Protein AF-A0A3S0QIT0-F1 (afdb_monomer)

Structure (mmCIF, N/CA/C/O backbone):
data_AF-A0A3S0QIT0-F1
#
_entry.id   AF-A0A3S0QIT0-F1
#
loop_
_atom_site.group_PDB
_atom_site.id
_atom_site.type_symbol
_atom_site.label_atom_id
_atom_site.label_alt_id
_atom_site.label_comp_id
_atom_site.label_asym_id
_atom_site.label_entity_id
_atom_site.label_seq_id
_atom_site.pdbx_PDB_ins_code
_atom_site.Cartn_x
_atom_site.Cartn_y
_atom_site.Cartn_z
_atom_site.occupancy
_atom_site.B_iso_or_equiv
_atom_site.auth_seq_id
_atom_site.auth_comp_id
_atom_site.auth_asym_id
_atom_site.auth_atom_id
_atom_site.pdbx_PDB_model_num
ATOM 1 N N . MET A 1 1 ? -44.678 -31.022 -37.766 1.00 36.25 1 MET A N 1
ATOM 2 C CA . MET A 1 1 ? -44.163 -32.068 -38.681 1.00 36.25 1 MET A CA 1
ATOM 3 C C . MET A 1 1 ? -42.957 -32.727 -38.009 1.00 36.25 1 MET A C 1
ATOM 5 O O . MET A 1 1 ? -41.980 -32.038 -37.787 1.00 36.25 1 MET A O 1
ATOM 9 N N . LYS A 1 2 ? -43.190 -33.846 -37.299 1.00 32.06 2 LYS A N 1
ATOM 10 C CA . LYS A 1 2 ? -42.615 -35.202 -37.526 1.00 32.06 2 LYS A CA 1
ATOM 11 C C . LYS A 1 2 ? -41.070 -35.246 -37.465 1.00 32.06 2 LYS A C 1
ATOM 13 O O . LYS A 1 2 ? -40.446 -34.756 -38.388 1.00 32.06 2 LYS A O 1
ATOM 18 N N . ARG A 1 3 ? -40.480 -35.690 -36.332 1.00 33.56 3 ARG A N 1
ATOM 19 C CA . ARG A 1 3 ? -40.052 -37.086 -35.950 1.00 33.56 3 ARG A CA 1
ATOM 20 C C . ARG A 1 3 ? -38.559 -37.294 -36.320 1.00 33.56 3 ARG A C 1
ATOM 22 O O . ARG A 1 3 ? -38.171 -36.765 -37.344 1.00 33.56 3 ARG A O 1
ATOM 29 N N . LEU A 1 4 ? -37.662 -38.004 -35.618 1.00 32.25 4 LEU A N 1
ATOM 30 C CA . LEU A 1 4 ? -37.659 -39.042 -34.559 1.00 32.25 4 LEU A CA 1
ATOM 31 C C . LEU A 1 4 ? -36.179 -39.130 -34.040 1.00 32.25 4 LEU A C 1
ATOM 33 O O . LEU A 1 4 ? -35.294 -38.904 -34.856 1.00 32.25 4 LEU A O 1
ATOM 37 N N . ALA A 1 5 ? -35.875 -39.181 -32.729 1.00 33.66 5 ALA A N 1
ATOM 38 C CA . ALA A 1 5 ? -35.448 -40.345 -31.896 1.00 33.66 5 ALA A CA 1
ATOM 39 C C . ALA A 1 5 ? -34.054 -40.958 -32.245 1.00 33.66 5 ALA A C 1
ATOM 41 O O . ALA A 1 5 ? -33.655 -40.920 -33.395 1.00 33.66 5 ALA A O 1
ATOM 42 N N . GLU A 1 6 ? -33.217 -41.479 -31.333 1.00 28.16 6 GLU A N 1
ATOM 43 C CA . GLU A 1 6 ? -33.479 -42.362 -30.182 1.00 28.16 6 GLU A CA 1
ATOM 44 C C . GLU A 1 6 ? -32.405 -42.275 -29.069 1.00 28.16 6 GLU A C 1
ATOM 46 O O . GLU A 1 6 ? -31.248 -41.927 -29.295 1.00 28.16 6 GLU A O 1
ATOM 51 N N . LYS A 1 7 ? -32.831 -42.635 -27.849 1.00 29.31 7 LYS A N 1
ATOM 52 C CA . LYS A 1 7 ? -32.024 -42.974 -26.665 1.00 29.31 7 LYS A CA 1
ATOM 53 C C . LYS A 1 7 ? -31.750 -44.485 -26.651 1.00 29.31 7 LYS A C 1
ATOM 55 O O . LYS A 1 7 ? -32.633 -45.239 -27.045 1.00 29.31 7 LYS A O 1
ATOM 60 N N . LEU A 1 8 ? -30.662 -44.927 -26.012 1.00 25.48 8 LEU A N 1
ATOM 61 C CA . LEU A 1 8 ? -30.622 -46.236 -25.341 1.00 25.48 8 LEU A CA 1
ATOM 62 C C . LEU A 1 8 ? -29.794 -46.178 -24.043 1.00 25.48 8 LEU A C 1
ATOM 64 O O . LEU A 1 8 ? -28.911 -45.339 -23.891 1.00 25.48 8 LEU A O 1
ATOM 68 N N . ALA A 1 9 ? -30.163 -47.037 -23.096 1.00 24.69 9 ALA A N 1
ATOM 69 C CA . ALA A 1 9 ? -29.873 -47.002 -21.666 1.00 24.69 9 ALA A CA 1
ATOM 70 C C . ALA A 1 9 ? -29.180 -48.300 -21.180 1.00 24.69 9 ALA A C 1
ATOM 72 O O . ALA A 1 9 ? -28.961 -49.203 -21.981 1.00 24.69 9 ALA A O 1
ATOM 73 N N . ALA A 1 10 ? -28.988 -48.383 -19.849 1.00 24.47 10 ALA A N 1
ATOM 74 C CA . ALA A 1 10 ? -28.598 -49.518 -18.974 1.00 24.47 10 ALA A CA 1
ATOM 75 C C . ALA A 1 10 ? -27.102 -49.542 -18.568 1.00 24.47 10 ALA A C 1
ATOM 77 O O . ALA A 1 10 ? -26.241 -49.537 -19.435 1.00 24.47 10 ALA A O 1
ATOM 78 N N . VAL A 1 11 ? -26.683 -49.383 -17.296 1.00 23.77 11 VAL A N 1
ATOM 79 C CA . VAL A 1 11 ? -27.005 -50.033 -15.988 1.00 23.77 11 VAL A CA 1
ATOM 80 C C . VAL A 1 11 ? -26.362 -51.420 -15.828 1.00 23.77 11 VAL A C 1
ATOM 82 O O . VAL A 1 11 ? -26.662 -52.295 -16.626 1.00 23.77 11 VAL A O 1
ATOM 85 N N . ILE A 1 12 ? -25.532 -51.578 -14.773 1.00 24.56 12 ILE A N 1
ATOM 86 C CA . ILE A 1 12 ? -25.248 -52.735 -13.861 1.00 24.56 12 ILE A CA 1
ATOM 87 C C . ILE A 1 12 ? -23.893 -52.413 -13.163 1.00 24.56 12 ILE A C 1
ATOM 89 O O . ILE A 1 12 ? -22.919 -52.150 -13.855 1.00 24.56 12 ILE A O 1
ATOM 93 N N . CYS A 1 13 ? -23.752 -52.118 -11.859 1.00 20.55 13 CYS A N 1
ATOM 94 C CA . CYS A 1 13 ? -23.941 -52.848 -10.584 1.00 20.55 13 CYS A CA 1
ATOM 95 C C . CYS A 1 13 ? -22.908 -53.949 -10.209 1.00 20.55 13 CYS A C 1
ATOM 97 O O . CYS A 1 13 ? -22.886 -55.014 -10.806 1.00 20.55 13 CYS A O 1
ATOM 99 N N . LEU A 1 14 ? -22.208 -53.668 -9.090 1.00 22.12 14 LEU A N 1
ATOM 100 C CA . LEU A 1 14 ? -21.826 -54.516 -7.934 1.00 22.12 14 LEU A CA 1
ATOM 101 C C . LEU A 1 14 ? -20.633 -55.522 -7.940 1.00 22.12 14 LEU A C 1
ATOM 103 O O . LEU A 1 14 ? -20.672 -56.568 -8.566 1.00 22.12 14 LEU A O 1
ATOM 107 N N . VAL A 1 15 ? -19.682 -55.224 -7.027 1.00 23.56 15 VAL A N 1
ATOM 108 C CA . VAL A 1 15 ? -19.220 -56.015 -5.844 1.00 23.56 15 VAL A CA 1
ATOM 109 C C . VAL A 1 15 ? -18.405 -57.317 -6.021 1.00 23.56 15 VAL A C 1
ATOM 111 O O . VAL A 1 15 ? -18.938 -58.351 -6.386 1.00 23.56 15 VAL A O 1
ATOM 114 N N . GLY A 1 16 ? -17.162 -57.289 -5.501 1.00 22.84 16 GLY A N 1
ATOM 115 C CA . GLY A 1 16 ? -16.799 -57.997 -4.253 1.00 22.84 16 GLY A CA 1
ATOM 116 C C . GLY A 1 16 ? -15.968 -59.295 -4.289 1.00 22.84 16 GLY A C 1
ATOM 117 O O . GLY A 1 16 ? -16.275 -60.219 -5.023 1.00 22.84 16 GLY A O 1
ATOM 118 N N . MET A 1 17 ? -15.043 -59.370 -3.310 1.00 23.73 17 MET A N 1
ATOM 119 C CA . MET A 1 17 ? -14.371 -60.551 -2.706 1.00 23.73 17 MET A CA 1
ATOM 120 C C . MET A 1 17 ? -13.210 -61.169 -3.518 1.00 23.73 17 MET A C 1
ATOM 122 O O . MET A 1 17 ? -13.367 -61.506 -4.678 1.00 23.73 17 MET A O 1
ATOM 126 N N . ALA A 1 18 ? -11.949 -61.171 -3.058 1.00 23.73 18 ALA A N 1
ATOM 127 C CA . ALA A 1 18 ? -11.322 -61.782 -1.868 1.00 23.73 18 ALA A CA 1
ATOM 128 C C . ALA A 1 18 ? -11.135 -63.313 -1.972 1.00 23.73 18 ALA A C 1
ATOM 130 O O . ALA A 1 18 ? -11.984 -64.005 -2.515 1.00 23.73 18 ALA A O 1
ATOM 131 N N . VAL A 1 19 ? -10.039 -63.794 -1.355 1.00 25.09 19 VAL A N 1
ATOM 132 C CA . VAL A 1 19 ? -9.513 -65.182 -1.244 1.00 25.09 19 VAL A CA 1
ATOM 133 C C . VAL A 1 19 ? -8.634 -65.594 -2.448 1.00 25.09 19 VAL A C 1
ATOM 135 O O . VAL A 1 19 ? -9.078 -65.551 -3.580 1.00 25.09 19 VAL A O 1
ATOM 138 N N . GLY A 1 20 ? -7.347 -65.953 -2.360 1.00 23.03 20 GLY A N 1
ATOM 139 C CA . GLY A 1 20 ? -6.504 -66.429 -1.264 1.00 23.03 20 GLY A CA 1
ATOM 140 C C . GLY A 1 20 ? -6.140 -67.901 -1.490 1.00 23.03 20 GLY A C 1
ATOM 141 O O . GLY A 1 20 ? -6.923 -68.760 -1.119 1.00 23.03 20 GLY A O 1
ATOM 142 N N . PHE A 1 21 ? -4.955 -68.212 -2.034 1.00 25.09 21 PHE A N 1
ATOM 143 C CA . PHE A 1 21 ? -4.371 -69.558 -1.930 1.00 25.09 21 PHE A CA 1
ATOM 144 C C . PHE A 1 21 ? -2.854 -69.519 -1.704 1.00 25.09 21 PHE A C 1
ATOM 146 O O . PHE A 1 21 ? -2.103 -68.824 -2.384 1.00 25.09 21 PHE A O 1
ATOM 153 N N . LYS A 1 22 ? -2.459 -70.283 -0.680 1.00 24.59 22 LYS A N 1
ATOM 154 C CA . LYS A 1 22 ? -1.106 -70.653 -0.252 1.00 24.59 22 LYS A CA 1
ATOM 155 C C . LYS A 1 22 ? -0.466 -71.637 -1.241 1.00 24.59 22 LYS A C 1
ATOM 157 O O . LYS A 1 22 ? -1.166 -72.486 -1.781 1.00 24.59 22 LYS A O 1
ATOM 162 N N . GLY A 1 23 ? 0.867 -71.636 -1.317 1.00 26.02 23 GLY A N 1
ATOM 163 C CA . GLY A 1 23 ? 1.651 -72.759 -1.849 1.00 26.02 23 GLY A CA 1
ATOM 164 C C . GLY A 1 23 ? 3.134 -72.432 -2.033 1.00 26.02 23 GLY A C 1
ATOM 165 O O . GLY A 1 23 ? 3.503 -71.788 -3.002 1.00 26.02 23 GLY A O 1
ATOM 166 N N . ASN A 1 24 ? 3.966 -72.861 -1.082 1.00 25.88 24 ASN A N 1
ATOM 167 C CA . ASN A 1 24 ? 5.411 -72.620 -0.977 1.00 25.88 24 ASN A CA 1
ATOM 168 C C . ASN A 1 24 ? 6.252 -73.292 -2.078 1.00 25.88 24 ASN A C 1
ATOM 170 O O . ASN A 1 24 ? 6.085 -74.486 -2.300 1.00 25.88 24 ASN A O 1
ATOM 174 N N . ILE A 1 25 ? 7.289 -72.597 -2.572 1.00 26.97 25 ILE A N 1
ATOM 175 C CA . ILE A 1 25 ? 8.606 -73.185 -2.894 1.00 26.97 25 ILE A CA 1
ATOM 176 C C . ILE A 1 25 ? 9.704 -72.235 -2.379 1.00 26.97 25 ILE A C 1
ATOM 178 O O . ILE A 1 25 ? 9.654 -71.024 -2.575 1.00 26.97 25 ILE A O 1
ATOM 182 N N . ILE A 1 26 ? 10.670 -72.810 -1.664 1.00 27.38 26 ILE A N 1
ATOM 183 C CA . ILE A 1 26 ? 11.799 -72.171 -0.977 1.00 27.38 26 ILE A CA 1
ATOM 184 C C . ILE A 1 26 ? 12.974 -71.979 -1.951 1.00 27.38 26 ILE A C 1
ATOM 186 O O . ILE A 1 26 ? 13.402 -72.948 -2.565 1.00 27.38 26 ILE A O 1
ATOM 190 N N . SER A 1 27 ? 13.590 -70.790 -1.986 1.00 25.50 27 SER A N 1
ATOM 191 C CA . SER A 1 27 ? 15.058 -70.655 -2.035 1.00 25.50 27 SER A CA 1
ATOM 192 C C . SER A 1 27 ? 15.509 -69.254 -1.596 1.00 25.50 27 SER A C 1
ATOM 194 O O . SER A 1 27 ? 14.874 -68.246 -1.884 1.00 25.50 27 SER A O 1
ATOM 196 N N . LYS A 1 28 ? 16.594 -69.235 -0.822 1.00 27.25 28 LYS A N 1
ATOM 197 C CA . LYS A 1 28 ? 17.152 -68.148 -0.001 1.00 27.25 28 LYS A CA 1
ATOM 198 C C . LYS A 1 28 ? 17.703 -66.968 -0.827 1.00 27.25 28 LYS A C 1
ATOM 200 O O . LYS A 1 28 ? 18.497 -67.210 -1.727 1.00 27.25 28 LYS A O 1
ATOM 205 N N . ARG A 1 29 ? 17.518 -65.721 -0.358 1.00 25.28 29 ARG A N 1
ATOM 206 C CA . ARG A 1 29 ? 18.566 -64.892 0.305 1.00 25.28 29 ARG A CA 1
ATOM 207 C C . ARG A 1 29 ? 18.130 -63.431 0.559 1.00 25.28 29 ARG A C 1
ATOM 209 O O . ARG A 1 29 ? 17.477 -62.811 -0.265 1.00 25.28 29 ARG A O 1
ATOM 216 N N . SER A 1 30 ? 18.597 -62.947 1.718 1.00 27.38 30 SER A N 1
ATOM 217 C CA . SER A 1 30 ? 18.769 -61.571 2.234 1.00 27.38 30 SER A CA 1
ATOM 218 C C . SER A 1 30 ? 17.552 -60.661 2.486 1.00 27.38 30 SER A C 1
ATOM 220 O O . SER A 1 30 ? 17.071 -59.953 1.609 1.00 27.38 30 SER A O 1
ATOM 222 N N . PHE A 1 31 ? 17.183 -60.647 3.774 1.00 23.20 31 PHE A N 1
ATOM 223 C CA . PHE A 1 31 ? 16.480 -59.633 4.577 1.00 23.20 31 PHE A CA 1
ATOM 224 C C . PHE A 1 31 ? 17.144 -58.233 4.467 1.00 23.20 31 PHE A C 1
ATOM 226 O O . PHE A 1 31 ? 18.340 -58.157 4.208 1.00 23.20 31 PHE A O 1
ATOM 233 N N . LEU A 1 32 ? 16.462 -57.095 4.656 1.00 27.30 32 LEU A N 1
ATOM 234 C CA . LEU A 1 32 ? 15.787 -56.670 5.892 1.00 27.30 32 LEU A CA 1
ATOM 235 C C . LEU A 1 32 ? 14.642 -55.672 5.636 1.00 27.30 32 LEU A C 1
ATOM 237 O O . LEU A 1 32 ? 14.764 -54.707 4.887 1.00 27.30 32 LEU A O 1
ATOM 241 N N . SER A 1 33 ? 13.538 -55.942 6.329 1.00 25.16 33 SER A N 1
ATOM 242 C CA . SER A 1 33 ? 12.252 -55.252 6.347 1.00 25.16 33 SER A CA 1
ATOM 243 C C . SER A 1 33 ? 12.186 -54.139 7.396 1.00 25.16 33 SER A C 1
ATOM 245 O O . SER A 1 33 ? 12.617 -54.345 8.529 1.00 25.16 33 SER A O 1
ATOM 247 N N . GLY A 1 34 ? 11.503 -53.037 7.081 1.00 23.48 34 GLY A N 1
ATOM 248 C CA . GLY A 1 34 ? 10.887 -52.172 8.087 1.00 23.48 34 GLY A CA 1
ATOM 249 C C . GLY A 1 34 ? 9.490 -52.681 8.457 1.00 23.48 34 GLY A C 1
ATOM 250 O O . GLY A 1 34 ? 8.672 -52.919 7.569 1.00 23.48 34 GLY A O 1
ATOM 251 N N . ARG A 1 35 ? 9.202 -52.827 9.756 1.00 24.91 35 ARG A N 1
ATOM 252 C CA . ARG A 1 35 ? 7.835 -52.836 10.299 1.00 24.91 35 ARG A CA 1
ATOM 253 C C . ARG A 1 35 ? 7.777 -52.152 11.669 1.00 24.91 35 ARG A C 1
ATOM 255 O O . ARG A 1 35 ? 8.593 -52.401 12.547 1.00 24.91 35 ARG A O 1
ATOM 262 N N . THR A 1 36 ? 6.763 -51.300 11.757 1.00 27.25 36 THR A N 1
ATOM 263 C CA . THR A 1 36 ? 6.023 -50.735 12.897 1.00 27.25 36 THR A CA 1
ATOM 264 C C . THR A 1 36 ? 5.835 -51.660 14.100 1.00 27.25 36 THR A C 1
ATOM 266 O O . THR A 1 36 ? 5.623 -52.839 13.856 1.00 27.25 36 THR A O 1
ATOM 269 N N . PHE A 1 37 ? 5.728 -51.113 15.325 1.00 24.39 37 PHE A N 1
ATOM 270 C CA . PHE A 1 37 ? 4.700 -51.477 16.329 1.00 24.39 37 PHE A CA 1
ATOM 271 C C . PHE A 1 37 ? 4.587 -50.447 17.481 1.00 24.39 37 PHE A C 1
ATOM 273 O O . PHE A 1 37 ? 5.546 -49.745 17.796 1.00 24.39 37 PHE A O 1
ATOM 280 N N . ASN A 1 38 ? 3.371 -50.373 18.041 1.00 26.33 38 ASN A N 1
ATOM 281 C CA . ASN A 1 38 ? 2.883 -49.557 19.164 1.00 26.33 38 ASN A CA 1
ATOM 282 C C . ASN A 1 38 ? 3.205 -50.166 20.555 1.00 26.33 38 ASN A C 1
ATOM 284 O O . ASN A 1 38 ? 3.541 -51.341 20.648 1.00 26.33 38 ASN A O 1
ATOM 288 N N . ASP A 1 39 ? 2.934 -49.351 21.588 1.00 26.94 39 ASP A N 1
ATOM 289 C CA . ASP A 1 39 ? 2.535 -49.653 22.986 1.00 26.94 39 ASP A CA 1
ATOM 290 C C . ASP A 1 39 ? 3.530 -49.593 24.179 1.00 26.94 39 ASP A C 1
ATOM 292 O O . ASP A 1 39 ? 4.331 -50.483 24.430 1.00 26.94 39 ASP A O 1
ATOM 296 N N . VAL A 1 40 ? 3.402 -48.478 24.928 1.00 24.19 40 VAL A N 1
ATOM 297 C CA . VAL A 1 40 ? 2.988 -48.287 26.349 1.00 24.19 40 VAL A CA 1
ATOM 298 C C . VAL A 1 40 ? 3.648 -49.051 27.533 1.00 24.19 40 VAL A C 1
ATOM 300 O O . VAL A 1 40 ? 3.393 -50.224 27.770 1.00 24.19 40 VAL A O 1
ATOM 303 N N . SER A 1 41 ? 4.237 -48.231 28.436 1.00 26.77 41 SER A N 1
ATOM 304 C CA . SER A 1 41 ? 4.468 -48.369 29.909 1.00 26.77 41 SER A CA 1
ATOM 305 C C . SER A 1 41 ? 5.478 -49.438 30.389 1.00 26.77 41 SER A C 1
ATOM 307 O O . SER A 1 41 ? 5.640 -50.451 29.739 1.00 26.77 41 SER A O 1
ATOM 309 N N . THR A 1 42 ? 6.226 -49.350 31.500 1.00 25.08 42 THR A N 1
ATOM 310 C CA . THR A 1 42 ? 6.132 -48.633 32.790 1.00 25.08 42 THR A CA 1
ATOM 311 C C . THR A 1 42 ? 7.543 -48.510 33.435 1.00 25.08 42 THR A C 1
ATOM 313 O O . THR A 1 42 ? 8.515 -49.106 32.986 1.00 25.08 42 THR A O 1
ATOM 316 N N . ILE A 1 43 ? 7.638 -47.706 34.496 1.00 33.31 43 ILE A N 1
ATOM 317 C CA . ILE A 1 43 ? 8.813 -47.100 35.163 1.00 33.31 43 ILE A CA 1
ATOM 318 C C . ILE A 1 43 ? 9.673 -48.062 36.022 1.00 33.31 43 ILE A C 1
ATOM 320 O O . ILE A 1 43 ? 9.108 -48.864 36.759 1.00 33.31 43 ILE A O 1
ATOM 324 N N . LYS A 1 44 ? 11.007 -47.844 36.083 1.00 28.42 44 LYS A N 1
ATOM 325 C CA . LYS A 1 44 ? 11.838 -47.880 37.324 1.00 28.42 44 LYS A CA 1
ATOM 326 C C . LYS A 1 44 ? 13.204 -47.165 37.142 1.00 28.42 44 LYS A C 1
ATOM 328 O O . LYS A 1 44 ? 13.982 -47.529 36.270 1.00 28.42 44 LYS A O 1
ATOM 333 N N . LYS A 1 45 ? 13.469 -46.138 37.974 1.00 29.78 45 LYS A N 1
ATOM 334 C CA . LYS A 1 45 ? 14.793 -45.508 38.259 1.00 29.78 45 LYS A CA 1
ATOM 335 C C . LYS A 1 45 ? 15.721 -46.548 38.934 1.00 29.78 45 LYS A C 1
ATOM 337 O O . LYS A 1 45 ? 15.190 -47.469 39.542 1.00 29.78 45 LYS A O 1
ATOM 342 N N . ALA A 1 46 ? 17.056 -46.501 38.903 1.00 27.83 46 ALA A N 1
ATOM 343 C CA . ALA A 1 46 ? 18.003 -45.407 39.164 1.00 27.83 46 ALA A CA 1
ATOM 344 C C . ALA A 1 46 ? 19.367 -45.762 38.507 1.00 27.83 46 ALA A C 1
ATOM 346 O O . ALA A 1 46 ? 19.734 -46.929 38.469 1.00 27.83 46 ALA A O 1
ATOM 347 N N . ASP A 1 47 ? 19.992 -44.858 37.754 1.00 28.36 47 ASP A N 1
ATOM 348 C CA . ASP A 1 47 ? 21.039 -43.908 38.181 1.00 28.36 47 ASP A CA 1
ATOM 349 C C . ASP A 1 47 ? 22.459 -44.420 37.869 1.00 28.36 47 ASP A C 1
ATOM 351 O O . ASP A 1 47 ? 23.058 -45.201 38.602 1.00 28.36 47 ASP A O 1
ATOM 355 N N . SER A 1 48 ? 22.978 -43.974 36.724 1.00 32.75 48 SER A N 1
ATOM 356 C CA . SER A 1 48 ? 24.408 -43.916 36.427 1.00 32.75 48 SER A CA 1
ATOM 357 C C . SER A 1 48 ? 24.618 -42.832 35.369 1.00 32.75 48 SER A C 1
ATOM 359 O O . SER A 1 48 ? 24.206 -42.970 34.215 1.00 32.75 48 SER A O 1
ATOM 361 N N . LEU A 1 49 ? 25.206 -41.722 35.803 1.00 36.88 49 LEU A N 1
ATOM 362 C CA . LEU A 1 49 ? 25.562 -40.541 35.023 1.00 36.88 49 LEU A CA 1
ATOM 363 C C . LEU A 1 49 ? 26.461 -40.881 33.823 1.00 36.88 49 LEU A C 1
ATOM 365 O O . LEU A 1 49 ? 27.680 -40.868 33.946 1.00 36.88 49 LEU A O 1
ATOM 369 N N . VAL A 1 50 ? 25.872 -41.099 32.645 1.00 30.62 50 VAL A N 1
ATOM 370 C CA . VAL A 1 50 ? 26.529 -40.889 31.344 1.00 30.62 50 VAL A CA 1
ATOM 371 C C . VAL A 1 50 ? 25.468 -40.393 30.365 1.00 30.62 50 VAL A C 1
ATOM 373 O O . VAL A 1 50 ? 24.480 -41.076 30.122 1.00 30.62 50 VAL A O 1
ATOM 376 N N . VAL A 1 51 ? 25.654 -39.191 29.817 1.00 30.77 51 VAL A N 1
ATOM 377 C CA . VAL A 1 51 ? 24.806 -38.613 28.764 1.00 30.77 51 VAL A CA 1
ATOM 378 C C . VAL A 1 51 ? 25.347 -39.069 27.405 1.00 30.77 51 VAL A C 1
ATOM 380 O O . VAL A 1 51 ? 26.421 -38.603 27.021 1.00 30.77 51 VAL A O 1
ATOM 383 N N . PRO A 1 52 ? 24.642 -39.906 26.619 1.00 32.03 52 PRO A N 1
ATOM 384 C CA . PRO A 1 52 ? 24.993 -40.109 25.224 1.00 32.03 52 PRO A CA 1
ATOM 385 C C . PRO A 1 52 ? 24.434 -38.932 24.426 1.00 32.03 52 PRO A C 1
ATOM 387 O O . PRO A 1 52 ? 23.223 -38.766 24.254 1.00 32.03 52 PRO A O 1
ATOM 390 N N . GLY A 1 53 ? 25.340 -38.069 23.976 1.00 34.66 53 GLY A N 1
ATOM 391 C CA . GLY A 1 53 ? 25.037 -36.958 23.094 1.00 34.66 53 GLY A CA 1
ATOM 392 C C . GLY A 1 53 ? 24.509 -37.457 21.757 1.00 34.66 53 GLY A C 1
ATOM 393 O O . GLY A 1 53 ? 25.270 -37.923 20.926 1.00 34.66 53 GLY A O 1
ATOM 394 N N . ASN A 1 54 ? 23.209 -37.298 21.536 1.00 31.92 54 ASN A N 1
ATOM 395 C CA . ASN A 1 54 ? 22.647 -37.117 20.205 1.00 31.92 54 ASN A CA 1
ATOM 396 C C . ASN A 1 54 ? 21.429 -36.206 20.324 1.00 31.92 54 ASN A C 1
ATOM 398 O O . ASN A 1 54 ? 20.284 -36.633 20.460 1.00 31.92 54 ASN A O 1
ATOM 402 N N . LYS A 1 55 ? 21.703 -34.897 20.299 1.00 31.52 55 LYS A N 1
ATOM 403 C CA . LYS A 1 55 ? 20.685 -33.870 20.087 1.00 31.52 55 LYS A CA 1
ATOM 404 C C . LYS A 1 55 ? 20.155 -34.025 18.662 1.00 31.52 55 LYS A C 1
ATOM 406 O O . LYS A 1 55 ? 20.576 -33.297 17.767 1.00 31.52 55 LYS A O 1
ATOM 411 N N . TYR A 1 56 ? 19.168 -34.891 18.463 1.00 34.03 56 TYR A N 1
ATOM 412 C CA . TYR A 1 56 ? 18.174 -34.650 17.424 1.00 34.03 56 TYR A CA 1
ATOM 413 C C . TYR A 1 56 ? 17.401 -33.396 17.843 1.00 34.03 56 TYR A C 1
ATOM 415 O O . TYR A 1 56 ? 16.340 -33.452 18.455 1.00 34.03 56 TYR A O 1
ATOM 423 N N . ARG A 1 57 ? 17.985 -32.222 17.575 1.00 35.44 57 ARG A N 1
ATOM 424 C CA . ARG A 1 57 ? 17.239 -30.968 17.549 1.00 35.44 57 ARG A CA 1
ATOM 425 C C . ARG A 1 57 ? 16.318 -31.069 16.340 1.00 35.44 57 ARG A C 1
ATOM 427 O O . ARG A 1 57 ? 16.652 -30.583 15.264 1.00 35.44 57 ARG A O 1
ATOM 434 N N . THR A 1 58 ? 15.139 -31.656 16.515 1.00 36.22 58 THR A N 1
ATOM 435 C CA . THR A 1 58 ? 13.974 -31.179 15.774 1.00 36.22 58 THR A CA 1
ATOM 436 C C . THR A 1 58 ? 13.916 -29.684 16.051 1.00 36.22 58 THR A C 1
ATOM 438 O O . THR A 1 58 ? 13.585 -29.265 17.162 1.00 36.22 58 THR A O 1
ATOM 441 N N . LYS A 1 59 ? 14.361 -28.868 15.088 1.00 40.47 59 LYS A N 1
ATOM 442 C CA . LYS A 1 59 ? 14.121 -27.427 15.097 1.00 40.47 59 LYS A CA 1
ATOM 443 C C . LYS A 1 59 ? 12.603 -27.293 15.134 1.00 40.47 59 LYS A C 1
ATOM 445 O O . LYS A 1 59 ? 11.947 -27.400 14.105 1.00 40.47 59 LYS A O 1
ATOM 450 N N . VAL A 1 60 ? 12.042 -27.128 16.328 1.00 39.00 60 VAL A N 1
ATOM 451 C CA . VAL A 1 60 ? 10.677 -26.643 16.480 1.00 39.00 60 VAL A CA 1
ATOM 452 C C . VAL A 1 60 ? 10.713 -25.264 15.844 1.00 39.00 60 VAL A C 1
ATOM 454 O O . VAL A 1 60 ? 11.304 -24.333 16.393 1.00 39.00 60 VAL A O 1
ATOM 457 N N . LEU A 1 61 ? 10.207 -25.168 14.617 1.00 51.25 61 LEU A N 1
ATOM 458 C CA . LEU A 1 61 ? 10.122 -23.911 13.900 1.00 51.25 61 LEU A CA 1
ATOM 459 C C . LEU A 1 61 ? 9.014 -23.114 14.587 1.00 51.25 61 LEU A C 1
ATOM 461 O O . LEU A 1 61 ? 7.841 -23.259 14.260 1.00 51.25 61 LEU A O 1
ATOM 465 N N . ILE A 1 62 ? 9.373 -22.343 15.613 1.00 63.66 62 ILE A N 1
ATOM 466 C CA . ILE A 1 62 ? 8.439 -21.425 16.258 1.00 63.66 62 ILE A CA 1
ATOM 467 C C . ILE A 1 62 ? 8.112 -20.354 15.212 1.00 63.66 62 ILE A C 1
ATOM 469 O O . ILE A 1 62 ? 9.032 -19.650 14.783 1.00 63.66 62 ILE A O 1
ATOM 473 N N . PRO A 1 63 ? 6.849 -20.229 14.762 1.00 80.88 63 PRO A N 1
ATOM 474 C CA . PRO A 1 63 ? 6.502 -19.245 13.749 1.00 80.88 63 PRO A CA 1
ATOM 475 C C . PRO A 1 63 ? 6.809 -17.837 14.257 1.00 80.88 63 PRO A C 1
ATOM 477 O O . PRO A 1 63 ? 6.384 -17.463 15.354 1.00 80.88 63 PRO A O 1
ATOM 480 N N . ASP A 1 64 ? 7.528 -17.048 13.458 1.00 88.06 64 ASP A N 1
ATOM 481 C CA . ASP A 1 64 ? 7.734 -15.633 13.754 1.00 88.06 64 ASP A CA 1
ATOM 482 C C . ASP A 1 64 ? 6.438 -14.861 13.474 1.00 88.06 64 ASP A C 1
ATOM 484 O O . ASP A 1 64 ? 6.137 -14.488 12.338 1.00 88.06 64 ASP A O 1
ATOM 488 N N . TRP A 1 65 ? 5.661 -14.609 14.527 1.00 92.00 65 TRP A N 1
ATOM 489 C CA . TRP A 1 65 ? 4.378 -13.909 14.441 1.00 92.00 65 TRP A CA 1
ATOM 490 C C . TRP A 1 65 ? 4.495 -12.461 13.954 1.00 92.00 65 TRP A C 1
ATOM 492 O O . TRP A 1 65 ? 3.498 -11.906 13.494 1.00 92.00 65 TRP A O 1
ATOM 502 N N . LYS A 1 66 ? 5.695 -11.865 13.951 1.00 91.56 66 LYS A N 1
ATOM 503 C CA . LYS A 1 66 ? 5.930 -10.549 13.335 1.00 91.56 66 LYS A CA 1
ATOM 504 C C . LYS A 1 66 ? 5.742 -10.600 11.815 1.00 91.56 66 LYS A C 1
ATOM 506 O O . LYS A 1 66 ? 5.328 -9.608 11.219 1.00 91.56 66 LYS A O 1
ATOM 511 N N . LYS A 1 67 ? 5.982 -11.762 11.194 1.00 90.38 67 LYS A N 1
ATOM 512 C CA . LYS A 1 67 ? 5.810 -12.008 9.752 1.00 90.38 67 LYS A CA 1
ATOM 513 C C . LYS A 1 67 ? 4.399 -12.459 9.354 1.00 90.38 67 LYS A C 1
ATOM 515 O O . LYS A 1 67 ? 4.150 -12.673 8.171 1.00 90.38 67 LYS A O 1
ATOM 520 N N . ALA A 1 68 ? 3.468 -12.595 10.302 1.00 93.31 68 ALA A N 1
ATOM 521 C CA . ALA A 1 68 ? 2.065 -12.867 9.978 1.00 93.31 68 ALA A CA 1
ATOM 522 C C . ALA A 1 68 ? 1.497 -11.766 9.047 1.00 93.31 68 ALA A C 1
ATOM 524 O O . ALA A 1 68 ? 2.020 -10.651 9.038 1.00 93.31 68 ALA A O 1
ATOM 525 N N . PRO A 1 69 ? 0.457 -12.026 8.240 1.00 94.75 69 PRO A N 1
ATOM 526 C CA . PRO A 1 69 ? 0.004 -11.071 7.229 1.00 94.75 69 PRO A CA 1
ATOM 527 C C . PRO A 1 69 ? -0.613 -9.798 7.834 1.00 94.75 69 PRO A C 1
ATOM 529 O O . PRO A 1 69 ? -1.163 -9.808 8.937 1.00 94.75 69 PRO A O 1
ATOM 532 N N . ASN A 1 70 ? -0.518 -8.688 7.096 1.00 97.31 70 ASN A N 1
ATOM 533 C CA . ASN A 1 70 ? -1.237 -7.439 7.393 1.00 97.31 70 ASN A CA 1
ATOM 534 C C . ASN A 1 70 ? -2.581 -7.342 6.671 1.00 97.31 70 ASN A C 1
ATOM 536 O O . ASN A 1 70 ? -3.415 -6.526 7.059 1.00 97.31 70 ASN A O 1
ATOM 540 N N . SER A 1 71 ? -2.785 -8.199 5.672 1.00 98.12 71 SER A N 1
ATOM 541 C CA . SER A 1 71 ? -3.992 -8.219 4.860 1.00 98.12 71 SER A CA 1
ATOM 542 C C . SER A 1 71 ? -4.482 -9.642 4.637 1.00 98.12 71 SER A C 1
ATOM 544 O O . SER A 1 71 ? -3.685 -10.580 4.578 1.00 98.12 71 SER A O 1
ATOM 546 N N . TYR A 1 72 ? -5.789 -9.805 4.493 1.00 98.38 72 TYR A N 1
ATOM 547 C CA . TYR A 1 72 ? -6.430 -11.086 4.227 1.00 98.38 72 TYR A CA 1
ATOM 548 C C . TYR A 1 72 ? -7.295 -10.969 2.979 1.00 98.38 72 TYR A C 1
ATOM 550 O O . TYR A 1 72 ? -8.146 -10.086 2.900 1.00 98.38 72 TYR A O 1
ATOM 558 N N . ILE A 1 73 ? -7.078 -11.874 2.027 1.00 97.94 73 ILE A N 1
ATOM 559 C CA . ILE A 1 73 ? -7.986 -12.066 0.896 1.00 97.94 73 ILE A CA 1
ATOM 560 C C . ILE A 1 73 ? -9.106 -12.983 1.373 1.00 97.94 73 ILE A C 1
ATOM 562 O O . ILE A 1 73 ? -8.848 -14.024 1.981 1.00 97.94 73 ILE A O 1
ATOM 566 N N . PHE A 1 74 ? -10.340 -12.603 1.083 1.00 98.00 74 PHE A N 1
ATOM 567 C CA . PHE A 1 74 ? -11.488 -13.478 1.197 1.00 98.00 74 PHE A CA 1
ATOM 568 C C . PHE A 1 74 ? -12.108 -13.637 -0.188 1.00 98.00 74 PHE A C 1
ATOM 570 O O . PHE A 1 74 ? -12.750 -12.711 -0.687 1.00 98.00 74 PHE A O 1
ATOM 577 N N . ASP A 1 75 ? -11.913 -14.812 -0.787 1.00 96.25 75 ASP A N 1
ATOM 578 C CA . ASP A 1 75 ? -12.602 -15.181 -2.019 1.00 96.25 75 ASP A CA 1
ATOM 579 C C . ASP A 1 75 ? -14.081 -15.447 -1.717 1.00 96.25 75 ASP A C 1
ATOM 581 O O . ASP A 1 75 ? -14.413 -16.288 -0.878 1.00 96.25 75 ASP A O 1
ATOM 585 N N . ILE A 1 76 ? -14.984 -14.735 -2.387 1.00 94.19 76 ILE A N 1
ATOM 586 C CA . ILE A 1 76 ? -16.430 -14.931 -2.238 1.00 94.19 76 ILE A CA 1
ATOM 587 C C . ILE A 1 76 ? -16.902 -16.317 -2.706 1.00 94.19 76 ILE A C 1
ATOM 589 O O . ILE A 1 76 ? -17.979 -16.754 -2.299 1.00 94.19 76 ILE A O 1
ATOM 593 N N . ALA A 1 77 ? -16.119 -17.035 -3.514 1.00 94.06 77 ALA A N 1
ATOM 594 C CA . ALA A 1 77 ? -16.448 -18.388 -3.954 1.00 94.06 77 ALA A CA 1
ATOM 595 C C . ALA A 1 77 ? -16.201 -19.458 -2.872 1.00 94.06 77 ALA A C 1
ATOM 597 O O . ALA A 1 77 ? -16.755 -20.552 -2.957 1.00 94.06 77 ALA A O 1
ATOM 598 N N . GLN A 1 78 ? -15.417 -19.164 -1.828 1.00 93.12 78 GLN A N 1
ATOM 599 C CA . GLN A 1 78 ? -15.065 -20.162 -0.814 1.00 93.12 78 GLN A CA 1
ATOM 600 C C . GLN A 1 78 ? -16.238 -20.514 0.119 1.00 93.12 78 GLN A C 1
ATOM 602 O O . GLN A 1 78 ? -17.101 -19.684 0.393 1.00 93.12 78 GLN A O 1
ATOM 607 N N . ASN A 1 79 ? -16.235 -21.713 0.706 1.00 92.25 79 ASN A N 1
ATOM 608 C CA . ASN A 1 79 ? -17.330 -22.196 1.570 1.00 92.25 79 ASN A CA 1
ATOM 609 C C . ASN A 1 79 ? -17.355 -21.604 2.998 1.00 92.25 79 ASN A C 1
ATOM 611 O O . ASN A 1 79 ? -18.255 -21.920 3.769 1.00 92.25 79 ASN A O 1
ATOM 615 N N . SER A 1 80 ? -16.381 -20.771 3.376 1.00 94.12 80 SER A N 1
ATOM 616 C CA . SER A 1 80 ? -16.364 -20.091 4.681 1.00 94.12 80 SER A CA 1
ATOM 617 C C . SER A 1 80 ? -17.361 -18.926 4.730 1.00 94.12 80 SER A C 1
ATOM 619 O O . SER A 1 80 ? -17.630 -18.292 3.713 1.00 94.12 80 SER A O 1
ATOM 621 N N . GLU A 1 81 ? -17.834 -18.586 5.930 1.00 95.31 81 GLU A N 1
ATOM 622 C CA . GLU A 1 81 ? -18.684 -17.413 6.206 1.00 95.31 81 GLU A CA 1
ATOM 623 C C . GLU A 1 81 ? -17.891 -16.191 6.709 1.00 95.31 81 GLU A C 1
ATOM 625 O O . GLU A 1 81 ? -18.459 -15.137 7.004 1.00 95.31 81 GLU A O 1
ATOM 630 N N . GLY A 1 82 ? -16.570 -16.315 6.845 1.00 97.31 82 GLY A N 1
ATOM 631 C CA . GLY A 1 82 ? -15.719 -15.235 7.337 1.00 97.31 82 GLY A CA 1
ATOM 632 C C . GLY A 1 82 ? -14.276 -15.647 7.605 1.00 97.31 82 GLY A C 1
ATOM 633 O O . GLY A 1 82 ? -13.812 -16.704 7.171 1.00 97.31 82 GLY A O 1
ATOM 634 N N . LEU A 1 83 ? -13.566 -14.798 8.344 1.00 98.12 83 LEU A N 1
ATOM 635 C CA . LEU A 1 83 ? -12.169 -14.985 8.735 1.00 98.12 83 LEU A CA 1
ATOM 636 C C . LEU A 1 83 ? -12.020 -15.058 10.260 1.00 98.12 83 LEU A C 1
ATOM 638 O O . LEU A 1 83 ? -12.798 -14.469 11.012 1.00 98.12 83 LEU A O 1
ATOM 642 N N . LEU A 1 84 ? -10.962 -15.736 10.709 1.00 98.06 84 LEU A N 1
ATOM 643 C CA . LEU A 1 84 ? -10.462 -15.674 12.082 1.00 98.06 84 LEU A CA 1
ATOM 644 C C . LEU A 1 84 ? -9.051 -15.092 12.063 1.00 98.06 84 LEU A C 1
ATOM 646 O O . LEU A 1 84 ? -8.116 -15.751 11.610 1.00 98.06 84 LEU A O 1
ATOM 650 N N . ILE A 1 85 ? -8.896 -13.871 12.567 1.00 98.38 85 ILE A N 1
ATOM 651 C CA . ILE A 1 85 ? -7.630 -13.134 12.519 1.00 98.38 85 ILE A CA 1
ATOM 652 C C . ILE A 1 85 ? -6.928 -13.240 13.872 1.00 98.38 85 ILE A C 1
ATOM 654 O O . ILE A 1 85 ? -7.446 -12.713 14.858 1.00 98.38 85 ILE A O 1
ATOM 658 N N . PRO A 1 86 ? -5.756 -13.893 13.963 1.00 97.81 86 PRO A N 1
ATOM 659 C CA . PRO A 1 86 ? -5.020 -13.986 15.217 1.00 97.81 86 PRO A CA 1
ATOM 660 C C . PRO A 1 86 ? -4.506 -12.621 15.676 1.00 97.81 86 PRO A C 1
ATOM 662 O O . PRO A 1 86 ? -3.763 -11.953 14.953 1.00 97.81 86 PRO A O 1
ATOM 665 N N . VAL A 1 87 ? -4.808 -12.246 16.923 1.00 97.94 87 VAL A N 1
ATOM 666 C CA . VAL A 1 87 ? -4.303 -10.988 17.505 1.00 97.94 87 VAL A CA 1
ATOM 667 C C . VAL A 1 87 ? -2.822 -11.068 17.867 1.00 97.94 87 VAL A C 1
ATOM 669 O O . VAL A 1 87 ? -2.181 -10.044 18.085 1.00 97.94 87 VAL A O 1
ATOM 672 N N . LYS A 1 88 ? -2.248 -12.279 17.886 1.00 96.38 88 LYS A N 1
ATOM 673 C CA . LYS A 1 88 ? -0.858 -12.549 18.278 1.00 96.38 88 LYS A CA 1
ATOM 674 C C . LYS A 1 88 ? 0.173 -11.689 17.547 1.00 96.38 88 LYS A C 1
ATOM 676 O O . LYS A 1 88 ? 1.184 -11.328 18.142 1.00 96.38 88 LYS A O 1
ATOM 681 N N . LYS A 1 89 ? -0.090 -11.318 16.286 1.00 95.44 89 LYS A N 1
ATOM 682 C CA . LYS A 1 89 ? 0.775 -10.389 15.545 1.00 95.44 89 LYS A CA 1
ATOM 683 C C . LYS A 1 89 ? 0.903 -9.041 16.260 1.00 95.44 89 LYS A C 1
ATOM 685 O O . LYS A 1 89 ? 2.013 -8.538 16.384 1.00 95.44 89 LYS A O 1
ATOM 690 N N . ALA A 1 90 ? -0.208 -8.470 16.727 1.00 96.62 90 ALA A N 1
ATOM 691 C CA . ALA A 1 90 ? -0.213 -7.181 17.413 1.00 96.62 90 ALA A CA 1
ATOM 692 C C . ALA A 1 90 ? 0.691 -7.225 18.652 1.00 96.62 90 ALA A C 1
ATOM 694 O O . ALA A 1 90 ? 1.596 -6.405 18.782 1.00 96.62 90 ALA A O 1
ATOM 695 N N . TYR A 1 91 ? 0.511 -8.239 19.502 1.00 95.50 91 TYR A N 1
ATOM 696 C CA . TYR A 1 91 ? 1.342 -8.441 20.690 1.00 95.50 91 TYR A CA 1
ATOM 697 C C . TYR A 1 91 ? 2.824 -8.602 20.332 1.00 95.50 91 TYR A C 1
ATOM 699 O O . TYR A 1 91 ? 3.650 -7.848 20.837 1.00 95.50 91 TYR A O 1
ATOM 707 N N . ALA A 1 92 ? 3.152 -9.477 19.375 1.00 94.69 92 ALA A N 1
ATOM 708 C CA . ALA A 1 92 ? 4.535 -9.701 18.944 1.00 94.69 92 ALA A CA 1
ATOM 709 C C . ALA A 1 92 ? 5.217 -8.437 18.382 1.00 94.69 92 ALA A C 1
ATOM 711 O O . ALA A 1 92 ? 6.429 -8.271 18.511 1.00 94.69 92 ALA A O 1
ATOM 712 N N . MET A 1 93 ? 4.458 -7.542 17.742 1.00 95.50 93 MET A N 1
ATOM 713 C CA . MET A 1 93 ? 4.979 -6.263 17.257 1.00 95.50 93 MET A CA 1
ATOM 714 C C . MET A 1 93 ? 5.224 -5.272 18.399 1.00 95.50 93 MET A C 1
ATOM 716 O O . MET A 1 93 ? 6.234 -4.571 18.393 1.00 95.50 93 MET A O 1
ATOM 720 N N . TRP A 1 94 ? 4.336 -5.221 19.391 1.00 95.25 94 TRP A N 1
ATOM 721 C CA . TRP A 1 94 ? 4.465 -4.295 20.517 1.00 95.25 94 TRP A CA 1
ATOM 722 C C . TRP A 1 94 ? 5.469 -4.744 21.584 1.00 95.25 94 TRP A C 1
ATOM 724 O O . TRP A 1 94 ? 6.024 -3.880 22.253 1.00 95.25 94 TRP A O 1
ATOM 734 N N . GLU A 1 95 ? 5.780 -6.037 21.701 1.00 91.12 95 GLU A N 1
ATOM 735 C CA . GLU A 1 95 ? 6.812 -6.608 22.597 1.00 91.12 95 GLU A CA 1
ATOM 736 C C . GLU A 1 95 ? 8.265 -6.386 22.108 1.00 91.12 95 GLU A C 1
ATOM 738 O O . GLU A 1 95 ? 9.169 -7.156 22.423 1.00 91.12 95 GLU A O 1
ATOM 743 N N . GLY A 1 96 ? 8.513 -5.342 21.310 1.00 76.94 96 GLY A N 1
ATOM 744 C CA . GLY A 1 96 ? 9.837 -5.044 20.742 1.00 76.94 96 GLY A CA 1
ATOM 745 C C . GLY A 1 96 ? 10.046 -5.544 19.306 1.00 76.94 96 GLY A C 1
ATOM 746 O O . GLY A 1 96 ? 11.178 -5.664 18.841 1.00 76.94 96 GLY A O 1
ATOM 747 N N . GLY A 1 97 ? 8.968 -5.837 18.573 1.00 77.44 97 GLY A N 1
ATOM 748 C CA . GLY A 1 97 ? 9.028 -6.210 17.162 1.00 77.44 97 GLY A CA 1
ATOM 749 C C . GLY A 1 97 ? 9.226 -5.017 16.215 1.00 77.44 97 GLY A C 1
ATOM 750 O O . GLY A 1 97 ? 8.536 -3.998 16.291 1.00 77.44 97 GLY A O 1
ATOM 751 N N . GLY A 1 98 ? 10.140 -5.173 15.252 1.00 83.12 98 GLY A N 1
ATOM 752 C CA . GLY A 1 98 ? 10.378 -4.186 14.196 1.00 83.12 98 GLY A CA 1
ATOM 753 C C . GLY A 1 98 ? 10.881 -2.849 14.743 1.00 83.12 98 GLY A C 1
ATOM 754 O O . GLY A 1 98 ? 11.790 -2.808 15.563 1.00 83.12 98 GLY A O 1
ATOM 755 N N . TYR A 1 99 ? 10.275 -1.757 14.286 1.00 90.81 99 TYR A N 1
ATOM 756 C CA . TYR A 1 99 ? 10.641 -0.387 14.644 1.00 90.81 99 TYR A CA 1
ATOM 757 C C . TYR A 1 99 ? 9.717 0.250 15.686 1.00 90.81 99 TYR A C 1
ATOM 759 O O . TYR A 1 99 ? 9.897 1.418 16.001 1.00 90.81 99 TYR A O 1
ATOM 767 N N . LEU A 1 100 ? 8.739 -0.474 16.249 1.00 91.00 100 LEU A N 1
ATOM 768 C CA . LEU A 1 100 ? 7.870 0.101 17.287 1.00 91.00 100 LEU A CA 1
ATOM 769 C C . LEU A 1 100 ? 8.622 0.363 18.597 1.00 91.00 100 LEU A C 1
ATOM 771 O O . LEU A 1 100 ? 8.290 1.316 19.302 1.00 91.00 100 LEU A O 1
ATOM 775 N N . ASN A 1 101 ? 9.613 -0.473 18.929 1.00 82.50 101 ASN A N 1
ATOM 776 C CA . ASN A 1 101 ? 10.368 -0.419 20.187 1.00 82.50 101 ASN A CA 1
ATOM 777 C C . ASN A 1 101 ? 9.457 -0.268 21.429 1.00 82.50 101 ASN A C 1
ATOM 779 O O . ASN A 1 101 ? 9.714 0.566 22.291 1.00 82.50 101 ASN A O 1
ATOM 783 N N . GLY A 1 102 ? 8.298 -0.934 21.429 1.00 80.56 102 GLY A N 1
ATOM 784 C CA . GLY A 1 102 ? 7.291 -0.818 22.487 1.00 80.56 102 GLY A CA 1
ATOM 785 C C . GLY A 1 102 ? 7.613 -1.679 23.710 1.00 80.56 102 GLY A C 1
ATOM 786 O O . GLY A 1 102 ? 8.465 -2.559 23.650 1.00 80.56 102 GLY A O 1
ATOM 787 N N . ASN A 1 103 ? 6.875 -1.449 24.799 1.00 87.19 103 ASN A N 1
ATOM 788 C CA . ASN A 1 103 ? 6.973 -2.217 26.048 1.00 87.19 103 ASN A CA 1
ATOM 789 C C . ASN A 1 103 ? 5.869 -3.291 26.156 1.00 87.19 103 ASN A C 1
ATOM 791 O O . ASN A 1 103 ? 5.433 -3.630 27.252 1.00 87.19 103 ASN A O 1
ATOM 795 N N . GLY A 1 104 ? 5.371 -3.785 25.019 1.00 92.19 104 GLY A N 1
ATOM 796 C CA . GLY A 1 104 ? 4.180 -4.632 24.947 1.00 92.19 104 GLY A CA 1
ATOM 797 C C . GLY A 1 104 ? 2.868 -3.844 24.874 1.00 92.19 104 GLY A C 1
ATOM 798 O O . GLY A 1 104 ? 2.845 -2.611 24.867 1.00 92.19 104 GLY A O 1
ATOM 799 N N . ILE A 1 105 ? 1.764 -4.586 24.773 1.00 94.31 105 ILE A N 1
ATOM 800 C CA . ILE A 1 105 ? 0.402 -4.044 24.859 1.00 94.31 105 ILE A CA 1
ATOM 801 C C . ILE A 1 105 ? 0.007 -4.008 26.346 1.00 94.31 105 ILE A C 1
ATOM 803 O O . ILE A 1 105 ? 0.149 -5.037 27.013 1.00 94.31 105 ILE A O 1
ATOM 807 N N . PRO A 1 106 ? -0.477 -2.873 26.884 1.00 93.81 106 PRO A N 1
ATOM 808 C CA . PRO A 1 106 ? -0.854 -2.772 28.290 1.00 93.81 106 PRO A CA 1
ATOM 809 C C . PRO A 1 106 ? -2.081 -3.633 28.617 1.00 93.81 106 PRO A C 1
ATOM 811 O O . PRO A 1 106 ? -2.856 -4.014 27.739 1.00 93.81 106 PRO A O 1
ATOM 814 N N . ALA A 1 107 ? -2.285 -3.904 29.906 1.00 92.81 107 ALA A N 1
ATOM 815 C CA . ALA A 1 107 ? -3.537 -4.480 30.379 1.00 92.81 107 ALA A CA 1
ATOM 816 C C . ALA A 1 107 ? -4.699 -3.480 30.213 1.00 92.81 107 ALA A C 1
ATOM 818 O O . ALA A 1 107 ? -4.523 -2.265 30.333 1.00 92.81 107 ALA A O 1
ATOM 819 N N . GLY A 1 108 ? -5.897 -4.000 29.957 1.00 94.44 108 GLY A N 1
ATOM 820 C CA . GLY A 1 108 ? -7.117 -3.208 29.820 1.00 94.44 108 GLY A CA 1
ATOM 821 C C . GLY A 1 108 ? -8.175 -3.924 28.979 1.00 94.44 108 GLY A C 1
ATOM 822 O O . GLY A 1 108 ? -7.873 -4.971 28.395 1.00 94.44 108 GLY A O 1
ATOM 823 N N . PRO A 1 109 ? -9.409 -3.393 28.903 1.00 95.81 109 PRO A N 1
ATOM 824 C CA . PRO A 1 109 ? -10.429 -3.896 27.995 1.00 95.81 109 PRO A CA 1
ATOM 825 C C . PRO A 1 109 ? -9.924 -3.962 26.554 1.00 95.81 109 PRO A C 1
ATOM 827 O O . PRO A 1 109 ? -9.547 -2.944 25.967 1.00 95.81 109 PRO A O 1
ATOM 830 N N . VAL A 1 110 ? -9.931 -5.176 26.003 1.00 97.94 110 VAL A N 1
ATOM 831 C CA . VAL A 1 110 ? -9.565 -5.462 24.616 1.00 97.94 110 VAL A CA 1
ATOM 832 C C . VAL A 1 110 ? -10.838 -5.548 23.789 1.00 97.94 110 VAL A C 1
ATOM 834 O O . VAL A 1 110 ? -11.739 -6.321 24.115 1.00 97.94 110 VAL A O 1
ATOM 837 N N . THR A 1 111 ? -10.909 -4.778 22.710 1.00 98.31 111 THR A N 1
ATOM 838 C CA . THR A 1 111 ? -12.043 -4.784 21.781 1.00 98.31 111 THR A CA 1
ATOM 839 C C . THR A 1 111 ? -11.563 -4.862 20.339 1.00 98.31 111 THR A C 1
ATOM 841 O O . THR A 1 111 ? -10.391 -4.620 20.035 1.00 98.31 111 THR A O 1
ATOM 844 N N . ALA A 1 112 ? -12.469 -5.232 19.439 1.00 98.75 112 ALA A N 1
ATOM 845 C CA . ALA A 1 112 ? -12.232 -5.190 18.008 1.00 98.75 112 ALA A CA 1
ATOM 846 C C . ALA A 1 112 ? -13.429 -4.571 17.293 1.00 98.75 112 ALA A C 1
ATOM 848 O O . ALA A 1 112 ? -14.576 -4.780 17.693 1.00 98.75 112 ALA A O 1
ATOM 849 N N . ASP A 1 113 ? -13.158 -3.822 16.229 1.00 98.75 113 ASP A N 1
ATOM 850 C CA . ASP A 1 113 ? -14.192 -3.228 15.390 1.00 98.75 113 ASP A CA 1
ATOM 851 C C . ASP A 1 113 ? -13.760 -3.101 13.928 1.00 98.75 113 ASP A C 1
ATOM 853 O O . ASP A 1 113 ? -12.581 -3.228 13.582 1.00 98.75 113 ASP A O 1
ATOM 857 N N . VAL A 1 114 ? -14.746 -2.872 13.062 1.00 98.88 114 VAL A N 1
ATOM 858 C CA . VAL A 1 114 ? -14.521 -2.416 11.691 1.00 98.88 114 VAL A CA 1
ATOM 859 C C . VAL A 1 114 ? -14.221 -0.922 11.759 1.00 98.88 114 VAL A C 1
ATOM 861 O O . VAL A 1 114 ? -15.115 -0.107 11.988 1.00 98.88 114 VAL A O 1
ATOM 864 N N . LEU A 1 115 ? -12.952 -0.556 11.577 1.00 98.75 115 LEU A N 1
ATOM 865 C CA . LEU A 1 115 ? -12.516 0.838 11.574 1.00 98.75 115 LEU A CA 1
ATOM 866 C C . LEU A 1 115 ? -13.159 1.594 10.414 1.00 98.75 115 LEU A C 1
ATOM 868 O O . LEU A 1 115 ? -13.677 2.695 10.599 1.00 98.75 115 LEU A O 1
ATOM 872 N N . TRP A 1 116 ? -13.126 0.979 9.233 1.00 98.75 116 TRP A N 1
ATOM 873 C CA . TRP A 1 116 ? -13.804 1.454 8.037 1.00 98.75 116 TRP A CA 1
ATOM 874 C C . TRP A 1 116 ? -14.041 0.308 7.050 1.00 98.75 116 TRP A C 1
ATOM 876 O O . TRP A 1 116 ? -13.278 -0.656 7.017 1.00 98.75 116 TRP A O 1
ATOM 886 N N . GLU A 1 117 ? -15.070 0.439 6.221 1.00 98.62 117 GLU A N 1
ATOM 887 C CA . GLU A 1 117 ? -15.363 -0.393 5.051 1.00 98.62 117 GLU A CA 1
ATOM 888 C C . GLU A 1 117 ? -15.878 0.486 3.900 1.00 98.62 117 GLU A C 1
ATOM 890 O O . GLU A 1 117 ? -16.538 1.497 4.142 1.00 98.62 117 GLU A O 1
ATOM 895 N N . ASP A 1 118 ? -15.550 0.137 2.652 1.00 97.31 118 ASP A N 1
ATOM 896 C CA . ASP A 1 118 ? -15.959 0.885 1.444 1.00 97.31 118 ASP A CA 1
ATOM 897 C C . ASP A 1 118 ? -17.299 0.427 0.847 1.00 97.31 118 ASP A C 1
ATOM 899 O O . ASP A 1 118 ? -17.885 1.099 -0.004 1.00 97.31 118 ASP A O 1
ATOM 903 N N . ALA A 1 119 ? -17.813 -0.701 1.329 1.00 96.94 119 ALA A N 1
ATOM 904 C CA . ALA A 1 119 ? -19.142 -1.198 1.045 1.00 96.94 119 ALA A CA 1
ATOM 905 C C . ALA A 1 119 ? -19.866 -1.405 2.378 1.00 96.94 119 ALA A C 1
ATOM 907 O O . ALA A 1 119 ? -19.553 -2.322 3.125 1.00 96.94 119 ALA A O 1
ATOM 908 N N . HIS A 1 120 ? -20.850 -0.559 2.677 1.00 95.75 120 HIS A N 1
ATOM 909 C CA . HIS A 1 120 ? -21.584 -0.620 3.943 1.00 95.75 120 HIS A CA 1
ATOM 910 C C . HIS A 1 120 ? -22.191 -2.013 4.191 1.00 95.75 120 HIS A C 1
ATOM 912 O O . HIS A 1 120 ? -22.936 -2.529 3.351 1.00 95.75 120 HIS A O 1
ATOM 918 N N . GLY A 1 121 ? -21.916 -2.623 5.340 1.00 97.31 121 GLY A N 1
ATOM 919 C CA . GLY A 1 121 ? -22.302 -3.990 5.682 1.00 97.31 121 GLY A CA 1
ATOM 920 C C . GLY A 1 121 ? -21.534 -5.063 4.904 1.00 97.31 121 GLY A C 1
ATOM 921 O O . GLY A 1 121 ? -22.106 -6.123 4.623 1.00 97.31 121 GLY A O 1
ATOM 922 N N . LEU A 1 122 ? -20.290 -4.782 4.495 1.00 98.56 122 LEU A N 1
ATOM 923 C CA . LEU A 1 122 ? -19.370 -5.775 3.930 1.00 98.56 122 LEU A CA 1
ATOM 924 C C . LEU A 1 122 ? -18.971 -6.776 5.012 1.00 98.56 122 LEU A C 1
ATOM 926 O O . LEU A 1 122 ? -19.032 -7.987 4.793 1.00 98.56 122 LEU A O 1
ATOM 930 N N . ILE A 1 123 ? -18.618 -6.269 6.192 1.00 98.75 123 ILE A N 1
ATOM 931 C CA . ILE A 1 123 ? -18.409 -7.075 7.389 1.00 98.75 123 ILE A CA 1
ATOM 932 C C . ILE A 1 123 ? -19.701 -7.0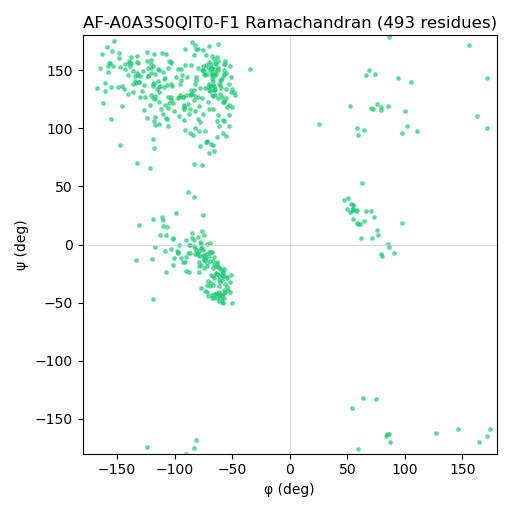64 8.211 1.00 98.75 123 ILE A C 1
ATOM 934 O O . ILE A 1 123 ? -20.238 -6.006 8.544 1.00 98.75 123 ILE A O 1
ATOM 938 N N . LYS A 1 124 ? -20.212 -8.248 8.566 1.00 98.31 124 LYS A N 1
ATOM 939 C CA . LYS A 1 124 ? -21.441 -8.418 9.366 1.00 98.31 124 LYS A CA 1
ATOM 940 C C . LYS A 1 124 ? -21.159 -8.115 10.849 1.00 98.31 124 LYS A C 1
ATOM 942 O O . LYS A 1 124 ? -21.105 -9.020 11.677 1.00 98.31 124 LYS A O 1
ATOM 947 N N . SER A 1 125 ? -20.896 -6.850 11.157 1.00 98.06 125 SER A N 1
ATOM 948 C CA . SER A 1 125 ? -20.547 -6.368 12.499 1.00 98.06 125 SER A CA 1
ATOM 949 C C . SER A 1 125 ? -21.777 -6.119 13.385 1.00 98.06 125 SER A C 1
ATOM 951 O O . SER A 1 125 ? -22.908 -6.053 12.902 1.00 98.06 125 SER A O 1
ATOM 953 N N . GLY A 1 126 ? -21.554 -6.024 14.699 1.00 97.81 126 GLY A N 1
ATOM 954 C CA . GLY A 1 126 ? -22.580 -5.660 15.676 1.00 97.81 126 GLY A CA 1
ATOM 955 C C . GLY A 1 126 ? -22.806 -4.149 15.770 1.00 97.81 126 GLY A C 1
ATOM 956 O O . GLY A 1 126 ? -22.298 -3.358 14.972 1.00 97.81 126 GLY A O 1
ATOM 957 N N . THR A 1 127 ? -23.547 -3.721 16.795 1.00 96.25 127 THR A N 1
ATOM 958 C CA . THR A 1 127 ? -23.757 -2.297 17.100 1.00 96.25 127 THR A CA 1
ATOM 959 C C . THR A 1 127 ? -22.418 -1.565 17.210 1.00 96.25 127 THR A C 1
ATOM 961 O O . THR A 1 127 ? -21.464 -2.093 17.785 1.00 96.25 127 THR A O 1
ATOM 964 N N . ASN A 1 128 ? -22.343 -0.351 16.655 1.00 95.56 128 ASN A N 1
ATOM 965 C CA . ASN A 1 128 ? -21.122 0.462 16.594 1.00 95.56 128 ASN A CA 1
ATOM 966 C C . ASN A 1 128 ? -19.927 -0.255 15.938 1.00 95.56 128 ASN A C 1
ATOM 968 O O . ASN A 1 128 ? -18.784 -0.032 16.329 1.00 95.56 128 ASN A O 1
ATOM 972 N N . TYR A 1 129 ? -20.188 -1.112 14.945 1.00 98.38 129 TYR A N 1
ATOM 973 C CA . TYR A 1 129 ? -19.174 -1.839 14.174 1.00 98.38 129 TYR A CA 1
ATOM 974 C C . TYR A 1 129 ? -18.336 -2.841 14.983 1.00 98.38 129 TYR A C 1
ATOM 976 O O . TYR A 1 129 ? -17.252 -3.240 14.554 1.00 98.38 129 TYR A O 1
ATOM 984 N N . THR A 1 130 ? -18.829 -3.266 16.146 1.00 98.56 130 THR A N 1
ATOM 985 C CA . THR A 1 130 ? -18.124 -4.190 17.044 1.00 98.56 130 THR A CA 1
ATOM 986 C C . THR A 1 130 ? -17.975 -5.592 16.448 1.00 98.56 130 THR A C 1
ATOM 988 O O . THR A 1 130 ? -18.843 -6.081 15.719 1.00 98.56 130 THR A O 1
ATOM 991 N N . LEU A 1 131 ? -16.857 -6.250 16.766 1.00 98.81 131 LEU A N 1
ATOM 992 C CA . LEU A 1 131 ? -16.532 -7.612 16.345 1.00 98.81 131 LEU A CA 1
ATOM 993 C C . LEU A 1 131 ? -16.261 -8.509 17.557 1.00 98.81 131 LEU A C 1
ATOM 995 O O . LEU A 1 131 ? -15.675 -8.086 18.553 1.00 98.81 131 LEU A O 1
ATOM 999 N N . GLU A 1 132 ? -16.663 -9.773 17.443 1.00 98.50 132 GLU A N 1
ATOM 1000 C CA . GLU A 1 132 ? -16.434 -10.793 18.467 1.00 98.50 132 GLU A CA 1
ATOM 1001 C C . GLU A 1 132 ? -14.942 -11.168 18.531 1.00 98.50 132 GLU A C 1
ATOM 1003 O O . GLU A 1 132 ? -14.310 -11.452 17.507 1.00 98.50 132 GLU A O 1
ATOM 1008 N N . ILE A 1 133 ? -14.385 -11.214 19.744 1.00 98.44 133 ILE A N 1
ATOM 1009 C CA . ILE A 1 133 ? -13.061 -11.779 20.014 1.00 98.44 133 ILE A CA 1
ATOM 1010 C C . ILE A 1 133 ? -13.258 -13.133 20.691 1.00 98.44 133 ILE A C 1
ATOM 1012 O O . ILE A 1 133 ? -13.856 -13.217 21.760 1.00 98.44 133 ILE A O 1
ATOM 1016 N N . VAL A 1 134 ? -12.726 -14.188 20.076 1.00 98.00 134 VAL A N 1
ATOM 1017 C CA . VAL A 1 134 ? -12.768 -15.552 20.613 1.00 98.00 134 VAL A CA 1
ATOM 1018 C C . VAL A 1 134 ? -11.424 -15.925 21.236 1.00 98.00 134 VAL A C 1
ATOM 1020 O O . VAL A 1 134 ? -10.366 -15.680 20.652 1.00 98.00 134 VAL A O 1
ATOM 1023 N N . GLY A 1 135 ? -11.456 -16.554 22.411 1.00 96.12 135 GLY A N 1
ATOM 1024 C CA . GLY A 1 135 ? -10.259 -16.856 23.203 1.00 96.12 135 GLY A CA 1
ATOM 1025 C C . GLY A 1 135 ? -9.808 -15.680 24.075 1.00 96.12 135 GLY A C 1
ATOM 1026 O O . GLY A 1 135 ? -10.565 -14.742 24.309 1.00 96.12 135 GLY A O 1
ATOM 1027 N N . SER A 1 136 ? -8.577 -15.736 24.586 1.00 92.31 136 SER A N 1
ATOM 1028 C CA . SER A 1 136 ? -8.049 -14.738 25.523 1.00 92.31 136 SER A CA 1
ATOM 1029 C C . SER A 1 136 ? -6.564 -14.444 25.298 1.00 92.31 136 SER A C 1
ATOM 1031 O O . SER A 1 136 ? -5.816 -15.254 24.747 1.00 92.31 136 SER A O 1
ATOM 1033 N N . GLY A 1 137 ? -6.132 -13.250 25.711 1.00 92.00 137 GLY A N 1
ATOM 1034 C CA . GLY A 1 137 ? -4.741 -12.812 25.603 1.00 92.00 137 GLY A CA 1
ATOM 1035 C C . GLY A 1 137 ? -4.184 -12.917 24.179 1.00 92.00 137 GLY A C 1
ATOM 1036 O O . GLY A 1 137 ? -4.869 -12.649 23.194 1.00 92.00 137 GLY A O 1
ATOM 1037 N N . GLN A 1 138 ? -2.926 -13.340 24.061 1.00 94.38 138 GLN A N 1
ATOM 1038 C CA . GLN A 1 138 ? -2.235 -13.402 22.769 1.00 94.38 138 GLN A CA 1
ATOM 1039 C C . GLN A 1 138 ? -2.726 -14.525 21.845 1.00 94.38 138 GLN A C 1
ATOM 1041 O O . GLN A 1 138 ? -2.397 -14.519 20.661 1.00 94.38 138 GLN A O 1
ATOM 1046 N N . SER A 1 139 ? -3.465 -15.516 22.356 1.00 95.25 139 SER A N 1
ATOM 1047 C CA . SER A 1 139 ? -4.007 -16.614 21.542 1.00 95.25 139 SER A CA 1
ATOM 1048 C C . SER A 1 139 ? -5.378 -16.291 20.944 1.00 95.25 139 SER A C 1
ATOM 1050 O O . SER A 1 139 ? -5.870 -17.061 20.113 1.00 95.25 139 SER A O 1
ATOM 1052 N N . ALA A 1 140 ? -5.973 -15.159 21.334 1.00 97.75 140 ALA A N 1
ATOM 1053 C CA . ALA A 1 140 ? -7.277 -14.735 20.862 1.00 97.75 140 ALA A CA 1
ATOM 1054 C C . ALA A 1 140 ? -7.306 -14.486 19.344 1.00 97.75 140 ALA A C 1
ATOM 1056 O O . ALA A 1 140 ? -6.289 -14.241 18.679 1.00 97.75 140 ALA A O 1
ATOM 1057 N N . LYS A 1 141 ? -8.509 -14.549 18.776 1.00 98.56 141 LYS A N 1
ATOM 1058 C CA . LYS A 1 141 ? -8.760 -14.284 17.359 1.00 98.56 141 LYS A CA 1
ATOM 1059 C C . LYS A 1 141 ? -9.963 -13.364 17.220 1.00 98.56 141 LYS A C 1
ATOM 1061 O O . LYS A 1 141 ? -10.958 -13.545 17.913 1.00 98.56 141 LYS A O 1
ATOM 1066 N N . ILE A 1 142 ? -9.882 -12.409 16.304 1.00 98.81 142 ILE A N 1
ATOM 1067 C CA . ILE A 1 142 ? -11.024 -11.584 15.910 1.00 98.81 142 ILE A CA 1
ATOM 1068 C C . ILE A 1 142 ? -11.828 -12.382 14.888 1.00 98.81 142 ILE A C 1
ATOM 1070 O O . ILE A 1 142 ? -11.269 -12.856 13.894 1.00 98.81 142 ILE A O 1
ATOM 1074 N N . LYS A 1 143 ? -13.128 -12.533 15.123 1.00 98.75 143 LYS A N 1
ATOM 1075 C CA . LYS A 1 143 ? -14.055 -13.141 14.172 1.00 98.75 143 LYS A CA 1
ATOM 1076 C C . LYS A 1 143 ? -14.594 -12.065 13.240 1.00 98.75 143 LYS A C 1
ATOM 1078 O O . LYS A 1 143 ? -15.213 -11.101 13.680 1.00 98.75 143 LYS A O 1
ATOM 1083 N N . VAL A 1 144 ? -14.355 -12.245 11.946 1.00 98.75 144 VAL A N 1
ATOM 1084 C CA . VAL A 1 144 ? -14.718 -11.294 10.891 1.00 98.75 144 VAL A CA 1
ATOM 1085 C C . VAL A 1 144 ? -15.707 -11.979 9.941 1.00 98.75 144 VAL A C 1
ATOM 1087 O O . VAL A 1 144 ? -15.285 -12.566 8.943 1.00 98.75 144 VAL A O 1
ATOM 1090 N N . PRO A 1 145 ? -17.011 -11.998 10.266 1.00 98.56 145 PRO A N 1
ATOM 1091 C CA . PRO A 1 145 ? -18.040 -12.555 9.391 1.00 98.56 145 PRO A CA 1
ATOM 1092 C C . PRO A 1 145 ? -18.260 -11.654 8.169 1.00 98.56 145 PRO A C 1
ATOM 1094 O O . PRO A 1 145 ? -18.352 -10.433 8.296 1.00 98.56 145 PRO A O 1
ATOM 1097 N N . ILE A 1 146 ? -18.363 -12.246 6.981 1.00 98.62 146 ILE A N 1
ATOM 1098 C CA . ILE A 1 146 ? -18.368 -11.516 5.706 1.00 98.62 146 ILE A CA 1
ATOM 1099 C C . ILE A 1 146 ? -19.718 -11.656 5.000 1.00 98.62 146 ILE A C 1
ATOM 1101 O O . ILE A 1 146 ? -20.358 -12.710 4.997 1.00 98.62 146 ILE A O 1
ATOM 1105 N N . ASN A 1 147 ? -20.177 -10.562 4.396 1.00 97.88 147 ASN A N 1
ATOM 1106 C CA . ASN A 1 147 ? -21.315 -10.551 3.493 1.00 97.88 147 ASN A CA 1
ATOM 1107 C C . ASN A 1 147 ? -20.872 -10.878 2.065 1.00 97.88 147 ASN A C 1
ATOM 1109 O O . ASN A 1 147 ? -20.467 -10.002 1.307 1.00 97.88 147 ASN A O 1
ATOM 1113 N N . LYS A 1 148 ? -21.006 -12.150 1.688 1.00 96.31 148 LYS A N 1
ATOM 1114 C CA . LYS A 1 148 ? -20.588 -12.674 0.380 1.00 96.31 148 LYS A CA 1
ATOM 1115 C C . LYS A 1 148 ? -21.372 -12.119 -0.815 1.00 96.31 148 LYS A C 1
ATOM 1117 O O . LYS A 1 148 ? -20.953 -12.316 -1.949 1.00 96.31 148 LYS A O 1
ATOM 1122 N N . ALA A 1 149 ? -22.481 -11.412 -0.582 1.00 95.69 149 ALA A N 1
ATOM 1123 C CA . ALA A 1 149 ? -23.200 -10.691 -1.634 1.00 95.69 149 ALA A CA 1
ATOM 1124 C C . ALA A 1 149 ? -22.488 -9.392 -2.062 1.00 95.69 149 ALA A C 1
ATOM 1126 O O . ALA A 1 149 ? -22.955 -8.706 -2.969 1.00 95.69 149 ALA A O 1
ATOM 1127 N N . LYS A 1 150 ? -21.390 -9.019 -1.392 1.00 95.56 150 LYS A N 1
ATOM 1128 C CA . LYS A 1 150 ? -20.635 -7.792 -1.644 1.00 95.56 150 LYS A CA 1
ATOM 1129 C C . LYS A 1 150 ? -19.156 -8.104 -1.848 1.00 95.56 150 LYS A C 1
ATOM 1131 O O . LYS A 1 150 ? -18.610 -9.024 -1.247 1.00 95.56 150 LYS A O 1
ATOM 1136 N N . LYS A 1 151 ? -18.514 -7.280 -2.671 1.00 96.56 151 LYS A N 1
ATOM 1137 C CA . LYS A 1 151 ? -17.058 -7.167 -2.785 1.00 96.56 151 LYS A CA 1
ATOM 1138 C C . LYS A 1 151 ? -16.643 -5.785 -2.299 1.00 96.56 151 LYS A C 1
ATOM 1140 O O . LYS A 1 151 ? -17.417 -4.834 -2.429 1.00 96.56 151 LYS A O 1
ATOM 1145 N N . GLY A 1 152 ? -15.442 -5.674 -1.755 1.00 97.38 152 GLY A N 1
ATOM 1146 C CA . GLY A 1 152 ? -14.962 -4.425 -1.184 1.00 97.38 152 GLY A CA 1
ATOM 1147 C C . GLY A 1 152 ? -13.750 -4.608 -0.288 1.00 97.38 152 GLY A C 1
ATOM 1148 O O . GLY A 1 152 ? -13.151 -5.683 -0.197 1.00 97.38 152 GLY A O 1
ATOM 1149 N N . ASN A 1 153 ? -13.419 -3.531 0.401 1.00 98.62 153 ASN A N 1
ATOM 1150 C CA . ASN A 1 153 ? -12.324 -3.439 1.340 1.00 98.62 153 ASN A CA 1
ATOM 1151 C C . ASN A 1 153 ? -12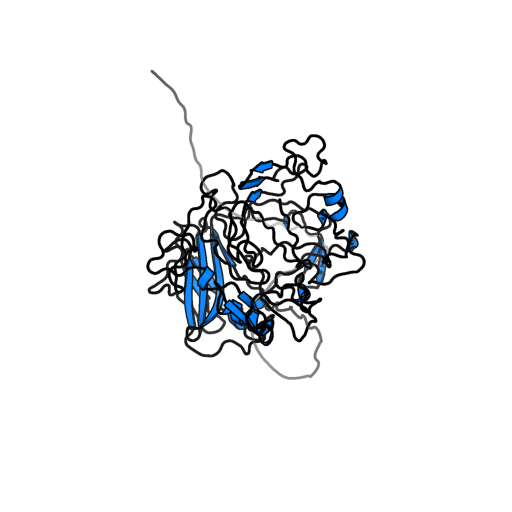.833 -3.003 2.707 1.00 98.62 153 ASN A C 1
ATOM 1153 O O . ASN A 1 153 ? -13.718 -2.155 2.822 1.00 98.62 153 ASN A O 1
ATOM 1157 N N . ALA A 1 154 ? -12.208 -3.537 3.747 1.00 98.81 154 ALA A N 1
ATOM 1158 C CA . ALA A 1 154 ? -12.389 -3.073 5.110 1.00 98.81 154 ALA A CA 1
ATOM 1159 C C . ALA A 1 154 ? -11.058 -3.054 5.858 1.00 98.81 154 ALA A C 1
ATOM 1161 O O . ALA A 1 154 ? -10.126 -3.778 5.515 1.00 98.81 154 ALA A O 1
ATOM 1162 N N . VAL A 1 155 ? -10.977 -2.264 6.919 1.00 98.88 155 VAL A N 1
ATOM 1163 C CA . VAL A 1 155 ? -9.913 -2.362 7.915 1.00 98.88 155 VAL A CA 1
ATOM 1164 C C . VAL A 1 155 ? -10.538 -2.687 9.255 1.00 98.88 155 VAL A C 1
ATOM 1166 O O . VAL A 1 155 ? -11.416 -1.973 9.730 1.00 98.88 155 VAL A O 1
ATOM 1169 N N . VAL A 1 156 ? -10.058 -3.759 9.879 1.00 98.88 156 VAL A N 1
ATOM 1170 C CA . VAL A 1 156 ? -10.448 -4.156 11.235 1.00 98.88 156 VAL A CA 1
ATOM 1171 C C . VAL A 1 156 ? -9.342 -3.780 12.210 1.00 98.88 156 VAL A C 1
ATOM 1173 O O . VAL A 1 156 ? -8.162 -3.959 11.899 1.00 98.88 156 VAL A O 1
ATOM 1176 N N . ALA A 1 157 ? -9.701 -3.250 13.375 1.00 98.81 157 ALA A N 1
ATOM 1177 C CA . ALA A 1 157 ? -8.755 -2.763 14.373 1.00 98.81 157 ALA A CA 1
ATOM 1178 C C . ALA A 1 157 ? -8.870 -3.549 15.682 1.00 98.81 157 ALA A C 1
ATOM 1180 O O . ALA A 1 157 ? -9.968 -3.840 16.143 1.00 98.81 157 ALA A O 1
ATOM 1181 N N . LEU A 1 158 ? -7.722 -3.853 16.292 1.00 98.75 158 LEU A N 1
ATOM 1182 C CA . LEU A 1 158 ? -7.614 -4.289 17.682 1.00 98.75 158 LEU A CA 1
ATOM 1183 C C . LEU A 1 158 ? -7.361 -3.062 18.554 1.00 98.75 158 LEU A C 1
ATOM 1185 O O . LEU A 1 158 ? -6.399 -2.321 18.311 1.00 98.75 158 LEU A O 1
ATOM 1189 N N . LYS A 1 159 ? -8.184 -2.885 19.584 1.00 98.50 159 LYS A N 1
ATOM 1190 C CA . LYS A 1 159 ? -8.089 -1.770 20.520 1.00 98.50 159 LYS A CA 1
ATOM 1191 C C . LYS A 1 159 ? -7.872 -2.249 21.948 1.00 98.50 159 LYS A C 1
ATOM 1193 O O . LYS A 1 159 ? -8.388 -3.291 22.344 1.00 98.50 159 LYS A O 1
ATOM 1198 N N . VAL A 1 160 ? -7.134 -1.457 22.721 1.00 97.81 160 VAL A N 1
ATOM 1199 C CA . VAL A 1 160 ? -7.006 -1.606 24.175 1.00 97.81 160 VAL A CA 1
ATOM 1200 C C . VAL A 1 160 ? -7.259 -0.252 24.810 1.00 97.81 160 VAL A C 1
ATOM 1202 O O . VAL A 1 160 ? -6.652 0.737 24.402 1.00 97.81 160 VAL A O 1
ATOM 1205 N N . ASN A 1 161 ? -8.183 -0.191 25.772 1.00 96.94 161 ASN A N 1
ATOM 1206 C CA . ASN A 1 161 ? -8.632 1.073 26.376 1.00 96.94 161 ASN A CA 1
ATOM 1207 C C . ASN A 1 161 ? -9.101 2.104 25.323 1.00 96.94 161 ASN A C 1
ATOM 1209 O O . ASN A 1 161 ? -8.864 3.299 25.459 1.00 96.94 161 ASN A O 1
ATOM 1213 N N . GLY A 1 162 ? -9.723 1.633 24.235 1.00 96.69 162 GLY A N 1
ATOM 1214 C CA . GLY A 1 162 ? -10.202 2.477 23.132 1.00 96.69 162 GLY A CA 1
ATOM 1215 C C . GLY A 1 162 ? -9.132 2.931 22.128 1.00 96.69 162 GLY A C 1
ATOM 1216 O O . GLY A 1 162 ? -9.486 3.460 21.077 1.00 96.69 162 GLY A O 1
ATOM 1217 N N . GLU A 1 163 ? -7.846 2.684 22.384 1.00 97.81 163 GLU A N 1
ATOM 1218 C CA . GLU A 1 163 ? -6.747 3.045 21.483 1.00 97.81 163 GLU A CA 1
ATOM 1219 C C . GLU A 1 163 ? -6.367 1.884 20.555 1.00 97.81 163 GLU A C 1
ATOM 1221 O O . GLU A 1 163 ? -6.337 0.734 20.983 1.00 97.81 163 GLU A O 1
ATOM 1226 N N . ILE A 1 164 ? -6.049 2.170 19.287 1.00 98.56 164 ILE A N 1
ATOM 1227 C CA . ILE A 1 164 ? -5.672 1.156 18.290 1.00 98.56 164 ILE A CA 1
ATOM 1228 C C . ILE A 1 164 ? -4.233 0.680 18.518 1.00 98.56 164 ILE A C 1
ATOM 1230 O O . ILE A 1 164 ? -3.293 1.473 18.495 1.00 98.56 164 ILE A O 1
ATOM 1234 N N . TYR A 1 165 ? -4.058 -0.637 18.644 1.00 97.75 165 TYR A N 1
ATOM 1235 C CA . TYR A 1 165 ? -2.744 -1.282 18.749 1.00 97.75 165 TYR A CA 1
ATOM 1236 C C . TYR A 1 165 ? -2.348 -2.033 17.483 1.00 97.75 165 TYR A C 1
ATOM 1238 O O . TYR A 1 165 ? -1.164 -2.232 17.230 1.00 97.75 165 TYR A O 1
ATOM 1246 N N . TRP A 1 166 ? -3.299 -2.456 16.660 1.00 98.19 166 TRP A N 1
ATOM 1247 C CA . TRP A 1 166 ? -3.000 -2.977 15.332 1.00 98.19 166 TRP A CA 1
ATOM 1248 C C . TRP A 1 166 ? -4.257 -2.986 14.478 1.00 98.19 166 TRP A C 1
ATOM 1250 O O . TRP A 1 166 ? -5.374 -2.911 14.985 1.00 98.19 166 TRP A O 1
ATOM 1260 N N . SER A 1 167 ? -4.062 -3.117 13.177 1.00 98.69 167 SER A N 1
ATOM 1261 C CA . SER A 1 167 ? -5.142 -3.175 12.201 1.00 98.69 167 SER A CA 1
ATOM 1262 C C . SER A 1 167 ? -4.758 -4.067 11.032 1.00 98.69 167 SER A C 1
ATOM 1264 O O . SER A 1 167 ? -3.569 -4.214 10.724 1.00 98.69 167 SER A O 1
ATOM 1266 N N . TRP A 1 168 ? -5.766 -4.654 10.396 1.00 98.81 168 TRP A N 1
ATOM 1267 C CA . TRP A 1 168 ? -5.612 -5.536 9.246 1.00 98.81 168 TRP A CA 1
ATOM 1268 C C . TRP A 1 168 ? -6.561 -5.120 8.133 1.00 98.81 168 TRP A C 1
ATOM 1270 O O . TRP A 1 168 ? -7.718 -4.795 8.399 1.00 98.81 168 TRP A O 1
ATOM 1280 N N . HIS A 1 169 ? -6.080 -5.166 6.894 1.00 98.81 169 HIS A N 1
ATOM 1281 C CA . HIS A 1 169 ? -6.901 -4.953 5.706 1.00 98.81 169 HIS A CA 1
ATOM 1282 C C . HIS A 1 169 ? -7.582 -6.260 5.293 1.00 98.81 169 HIS A C 1
ATOM 1284 O O . HIS A 1 169 ? -6.957 -7.312 5.189 1.00 98.81 169 HIS A O 1
ATOM 1290 N N . ILE A 1 170 ? -8.887 -6.199 5.082 1.00 98.81 170 ILE A N 1
ATOM 1291 C CA . ILE A 1 170 ? -9.717 -7.293 4.596 1.00 98.81 170 ILE A CA 1
ATOM 1292 C C . ILE A 1 170 ? -10.115 -6.950 3.171 1.00 98.81 170 ILE A C 1
ATOM 1294 O O . ILE A 1 170 ? -10.748 -5.922 2.937 1.00 98.81 170 ILE A O 1
ATOM 1298 N N . TRP A 1 171 ? -9.739 -7.806 2.230 1.00 98.62 171 TRP A N 1
ATOM 1299 C CA . TRP A 1 171 ? -10.038 -7.642 0.817 1.00 98.62 171 TRP A CA 1
ATOM 1300 C C . TRP A 1 171 ? -10.983 -8.754 0.376 1.00 98.62 171 TRP A C 1
ATOM 1302 O O . TRP A 1 171 ? -10.583 -9.910 0.237 1.00 98.62 171 TRP A O 1
ATOM 1312 N N . VAL A 1 172 ? -12.256 -8.403 0.214 1.00 98.38 172 VAL A N 1
ATOM 1313 C CA . VAL A 1 172 ? -13.319 -9.325 -0.192 1.00 98.38 172 VAL A CA 1
ATOM 1314 C C . VAL A 1 172 ? -13.501 -9.201 -1.699 1.00 98.38 172 VAL A C 1
ATOM 1316 O O . VAL A 1 172 ? -13.962 -8.170 -2.193 1.00 98.38 172 VAL A O 1
ATOM 1319 N N . THR A 1 173 ? -13.114 -10.234 -2.438 1.00 96.50 173 THR A N 1
ATOM 1320 C CA . THR A 1 173 ? -13.015 -10.201 -3.905 1.00 96.50 173 THR A CA 1
ATOM 1321 C C . THR A 1 173 ? -13.208 -11.604 -4.494 1.00 96.50 173 THR A C 1
ATOM 1323 O O . THR A 1 173 ? -13.391 -12.563 -3.758 1.00 96.50 173 THR A O 1
ATOM 1326 N N . ASP A 1 174 ? -13.243 -11.726 -5.818 1.00 94.56 174 ASP A N 1
ATOM 1327 C CA . ASP A 1 174 ? -12.891 -12.964 -6.533 1.00 94.56 174 ASP A CA 1
ATOM 1328 C C . ASP A 1 174 ? -11.373 -13.204 -6.501 1.00 94.56 174 ASP A C 1
ATOM 1330 O O . ASP A 1 174 ? -10.617 -12.272 -6.216 1.00 94.56 174 ASP A O 1
ATOM 1334 N N . ASP A 1 175 ? -10.947 -14.436 -6.798 1.00 94.56 175 ASP A N 1
ATOM 1335 C CA . ASP A 1 175 ? -9.546 -14.867 -6.774 1.00 94.56 175 ASP A CA 1
ATOM 1336 C C . ASP A 1 175 ? -8.614 -13.959 -7.615 1.00 94.56 175 ASP A C 1
ATOM 1338 O O . ASP A 1 175 ? -8.680 -13.983 -8.846 1.00 94.56 175 ASP A O 1
ATOM 1342 N N . PRO A 1 176 ? -7.701 -13.191 -6.980 1.00 95.50 176 PRO A N 1
ATOM 1343 C CA . PRO A 1 176 ? -6.771 -12.316 -7.685 1.00 95.50 176 PRO A CA 1
ATOM 1344 C C . PRO A 1 176 ? -5.503 -13.048 -8.155 1.00 95.50 176 PRO A C 1
ATOM 1346 O O . PRO A 1 176 ? -4.555 -12.409 -8.614 1.00 95.50 176 PRO A O 1
ATOM 1349 N N . THR A 1 177 ? -5.407 -14.374 -7.992 1.00 94.38 177 THR A N 1
ATOM 1350 C CA . THR A 1 177 ? -4.170 -15.113 -8.274 1.00 94.38 177 THR A CA 1
ATOM 1351 C C . THR 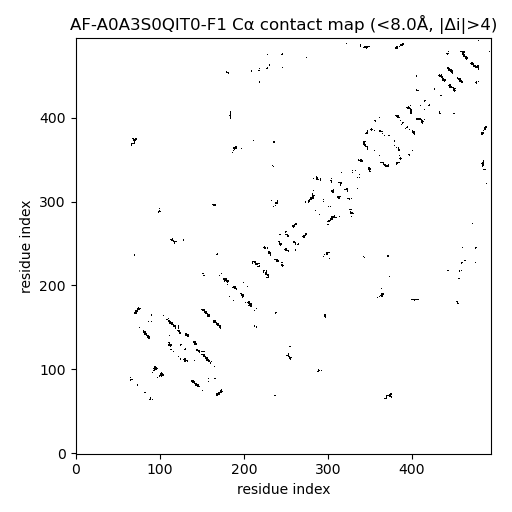A 1 177 ? -3.900 -15.295 -9.763 1.00 94.38 177 THR A C 1
ATOM 1353 O O . THR A 1 177 ? -2.808 -15.738 -10.104 1.00 94.38 177 THR A O 1
ATOM 1356 N N . ASN A 1 178 ? -4.831 -14.984 -10.669 1.00 93.12 178 ASN A N 1
ATOM 1357 C CA . ASN A 1 178 ? -4.698 -15.252 -12.106 1.00 93.12 178 ASN A CA 1
ATOM 1358 C C . ASN A 1 178 ? -3.899 -14.187 -12.887 1.00 93.12 178 ASN A C 1
ATOM 1360 O O . ASN A 1 178 ? -4.291 -13.788 -13.981 1.00 93.12 178 ASN A O 1
ATOM 1364 N N . GLY A 1 179 ? -2.805 -13.687 -12.312 1.00 94.81 179 GLY A N 1
ATOM 1365 C CA . GLY A 1 179 ? -1.956 -12.694 -12.966 1.00 94.81 179 GLY A CA 1
ATOM 1366 C C . GLY A 1 179 ? -0.831 -13.295 -13.806 1.00 94.81 179 GLY A C 1
ATOM 1367 O O . GLY A 1 179 ? -0.647 -14.514 -13.886 1.00 94.81 179 GLY A O 1
ATOM 1368 N N . SER A 1 180 ? -0.058 -12.386 -14.397 1.00 95.44 180 SER A N 1
ATOM 1369 C CA . SER A 1 180 ? 1.115 -12.664 -15.225 1.00 95.44 180 SER A CA 1
ATOM 1370 C C . SER A 1 180 ? 2.184 -13.508 -14.503 1.00 95.44 180 SER A C 1
ATOM 1372 O O . SER A 1 180 ? 2.319 -13.483 -13.277 1.00 95.44 180 SER A O 1
ATOM 1374 N N . THR A 1 181 ? 3.001 -14.228 -15.277 1.00 95.94 181 THR A N 1
ATOM 1375 C CA . THR A 1 181 ? 4.217 -14.931 -14.822 1.00 95.94 181 THR A CA 1
ATOM 1376 C C . THR A 1 181 ? 5.508 -14.237 -15.276 1.00 95.94 181 THR A C 1
ATOM 1378 O O . THR A 1 181 ? 6.594 -14.818 -15.233 1.00 95.94 181 THR A O 1
ATOM 1381 N N . TYR A 1 182 ? 5.420 -12.985 -15.724 1.00 95.88 182 TYR A N 1
ATOM 1382 C CA . TYR A 1 182 ? 6.539 -12.262 -16.311 1.00 95.88 182 TYR A CA 1
ATOM 1383 C C . TYR A 1 182 ? 7.666 -11.982 -15.323 1.00 95.88 182 TYR A C 1
ATOM 1385 O O . TYR A 1 182 ? 7.451 -11.537 -14.190 1.00 95.88 182 TYR A O 1
ATOM 1393 N N . LYS A 1 183 ? 8.887 -12.202 -15.812 1.00 95.06 183 LYS A N 1
ATOM 1394 C CA . LYS A 1 183 ? 10.155 -11.863 -15.172 1.00 95.06 183 LYS A CA 1
ATOM 1395 C C . LYS A 1 183 ? 10.915 -10.931 -16.114 1.00 95.06 183 LYS A C 1
ATOM 1397 O O . LYS A 1 183 ? 11.222 -11.318 -17.242 1.00 95.06 183 LYS A O 1
ATOM 1402 N N . SER A 1 184 ? 11.222 -9.724 -15.652 1.00 93.50 184 SER A N 1
ATOM 1403 C CA . SER A 1 184 ? 12.045 -8.755 -16.387 1.00 93.50 184 SER A CA 1
ATOM 1404 C C . SER A 1 184 ? 13.492 -9.236 -16.545 1.00 93.50 184 SER A C 1
ATOM 1406 O O . SER A 1 184 ? 14.108 -9.035 -17.587 1.00 93.50 184 SER A O 1
ATOM 1408 N N . PHE A 1 185 ? 14.000 -9.943 -15.534 1.00 95.50 185 PHE A N 1
ATOM 1409 C CA . PHE A 1 185 ? 15.323 -10.553 -15.482 1.00 95.50 185 PHE A CA 1
ATOM 1410 C C . PHE A 1 185 ? 15.189 -12.072 -15.327 1.00 95.50 185 PHE A C 1
ATOM 1412 O O . PHE A 1 185 ? 14.381 -12.538 -14.532 1.00 95.50 185 PHE A O 1
ATOM 1419 N N . ASN A 1 186 ? 15.969 -12.865 -16.066 1.00 91.69 186 ASN A N 1
ATOM 1420 C CA . ASN A 1 186 ? 15.787 -14.325 -16.089 1.00 91.69 186 ASN A CA 1
ATOM 1421 C C . ASN A 1 186 ? 16.338 -15.023 -14.832 1.00 91.69 186 ASN A C 1
ATOM 1423 O O . ASN A 1 186 ? 15.725 -15.955 -14.316 1.00 91.69 186 ASN A O 1
ATOM 1427 N N . ASN A 1 187 ? 17.470 -14.559 -14.296 1.00 92.81 187 ASN A N 1
ATOM 1428 C CA . ASN A 1 187 ? 18.200 -15.246 -13.222 1.00 92.81 187 ASN A CA 1
ATOM 1429 C C . ASN A 1 187 ? 17.721 -14.840 -11.814 1.00 92.81 187 ASN A C 1
ATOM 1431 O O . ASN A 1 187 ? 18.527 -14.570 -10.920 1.00 92.81 187 ASN A O 1
ATOM 1435 N N . ILE A 1 188 ? 16.402 -14.786 -11.607 1.00 95.25 188 ILE A N 1
ATOM 1436 C CA . ILE A 1 188 ? 15.803 -14.436 -10.312 1.00 95.25 188 ILE A CA 1
ATOM 1437 C C . ILE A 1 188 ? 16.054 -15.554 -9.297 1.00 95.25 188 ILE A C 1
ATOM 1439 O O . ILE A 1 188 ? 15.801 -16.732 -9.554 1.00 95.25 188 ILE A O 1
ATOM 1443 N N . LYS A 1 189 ? 16.508 -15.166 -8.103 1.00 97.00 189 LYS A N 1
ATOM 1444 C CA . LYS A 1 189 ? 16.786 -16.066 -6.978 1.00 97.00 189 LYS A CA 1
ATOM 1445 C C . LYS A 1 189 ? 15.939 -15.698 -5.765 1.00 97.00 189 LYS A C 1
ATOM 1447 O O . LYS A 1 189 ? 15.513 -14.552 -5.645 1.00 97.00 189 LYS A O 1
ATOM 1452 N N . ARG A 1 190 ? 15.751 -16.633 -4.835 1.00 96.06 190 ARG A N 1
ATOM 1453 C CA . ARG A 1 190 ? 15.207 -16.391 -3.490 1.00 96.06 190 ARG A CA 1
ATOM 1454 C C . ARG A 1 190 ? 16.172 -16.861 -2.414 1.00 96.06 190 ARG A C 1
ATOM 1456 O O . ARG A 1 190 ? 16.928 -17.802 -2.634 1.00 96.06 190 ARG A O 1
ATOM 1463 N N . MET A 1 191 ? 16.118 -16.224 -1.250 1.00 96.31 191 MET A N 1
ATOM 1464 C CA . MET A 1 191 ? 16.778 -16.676 -0.030 1.00 96.31 191 MET A CA 1
ATOM 1465 C C . MET A 1 191 ? 15.752 -17.353 0.881 1.00 96.31 191 MET A C 1
ATOM 1467 O O . MET A 1 191 ? 14.769 -16.726 1.271 1.00 96.31 191 MET A O 1
ATOM 1471 N N . LYS A 1 192 ? 15.989 -18.618 1.230 1.00 91.56 192 LYS A N 1
ATOM 1472 C CA . LYS A 1 192 ? 15.175 -19.377 2.187 1.00 91.56 192 LYS A CA 1
ATOM 1473 C C . LYS A 1 192 ? 15.448 -18.940 3.625 1.00 91.56 192 LYS A C 1
ATOM 1475 O O . LYS A 1 192 ? 16.453 -18.302 3.930 1.00 91.56 192 LYS A O 1
ATOM 1480 N N . ALA A 1 193 ? 14.578 -19.372 4.536 1.00 87.44 193 ALA A N 1
ATOM 1481 C CA . ALA A 1 193 ? 14.714 -19.123 5.970 1.00 87.44 193 ALA A CA 1
ATOM 1482 C C . ALA A 1 193 ? 16.007 -19.695 6.592 1.00 87.44 193 ALA A C 1
ATOM 1484 O O . ALA A 1 193 ? 16.433 -19.225 7.645 1.00 87.44 193 ALA A O 1
ATOM 1485 N N . ASP A 1 194 ? 16.633 -20.697 5.966 1.00 89.62 194 ASP A N 1
ATOM 1486 C CA . ASP A 1 194 ? 17.923 -21.259 6.389 1.00 89.62 194 ASP A CA 1
ATOM 1487 C C . ASP A 1 194 ? 19.144 -20.509 5.816 1.00 89.62 194 ASP A C 1
ATOM 1489 O O . ASP A 1 194 ? 20.276 -20.857 6.141 1.00 89.62 194 ASP A O 1
ATOM 1493 N N . GLY A 1 195 ? 18.918 -19.468 5.007 1.00 92.25 195 GLY A N 1
ATOM 1494 C CA . GLY A 1 195 ? 19.955 -18.675 4.347 1.00 92.25 195 GLY A CA 1
ATOM 1495 C C . GLY A 1 195 ? 20.359 -19.186 2.962 1.00 92.25 195 GLY A C 1
ATOM 1496 O O . GLY A 1 195 ? 21.092 -18.488 2.261 1.00 92.25 195 GLY A O 1
ATOM 1497 N N . THR A 1 196 ? 19.865 -20.350 2.531 1.00 96.25 196 THR A N 1
ATOM 1498 C CA . THR A 1 196 ? 20.162 -20.906 1.206 1.00 96.25 196 THR A CA 1
ATOM 1499 C C . THR A 1 196 ? 19.593 -20.011 0.113 1.00 96.25 196 THR A C 1
ATOM 1501 O O . THR A 1 196 ? 18.432 -19.602 0.180 1.00 96.25 196 THR A O 1
ATOM 1504 N N . VAL A 1 197 ? 20.398 -19.731 -0.912 1.00 97.38 197 VAL A N 1
ATOM 1505 C CA . VAL A 1 197 ? 19.972 -18.984 -2.098 1.00 97.38 197 VAL A CA 1
ATOM 1506 C C . VAL A 1 197 ? 19.808 -19.942 -3.269 1.00 97.38 197 VAL A C 1
ATOM 1508 O O . VAL A 1 197 ? 20.737 -20.667 -3.609 1.00 97.38 197 VAL A O 1
ATOM 1511 N N . GLU A 1 198 ? 18.642 -19.919 -3.907 1.00 96.50 198 GLU A N 1
ATOM 1512 C CA . GLU A 1 198 ? 18.326 -20.766 -5.061 1.00 96.50 198 GLU A CA 1
ATOM 1513 C C . GLU A 1 198 ? 17.581 -19.978 -6.150 1.00 96.50 198 GLU A C 1
ATOM 1515 O O . GLU A 1 198 ? 16.945 -18.968 -5.830 1.00 96.50 198 GLU A O 1
ATOM 1520 N N . PRO A 1 199 ? 17.626 -20.409 -7.424 1.00 96.69 199 PRO A N 1
ATOM 1521 C CA . PRO A 1 199 ? 16.738 -19.891 -8.463 1.00 96.69 199 PRO A CA 1
ATOM 1522 C C . PRO A 1 199 ? 15.263 -20.072 -8.085 1.00 96.69 199 PRO A C 1
ATOM 1524 O O . PRO A 1 199 ? 14.909 -21.060 -7.446 1.00 96.69 199 PRO A O 1
ATOM 1527 N N . ILE A 1 200 ? 14.398 -19.139 -8.492 1.00 95.56 200 ILE A N 1
ATOM 1528 C CA . ILE A 1 200 ? 12.945 -19.294 -8.326 1.00 95.56 200 ILE A CA 1
ATOM 1529 C C . ILE A 1 200 ? 12.385 -20.063 -9.533 1.00 95.56 200 ILE A C 1
ATOM 1531 O O . ILE A 1 200 ? 12.448 -19.526 -10.646 1.00 95.56 200 ILE A O 1
ATOM 1535 N N . PRO A 1 201 ? 11.814 -21.270 -9.341 1.00 94.12 201 PRO A N 1
ATOM 1536 C CA . PRO A 1 201 ? 11.140 -21.999 -10.414 1.00 94.12 201 PRO A CA 1
ATOM 1537 C C . PRO A 1 201 ? 10.009 -21.174 -11.036 1.00 94.12 201 PRO A C 1
ATOM 1539 O O . PRO A 1 201 ? 9.376 -20.368 -10.355 1.00 94.12 201 PRO A O 1
ATOM 1542 N N . ASP A 1 202 ? 9.713 -21.382 -12.318 1.00 92.44 202 ASP A N 1
ATOM 1543 C CA . ASP A 1 202 ? 8.611 -20.673 -12.988 1.00 92.44 202 ASP A CA 1
ATOM 1544 C C . ASP A 1 202 ? 7.248 -20.965 -12.345 1.00 92.44 202 ASP A C 1
ATOM 1546 O O . ASP A 1 202 ? 6.411 -20.074 -12.271 1.00 92.44 202 ASP A O 1
ATOM 1550 N N . SER A 1 203 ? 7.061 -22.164 -11.781 1.00 92.94 203 SER A N 1
ATOM 1551 C CA . SER A 1 203 ? 5.856 -22.541 -11.025 1.00 92.94 203 SER A CA 1
ATOM 1552 C C . SER A 1 203 ? 5.616 -21.701 -9.769 1.00 92.94 203 SER A C 1
ATOM 1554 O O . SER A 1 203 ? 4.480 -21.594 -9.315 1.00 92.94 203 SER A O 1
ATOM 1556 N N . ASP A 1 204 ? 6.678 -21.130 -9.198 1.00 92.62 204 ASP A N 1
ATOM 1557 C CA . ASP A 1 204 ? 6.640 -20.401 -7.928 1.00 92.62 204 ASP A CA 1
ATOM 1558 C C . ASP A 1 204 ? 6.537 -18.883 -8.147 1.00 92.62 204 ASP A C 1
ATOM 1560 O O . ASP A 1 204 ? 6.401 -18.125 -7.185 1.00 92.62 204 ASP A O 1
ATOM 1564 N N . TRP A 1 205 ? 6.643 -18.421 -9.398 1.00 94.50 205 TRP A N 1
ATOM 1565 C CA . TRP A 1 205 ? 6.642 -17.007 -9.744 1.00 94.50 205 TRP A CA 1
ATOM 1566 C C . TRP A 1 205 ? 5.321 -16.591 -10.382 1.00 94.50 205 TRP A C 1
ATOM 1568 O O . TRP A 1 205 ? 4.973 -17.036 -11.476 1.00 94.50 205 TRP A O 1
ATOM 1578 N N . LYS A 1 206 ? 4.607 -15.681 -9.720 1.00 95.19 206 LYS A N 1
ATOM 1579 C CA . LYS A 1 206 ? 3.339 -15.157 -10.219 1.00 95.19 206 LYS A CA 1
ATOM 1580 C C . LYS A 1 206 ? 3.068 -13.758 -9.690 1.00 95.19 206 LYS A C 1
ATOM 1582 O O . LYS A 1 206 ? 3.518 -13.396 -8.603 1.00 95.19 206 LYS A O 1
ATOM 1587 N N . TRP A 1 207 ? 2.289 -13.007 -10.451 1.00 96.19 207 TRP A N 1
ATOM 1588 C CA . TRP A 1 207 ? 1.709 -11.730 -10.065 1.00 96.19 207 TRP A CA 1
ATOM 1589 C C . TRP A 1 207 ? 0.227 -11.895 -9.724 1.00 96.19 207 TRP A C 1
ATOM 1591 O O . TRP A 1 207 ? -0.428 -12.833 -10.181 1.00 96.19 207 TRP A O 1
ATOM 1601 N N . MET A 1 208 ? -0.312 -10.976 -8.923 1.00 96.25 208 MET A N 1
ATOM 1602 C CA . MET A 1 208 ? -1.765 -10.815 -8.865 1.00 96.25 208 MET A CA 1
ATOM 1603 C C . MET A 1 208 ? -2.242 -10.218 -10.191 1.00 96.25 208 MET A C 1
ATOM 1605 O O . MET A 1 208 ? -1.509 -9.466 -10.833 1.00 96.25 208 MET A O 1
ATOM 1609 N N . ASP A 1 209 ? -3.468 -10.529 -10.595 1.00 95.00 209 ASP A N 1
ATOM 1610 C CA . ASP A 1 209 ? -4.078 -9.979 -11.814 1.00 95.00 209 ASP A CA 1
ATOM 1611 C C . ASP A 1 209 ? -4.488 -8.498 -11.680 1.00 95.00 209 ASP A C 1
ATOM 1613 O O . ASP A 1 209 ? -4.904 -7.871 -12.654 1.00 95.00 209 ASP A O 1
ATOM 1617 N N . ARG A 1 210 ? -4.400 -7.940 -10.466 1.00 94.12 210 ARG A N 1
ATOM 1618 C CA . ARG A 1 210 ? -4.845 -6.588 -10.117 1.00 94.12 210 ARG A CA 1
ATOM 1619 C C . ARG A 1 210 ? -4.092 -6.018 -8.915 1.00 94.12 210 ARG A C 1
ATOM 1621 O O . ARG A 1 210 ? -3.442 -6.738 -8.154 1.00 94.12 210 ARG A O 1
ATOM 1628 N N . ASN A 1 211 ? -4.238 -4.711 -8.709 1.00 94.31 211 ASN A N 1
ATOM 1629 C CA . ASN A 1 211 ? -3.692 -4.016 -7.543 1.00 94.31 211 ASN A CA 1
ATOM 1630 C C . ASN A 1 211 ? -4.351 -4.483 -6.237 1.00 94.31 211 ASN A C 1
ATOM 1632 O O . ASN A 1 211 ? -5.533 -4.829 -6.202 1.00 94.31 211 ASN A O 1
ATOM 1636 N N . LEU A 1 212 ? -3.606 -4.418 -5.130 1.00 95.69 212 LEU A N 1
ATOM 1637 C CA . LEU A 1 212 ? -4.130 -4.738 -3.803 1.00 95.69 212 LEU A CA 1
ATOM 1638 C C . LEU A 1 212 ? -5.331 -3.838 -3.461 1.00 95.69 212 LEU A C 1
ATOM 1640 O O . LEU A 1 212 ? -5.234 -2.610 -3.457 1.00 95.69 212 LEU A O 1
ATOM 1644 N N . GLY A 1 213 ? -6.468 -4.474 -3.178 1.00 96.19 213 GLY A N 1
ATOM 1645 C CA . GLY A 1 213 ? -7.734 -3.809 -2.874 1.00 96.19 213 GLY A CA 1
ATOM 1646 C C . GLY A 1 213 ? -8.585 -3.430 -4.093 1.00 96.19 213 GLY A C 1
ATOM 1647 O O . GLY A 1 213 ? -9.667 -2.869 -3.926 1.00 96.19 213 GLY A O 1
ATOM 1648 N N . ALA A 1 214 ? -8.138 -3.725 -5.318 1.00 95.38 214 ALA A N 1
ATOM 1649 C CA . ALA A 1 214 ? -8.946 -3.527 -6.521 1.00 95.38 214 ALA A CA 1
ATOM 1650 C C . ALA A 1 214 ? -10.040 -4.601 -6.626 1.00 95.38 214 ALA A C 1
ATOM 1652 O O . ALA A 1 214 ? -9.858 -5.727 -6.174 1.00 95.38 214 ALA A O 1
ATOM 1653 N N . LEU A 1 215 ? -11.182 -4.291 -7.241 1.00 94.00 215 LEU A N 1
ATOM 1654 C CA . LEU A 1 215 ? -12.264 -5.279 -7.411 1.00 94.00 215 LEU A CA 1
ATOM 1655 C C . LEU A 1 215 ? -12.257 -5.963 -8.781 1.00 94.00 215 LEU A C 1
ATOM 1657 O O . LEU A 1 215 ? -13.023 -6.895 -8.999 1.00 94.00 215 LEU A O 1
ATOM 1661 N N . THR A 1 216 ? -11.395 -5.514 -9.692 1.00 91.75 216 THR A N 1
ATOM 1662 C CA . THR A 1 216 ? -11.187 -6.106 -11.017 1.00 91.75 216 THR A CA 1
ATOM 1663 C C . THR A 1 216 ? -9.807 -5.714 -11.549 1.00 91.75 216 THR A C 1
ATOM 1665 O O . THR A 1 216 ? -9.311 -4.635 -11.221 1.00 91.75 216 THR A O 1
ATOM 1668 N N . GLY A 1 217 ? -9.178 -6.581 -12.347 1.00 89.62 217 GLY A N 1
ATOM 1669 C CA . GLY A 1 217 ? -7.951 -6.273 -13.101 1.00 89.62 217 GLY A CA 1
ATOM 1670 C C . GLY A 1 217 ? -8.215 -5.640 -14.472 1.00 89.62 217 GLY A C 1
ATOM 1671 O O . GLY A 1 217 ? -7.299 -5.187 -15.152 1.00 89.62 217 GLY A O 1
ATOM 1672 N N . SER A 1 218 ? -9.478 -5.582 -14.892 1.00 87.38 218 SER A N 1
ATOM 1673 C CA . SER A 1 218 ? -9.857 -5.104 -16.219 1.00 87.38 218 SER A CA 1
ATOM 1674 C C . SER A 1 218 ? -9.908 -3.582 -16.303 1.00 87.38 218 SER A C 1
ATOM 1676 O O . SER A 1 218 ? -10.341 -2.904 -15.370 1.00 87.38 218 SER A O 1
ATOM 1678 N N . MET A 1 219 ? -9.516 -3.030 -17.453 1.00 84.38 219 MET A N 1
ATOM 1679 C CA . MET A 1 219 ? -9.675 -1.605 -17.776 1.00 84.38 219 MET A CA 1
ATOM 1680 C C . MET A 1 219 ? -10.947 -1.290 -18.568 1.00 84.38 219 MET A C 1
ATOM 1682 O O . MET A 1 219 ? -11.278 -0.116 -18.711 1.00 84.38 219 MET A O 1
ATOM 1686 N N . THR A 1 220 ? -11.651 -2.300 -19.083 1.00 78.81 220 THR A N 1
ATOM 1687 C CA . THR A 1 220 ? -12.723 -2.106 -20.079 1.00 78.81 220 THR A CA 1
ATOM 1688 C C . THR A 1 220 ? -14.015 -2.869 -19.783 1.00 78.81 220 THR A C 1
ATOM 1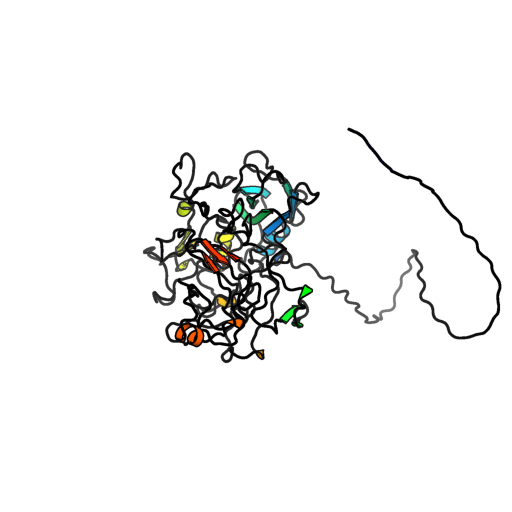690 O O . THR A 1 220 ? -15.035 -2.586 -20.405 1.00 78.81 220 THR A O 1
ATOM 1693 N N . SER A 1 221 ? -14.012 -3.826 -18.850 1.00 80.69 221 SER A N 1
ATOM 1694 C CA . SER A 1 221 ? -15.207 -4.612 -18.504 1.00 80.69 221 SER A CA 1
ATOM 1695 C C . SER A 1 221 ? -16.117 -3.892 -17.500 1.00 80.69 221 SER A C 1
ATOM 1697 O O . SER A 1 221 ? -15.858 -2.762 -17.086 1.00 80.69 221 SER A O 1
ATOM 1699 N N . SER A 1 222 ? -17.175 -4.570 -17.041 1.00 75.44 222 SER A N 1
ATOM 1700 C CA . SER A 1 222 ? -17.936 -4.134 -15.865 1.00 75.44 222 SER A CA 1
ATOM 1701 C C . SER A 1 222 ? -17.002 -3.867 -14.677 1.00 75.44 222 SER A C 1
ATOM 1703 O O . SER A 1 222 ? -15.985 -4.547 -14.518 1.00 75.44 222 SER A O 1
ATOM 1705 N N . ASP A 1 223 ? -17.339 -2.856 -13.874 1.00 79.31 223 ASP A N 1
ATOM 1706 C CA . ASP A 1 223 ? -16.555 -2.370 -12.729 1.00 79.31 223 ASP A CA 1
ATOM 1707 C C . ASP A 1 223 ? -15.142 -1.850 -13.056 1.00 79.31 223 ASP A C 1
ATOM 1709 O O . ASP A 1 223 ? -14.329 -1.679 -12.147 1.00 79.31 223 ASP A O 1
ATOM 1713 N N . TRP A 1 224 ? -14.833 -1.527 -14.323 1.00 79.62 224 TRP A N 1
ATOM 1714 C CA . TRP A 1 224 ? -13.536 -0.953 -14.735 1.00 79.62 224 TRP A CA 1
ATOM 1715 C C . TRP A 1 224 ? -13.102 0.269 -13.906 1.00 79.62 224 TRP A C 1
ATOM 1717 O O . TRP A 1 224 ? -11.910 0.548 -13.764 1.00 79.62 224 TRP A O 1
ATOM 1727 N N . ASN A 1 225 ? -14.056 1.008 -13.333 1.00 84.12 225 ASN A N 1
ATOM 1728 C CA . ASN A 1 225 ? -13.797 2.161 -12.478 1.00 84.12 225 ASN A CA 1
ATOM 1729 C C . ASN A 1 225 ? -13.286 1.793 -11.071 1.00 84.12 225 ASN A C 1
ATOM 1731 O O . ASN A 1 225 ? -12.839 2.685 -10.348 1.00 84.12 225 ASN A O 1
ATOM 1735 N N . ARG A 1 226 ? -13.305 0.506 -10.694 1.00 88.50 226 ARG A N 1
ATOM 1736 C CA . ARG A 1 226 ? -12.836 -0.046 -9.408 1.00 88.50 226 ARG A CA 1
ATOM 1737 C C . ARG A 1 226 ? -11.557 -0.890 -9.524 1.00 88.50 226 ARG A C 1
ATOM 1739 O O . ARG A 1 226 ? -11.259 -1.692 -8.639 1.00 88.50 226 ARG A O 1
ATOM 1746 N N . ASN A 1 227 ? -10.777 -0.699 -10.587 1.00 89.88 227 ASN A N 1
ATOM 1747 C CA . ASN A 1 227 ? -9.506 -1.402 -10.808 1.00 89.88 227 ASN A CA 1
ATOM 1748 C C . ASN A 1 227 ? -8.263 -0.680 -10.230 1.00 89.88 227 ASN A C 1
ATOM 1750 O O . ASN A 1 227 ? -7.137 -1.120 -10.437 1.00 89.88 227 ASN A O 1
ATOM 1754 N N . ILE A 1 228 ? -8.455 0.447 -9.533 1.00 89.00 228 ILE A N 1
ATOM 1755 C CA . ILE A 1 228 ? -7.364 1.287 -9.007 1.00 89.00 228 ILE A CA 1
ATOM 1756 C C . ILE A 1 228 ? -6.646 0.600 -7.838 1.00 89.00 228 ILE A C 1
ATOM 1758 O O . ILE A 1 228 ? -5.417 0.574 -7.794 1.00 89.00 228 ILE A O 1
ATOM 1762 N N . GLY A 1 229 ? -7.417 0.014 -6.920 1.00 92.88 229 GLY A N 1
ATOM 1763 C CA . GLY A 1 229 ? -6.921 -0.490 -5.641 1.00 92.88 229 GLY A CA 1
ATOM 1764 C C . GLY A 1 229 ? -6.874 0.580 -4.553 1.00 92.88 229 GLY A C 1
ATOM 1765 O O . GLY A 1 229 ? -7.532 1.618 -4.648 1.00 92.88 229 GLY A O 1
ATOM 1766 N N . LEU A 1 230 ? -6.125 0.296 -3.489 1.00 94.62 230 LEU A N 1
ATOM 1767 C CA . LEU A 1 230 ? -5.924 1.207 -2.360 1.00 94.62 230 LEU A CA 1
ATOM 1768 C C . LEU A 1 230 ? -4.546 1.869 -2.432 1.00 94.62 230 LEU A C 1
ATOM 1770 O O . LEU A 1 230 ? -3.607 1.340 -3.026 1.00 94.62 230 LEU A O 1
ATOM 1774 N N . LEU A 1 231 ? -4.418 3.028 -1.792 1.00 93.38 231 LEU A N 1
ATOM 1775 C CA . LEU A 1 231 ? -3.166 3.770 -1.727 1.00 93.38 231 LEU A CA 1
ATOM 1776 C C . LEU A 1 231 ? -2.413 3.421 -0.449 1.00 93.38 231 LEU A C 1
ATOM 1778 O O . LEU A 1 231 ? -3.009 3.141 0.589 1.00 93.38 231 LEU A O 1
ATOM 1782 N N . TYR A 1 232 ? -1.089 3.506 -0.506 1.00 93.50 232 TYR A N 1
ATOM 1783 C CA . TYR A 1 232 ? -0.226 3.265 0.641 1.00 93.50 232 TYR A CA 1
ATOM 1784 C C . TYR A 1 232 ? 0.856 4.336 0.703 1.00 93.50 232 TYR A C 1
ATOM 1786 O O . TYR A 1 232 ? 1.453 4.709 -0.305 1.00 93.50 232 TYR A O 1
ATOM 1794 N N . GLN A 1 233 ? 1.139 4.816 1.909 1.00 92.00 233 GLN A N 1
ATOM 1795 C CA . GLN A 1 233 ? 2.323 5.625 2.158 1.00 92.00 233 GLN A CA 1
ATOM 1796 C C . GLN A 1 233 ? 3.508 4.679 2.382 1.00 92.00 233 GLN A C 1
ATOM 1798 O O . GLN A 1 233 ? 3.433 3.806 3.249 1.00 92.00 233 GLN A O 1
ATOM 1803 N N . TRP A 1 234 ? 4.578 4.835 1.594 1.00 92.25 234 TRP A N 1
ATOM 1804 C CA . TRP A 1 234 ? 5.695 3.883 1.558 1.00 92.25 234 TRP A CA 1
ATOM 1805 C C . TRP A 1 234 ? 6.196 3.494 2.954 1.00 92.25 234 TRP A C 1
ATOM 1807 O O . TRP A 1 234 ? 6.463 4.356 3.792 1.00 92.25 234 TRP A O 1
ATOM 1817 N N . GLY A 1 235 ? 6.301 2.192 3.215 1.00 92.19 235 GLY A N 1
ATOM 1818 C CA . GLY A 1 235 ? 6.708 1.628 4.504 1.00 92.19 235 GLY A CA 1
ATOM 1819 C C . GLY A 1 235 ? 5.585 1.429 5.531 1.00 92.19 235 GLY A C 1
ATOM 1820 O O . GLY A 1 235 ? 5.846 0.898 6.611 1.00 92.19 235 GLY A O 1
ATOM 1821 N N . ARG A 1 236 ? 4.335 1.809 5.225 1.00 94.56 236 ARG A N 1
ATOM 1822 C CA . ARG A 1 236 ? 3.162 1.524 6.072 1.00 94.56 236 ARG A CA 1
ATOM 1823 C C . ARG A 1 236 ? 2.400 0.294 5.598 1.00 94.56 236 ARG A C 1
ATOM 1825 O O . ARG A 1 236 ? 2.368 -0.016 4.412 1.00 94.56 236 ARG A O 1
ATOM 1832 N N . LYS A 1 237 ? 1.753 -0.379 6.549 1.00 95.69 237 LYS A N 1
ATOM 1833 C CA . LYS A 1 237 ? 0.883 -1.534 6.282 1.00 95.69 237 LYS A CA 1
ATOM 1834 C C . LYS A 1 237 ? -0.568 -1.149 5.974 1.00 95.69 237 LYS A C 1
ATOM 1836 O O . LYS A 1 237 ? -1.299 -1.951 5.408 1.00 95.69 237 LYS A O 1
ATOM 1841 N N . ASP A 1 238 ? -0.996 0.027 6.428 1.00 97.75 238 ASP A N 1
ATOM 1842 C CA . ASP A 1 238 ? -2.404 0.416 6.453 1.00 97.75 238 ASP A CA 1
ATOM 1843 C C . ASP A 1 238 ? -2.805 1.115 5.150 1.00 97.75 238 ASP A C 1
ATOM 1845 O O . ASP A 1 238 ? -2.116 2.059 4.747 1.00 97.75 238 ASP A O 1
ATOM 1849 N N . PRO A 1 239 ? -3.891 0.667 4.494 1.00 96.75 239 PRO A N 1
ATOM 1850 C CA . PRO A 1 239 ? -4.366 1.296 3.274 1.00 96.75 239 PRO A CA 1
ATOM 1851 C C . PRO A 1 239 ? -5.080 2.622 3.522 1.00 96.75 239 PRO A C 1
ATOM 1853 O O . PRO A 1 239 ? -5.799 2.796 4.508 1.00 96.75 239 PRO A O 1
ATOM 1856 N N . ILE A 1 240 ? -4.956 3.508 2.539 1.00 95.06 240 ILE A N 1
ATOM 1857 C CA . ILE A 1 240 ? -5.677 4.770 2.413 1.00 95.06 240 ILE A CA 1
ATOM 1858 C C . ILE A 1 240 ? -6.622 4.648 1.207 1.00 95.06 240 ILE A C 1
ATOM 1860 O O . ILE A 1 240 ? -6.146 4.470 0.080 1.00 95.06 240 ILE A O 1
ATOM 1864 N N . PRO A 1 241 ? -7.951 4.709 1.398 1.00 94.75 241 PRO A N 1
ATOM 1865 C CA . PRO A 1 241 ? -8.880 4.655 0.278 1.00 94.75 241 PRO A CA 1
ATOM 1866 C C . PRO A 1 241 ? -8.776 5.944 -0.559 1.00 94.75 241 PRO A C 1
ATOM 1868 O O . PRO A 1 241 ? -8.750 7.031 0.020 1.00 94.75 241 PRO A O 1
ATOM 1871 N N . PRO A 1 242 ? -8.752 5.868 -1.905 1.00 91.81 242 PRO A N 1
ATOM 1872 C CA . PRO A 1 242 ? -8.769 7.064 -2.751 1.00 91.81 242 PRO A CA 1
ATOM 1873 C C . PRO A 1 242 ? -10.074 7.868 -2.615 1.00 91.81 242 PRO A C 1
ATOM 1875 O O . PRO A 1 242 ? -10.074 9.075 -2.845 1.00 91.81 242 PRO A O 1
ATOM 1878 N N . LEU A 1 243 ? -11.184 7.217 -2.228 1.00 94.25 243 LEU A N 1
ATOM 1879 C CA . LEU A 1 243 ? -12.524 7.822 -2.081 1.00 94.25 243 LEU A CA 1
ATOM 1880 C C . LEU A 1 243 ? -13.064 8.465 -3.369 1.00 94.25 243 LEU A C 1
ATOM 1882 O O . LEU A 1 243 ? -14.004 9.260 -3.352 1.00 94.25 243 LEU A O 1
ATOM 1886 N N . VAL A 1 244 ? -12.482 8.081 -4.499 1.00 91.44 244 VAL A N 1
ATOM 1887 C CA . VAL A 1 244 ? -12.922 8.410 -5.846 1.00 91.44 244 VAL A CA 1
ATOM 1888 C C . VAL A 1 244 ? -12.628 7.220 -6.756 1.00 91.44 244 VAL A C 1
ATOM 1890 O O . VAL A 1 244 ? -11.580 6.583 -6.651 1.00 91.44 244 VAL A O 1
ATOM 1893 N N . THR A 1 245 ? -13.581 6.874 -7.615 1.00 88.50 245 THR A N 1
ATOM 1894 C CA . THR A 1 245 ? -13.406 5.841 -8.648 1.00 88.50 245 THR A CA 1
ATOM 1895 C C . THR A 1 245 ? -12.910 6.470 -9.950 1.00 88.50 245 THR A C 1
ATOM 1897 O O . THR A 1 245 ? -12.983 7.690 -10.117 1.00 88.50 245 THR A O 1
ATOM 1900 N N . ARG A 1 246 ? -12.459 5.669 -10.931 1.00 82.69 246 ARG A N 1
ATOM 1901 C CA . ARG A 1 246 ? -11.951 6.234 -12.201 1.00 82.69 246 ARG A CA 1
ATOM 1902 C C . ARG A 1 246 ? -12.987 7.106 -12.939 1.00 82.69 246 ARG A C 1
ATOM 1904 O O . ARG A 1 246 ? -12.619 8.043 -13.638 1.00 82.69 246 ARG A O 1
ATOM 1911 N N . GLY A 1 247 ? -14.281 6.849 -12.740 1.00 80.56 247 GLY A N 1
ATOM 1912 C CA . GLY A 1 247 ? -15.376 7.635 -13.320 1.00 80.56 247 GLY A CA 1
ATOM 1913 C C . GLY A 1 247 ? -15.632 8.988 -12.646 1.00 80.56 247 GLY A C 1
ATOM 1914 O O . GLY A 1 247 ? -16.674 9.582 -12.898 1.00 80.56 247 GLY A O 1
ATOM 1915 N N . ASN A 1 248 ? -14.729 9.458 -11.774 1.00 86.06 248 ASN A N 1
ATOM 1916 C CA . ASN A 1 248 ? -14.912 10.651 -10.941 1.00 86.06 248 ASN A CA 1
ATOM 1917 C C . ASN A 1 248 ? -16.143 10.562 -10.014 1.00 86.06 248 ASN A C 1
ATOM 1919 O O . ASN A 1 248 ? -16.773 11.568 -9.685 1.00 86.06 248 ASN A O 1
ATOM 1923 N N . ASP A 1 249 ? -16.493 9.339 -9.606 1.00 88.50 249 ASP A N 1
ATOM 1924 C CA . ASP A 1 249 ? -17.543 9.089 -8.621 1.00 88.50 249 ASP A CA 1
ATOM 1925 C C . ASP A 1 249 ? -16.932 9.020 -7.218 1.00 88.50 249 ASP A C 1
ATOM 1927 O O . ASP A 1 249 ? -16.053 8.192 -6.953 1.00 88.50 249 ASP A O 1
ATOM 1931 N N . PHE A 1 250 ? -17.381 9.915 -6.338 1.00 92.75 250 PHE A N 1
ATOM 1932 C CA . PHE A 1 250 ? -16.854 10.092 -4.988 1.00 92.75 250 PHE A CA 1
ATOM 1933 C C . PHE A 1 250 ? -17.621 9.226 -3.993 1.00 92.75 250 PHE A C 1
ATOM 1935 O O . PHE A 1 250 ? -18.684 9.618 -3.496 1.00 92.75 250 PHE A O 1
ATOM 1942 N N . TYR A 1 251 ? -17.047 8.072 -3.666 1.00 93.50 251 TYR A N 1
ATOM 1943 C CA . TYR A 1 251 ? -17.597 7.155 -2.674 1.00 93.50 251 TYR A CA 1
ATOM 1944 C C . TYR A 1 251 ? -17.177 7.537 -1.245 1.00 93.50 251 TYR A C 1
ATOM 1946 O O . TYR A 1 251 ? -16.402 8.470 -1.018 1.00 93.50 251 TYR A O 1
ATOM 1954 N N . GLU A 1 252 ? -17.732 6.834 -0.262 1.00 95.81 252 GLU A N 1
ATOM 1955 C CA . GLU A 1 252 ? -17.397 7.001 1.150 1.00 95.81 252 GLU A CA 1
ATOM 1956 C C . GLU A 1 252 ? -16.945 5.683 1.762 1.00 95.81 252 GLU A C 1
ATOM 1958 O O . GLU A 1 252 ? -17.290 4.612 1.266 1.00 95.81 252 GLU A O 1
ATOM 1963 N N . VAL A 1 253 ? -16.204 5.777 2.861 1.00 97.69 253 VAL A N 1
ATOM 1964 C CA . VAL A 1 253 ? -16.031 4.652 3.781 1.00 97.69 253 VAL A CA 1
ATOM 1965 C C . VAL A 1 253 ? -16.761 4.951 5.083 1.00 97.69 253 VAL A C 1
ATOM 1967 O O . VAL A 1 253 ? -16.854 6.108 5.505 1.00 97.69 253 VAL A O 1
ATOM 1970 N N . SER A 1 254 ? -17.268 3.907 5.725 1.00 97.25 254 SER A N 1
ATOM 1971 C CA . SER A 1 254 ? -17.998 3.995 6.992 1.00 97.25 254 SER A CA 1
ATOM 1972 C C . SER A 1 254 ? -17.483 2.966 7.988 1.00 97.25 254 SER A C 1
ATOM 1974 O O . SER A 1 254 ? -17.092 1.875 7.590 1.00 97.25 254 SER A O 1
ATOM 1976 N N . GLY A 1 255 ? -17.482 3.289 9.277 1.00 97.94 255 GLY A N 1
ATOM 1977 C CA . GLY A 1 255 ? -17.065 2.364 10.329 1.00 97.94 255 GLY A CA 1
ATOM 1978 C C . GLY A 1 255 ? -17.028 3.028 11.698 1.00 97.94 255 GLY A C 1
ATOM 1979 O O . GLY A 1 255 ? -17.635 4.083 11.903 1.00 97.94 255 GLY A O 1
ATOM 1980 N N . SER A 1 256 ? -16.264 2.451 12.626 1.00 98.06 256 SER A N 1
ATOM 1981 C CA . SER A 1 256 ? -16.021 3.055 13.942 1.00 98.06 256 SER A CA 1
ATOM 1982 C C . SER A 1 256 ? -15.295 4.409 13.849 1.00 98.06 256 SER A C 1
ATOM 1984 O O . SER A 1 256 ? -15.393 5.216 14.770 1.00 98.06 256 SER A O 1
ATOM 1986 N N . ALA A 1 257 ? -14.629 4.703 12.722 1.00 96.88 257 ALA A N 1
ATOM 1987 C CA . ALA A 1 257 ? -14.061 6.018 12.410 1.00 96.88 257 ALA A CA 1
ATOM 1988 C C . ALA A 1 257 ? -15.098 7.073 11.962 1.00 96.88 257 ALA A C 1
ATOM 1990 O O . ALA A 1 257 ? -14.734 8.223 11.718 1.00 96.88 257 ALA A O 1
ATOM 1991 N N . GLY A 1 258 ? -16.376 6.705 11.834 1.00 96.81 258 GLY A N 1
ATOM 1992 C CA . GLY A 1 258 ? -17.418 7.553 11.257 1.00 96.81 258 GLY A CA 1
ATOM 1993 C C . GLY A 1 258 ? -17.467 7.470 9.729 1.00 96.81 258 GLY A C 1
ATOM 1994 O O . GLY A 1 258 ? -16.959 6.525 9.125 1.00 96.81 258 GLY A O 1
ATOM 1995 N N . ARG A 1 259 ? -18.124 8.451 9.097 1.00 97.19 259 ARG A N 1
ATOM 1996 C CA . ARG A 1 259 ? -18.221 8.561 7.634 1.00 97.19 259 ARG A CA 1
ATOM 1997 C C . ARG A 1 259 ? -17.084 9.424 7.110 1.00 97.19 259 ARG A C 1
ATOM 1999 O O . ARG A 1 259 ? -17.008 10.606 7.440 1.00 97.19 259 ARG A O 1
ATOM 2006 N N . ILE A 1 260 ? -16.216 8.844 6.289 1.00 97.88 260 ILE A N 1
ATOM 2007 C CA . ILE A 1 260 ? -15.055 9.533 5.721 1.00 97.88 260 ILE A CA 1
ATOM 2008 C C . ILE A 1 260 ? -15.236 9.663 4.212 1.00 97.88 260 ILE A C 1
ATOM 2010 O O . ILE A 1 260 ? -15.569 8.691 3.527 1.00 97.88 260 ILE A O 1
ATOM 2014 N N . ARG A 1 261 ? -15.021 10.873 3.690 1.00 96.50 261 ARG A N 1
ATOM 2015 C CA . ARG A 1 261 ? -15.252 11.211 2.280 1.00 96.50 261 ARG A CA 1
ATOM 2016 C C . ARG A 1 261 ? -14.086 11.977 1.673 1.00 96.50 261 ARG A C 1
ATOM 2018 O O . ARG A 1 261 ? -13.297 12.614 2.367 1.00 96.50 261 ARG A O 1
ATOM 2025 N N . HIS A 1 262 ? -13.982 11.912 0.350 1.00 94.06 262 HIS A N 1
ATOM 2026 C CA . HIS A 1 262 ? -13.083 12.780 -0.401 1.00 94.06 262 HIS A CA 1
ATOM 2027 C C . HIS A 1 262 ? -13.543 14.243 -0.282 1.00 94.06 262 HIS A C 1
ATOM 2029 O O . HIS A 1 262 ? -14.744 14.504 -0.327 1.00 94.06 262 HIS A O 1
ATOM 2035 N N . ARG A 1 263 ? -12.614 15.209 -0.236 1.00 90.69 263 ARG A N 1
ATOM 2036 C CA . ARG A 1 263 ? -12.938 16.656 -0.182 1.00 90.69 263 ARG A CA 1
ATOM 2037 C C . ARG A 1 263 ? -13.867 17.136 -1.306 1.00 90.69 263 ARG A C 1
ATOM 2039 O O . ARG A 1 263 ? -14.585 18.111 -1.149 1.00 90.69 263 ARG A O 1
ATOM 2046 N N . GLY A 1 264 ? -13.800 16.469 -2.460 1.00 90.94 264 GLY A N 1
ATOM 2047 C CA . GLY A 1 264 ? -14.593 16.772 -3.655 1.00 90.94 264 GLY A CA 1
ATOM 2048 C C . GLY A 1 264 ? -15.996 16.161 -3.642 1.00 90.94 264 GLY A C 1
ATOM 2049 O O . GLY A 1 264 ? -16.749 16.349 -4.594 1.00 90.94 264 GLY A O 1
ATOM 2050 N N . ALA A 1 265 ? -16.357 15.410 -2.597 1.00 93.12 265 ALA A N 1
ATOM 2051 C CA . ALA A 1 265 ? -17.695 14.862 -2.468 1.00 93.12 265 ALA A CA 1
ATOM 2052 C C . ALA A 1 265 ? -18.727 15.982 -2.273 1.00 93.12 265 ALA A C 1
ATOM 2054 O O . ALA A 1 265 ? -18.535 16.900 -1.481 1.00 93.12 265 ALA A O 1
ATOM 2055 N N . LYS A 1 266 ? -19.866 15.873 -2.965 1.00 91.44 266 LYS A N 1
ATOM 2056 C CA . LYS A 1 266 ? -20.934 16.884 -2.896 1.00 91.44 266 LYS A CA 1
ATOM 2057 C C . LYS A 1 266 ? -21.684 16.892 -1.562 1.00 91.44 266 LYS A C 1
ATOM 2059 O O . LYS A 1 266 ? -22.167 17.936 -1.144 1.00 91.44 266 LYS A O 1
ATOM 2064 N N . ASN A 1 267 ? -21.812 15.734 -0.912 1.00 91.38 267 ASN A N 1
ATOM 2065 C CA . ASN A 1 267 ? -22.503 15.598 0.368 1.00 91.38 267 ASN A CA 1
ATOM 2066 C C . ASN A 1 267 ? -21.491 15.306 1.479 1.00 91.38 267 ASN A C 1
ATOM 2068 O O . ASN A 1 267 ? -20.915 14.220 1.514 1.00 91.38 267 ASN A O 1
ATOM 2072 N N . MET A 1 268 ? -21.327 16.271 2.384 1.00 94.81 268 MET A N 1
ATOM 2073 C CA . MET A 1 268 ? -20.455 16.183 3.560 1.00 94.81 268 MET A CA 1
ATOM 2074 C C . MET A 1 268 ? -21.232 16.177 4.885 1.00 94.81 268 MET A C 1
ATOM 2076 O O . MET A 1 268 ? -20.631 16.261 5.952 1.00 94.81 268 MET A O 1
ATOM 2080 N N . THR A 1 269 ? -22.565 16.075 4.858 1.00 94.94 269 THR A N 1
ATOM 2081 C CA . THR A 1 269 ? -23.380 16.044 6.079 1.00 94.94 269 THR A CA 1
ATOM 2082 C C . THR A 1 269 ? -22.932 14.887 6.964 1.00 94.94 269 THR A C 1
ATOM 2084 O O . THR A 1 269 ? -22.965 13.746 6.514 1.00 94.94 269 THR A O 1
ATOM 2087 N N . ASN A 1 270 ? -22.529 15.161 8.210 1.00 94.56 270 ASN A N 1
ATOM 2088 C CA . ASN A 1 270 ? -22.012 14.168 9.166 1.00 94.56 270 ASN A CA 1
ATOM 2089 C C . ASN A 1 270 ? -20.835 13.329 8.632 1.00 94.56 270 ASN A C 1
ATOM 2091 O O . ASN A 1 270 ? -20.684 12.168 9.015 1.00 94.56 270 ASN A O 1
ATOM 2095 N N . ALA A 1 271 ? -20.039 13.886 7.719 1.00 96.81 271 ALA A N 1
ATOM 2096 C CA . ALA A 1 271 ? -18.842 13.253 7.192 1.00 96.81 271 ALA A CA 1
ATOM 2097 C C . ALA A 1 271 ? -17.605 14.107 7.478 1.00 96.81 271 ALA A C 1
ATOM 2099 O O . ALA A 1 271 ? -17.681 15.330 7.566 1.00 96.81 271 ALA A O 1
ATOM 2100 N N . ILE A 1 272 ? -16.460 13.444 7.590 1.00 96.31 272 ILE A N 1
ATOM 2101 C CA . ILE A 1 272 ? -15.152 14.077 7.754 1.00 96.31 272 ILE A CA 1
ATOM 2102 C C . ILE A 1 272 ? -14.399 13.939 6.429 1.00 96.31 272 ILE A C 1
ATOM 2104 O O . ILE A 1 272 ? -14.439 12.880 5.791 1.00 96.31 272 ILE A O 1
ATOM 2108 N N . SER A 1 273 ? -13.719 15.001 5.994 1.00 95.31 273 SER A N 1
ATOM 2109 C CA . SER A 1 273 ? -12.829 14.898 4.838 1.00 95.31 273 SER A CA 1
ATOM 2110 C C . SER A 1 273 ? -11.624 14.040 5.206 1.00 95.31 273 SER A C 1
ATOM 2112 O O . SER A 1 273 ? -11.014 14.234 6.257 1.00 95.31 273 SER A O 1
ATOM 2114 N N . ILE A 1 274 ? -11.216 13.124 4.328 1.00 94.00 274 ILE A N 1
ATOM 2115 C CA . ILE A 1 274 ? -9.991 12.337 4.542 1.00 94.00 274 ILE A CA 1
ATOM 2116 C C . ILE A 1 274 ? -8.750 13.229 4.730 1.00 94.00 274 ILE A C 1
ATOM 2118 O O . ILE A 1 274 ? -7.817 12.864 5.446 1.00 94.00 274 ILE A O 1
ATOM 2122 N N . ASP A 1 275 ? -8.764 14.434 4.156 1.00 92.12 275 ASP A N 1
ATOM 2123 C CA . ASP A 1 275 ? -7.688 15.414 4.291 1.00 92.12 275 ASP A CA 1
ATOM 2124 C C . ASP A 1 275 ? -7.571 15.975 5.721 1.00 92.12 275 ASP A C 1
ATOM 2126 O O . ASP A 1 275 ? -6.473 16.359 6.134 1.00 92.12 275 ASP A O 1
ATOM 2130 N N . ASP A 1 276 ? -8.658 15.979 6.496 1.00 94.19 276 ASP A N 1
ATOM 2131 C CA . ASP A 1 276 ? -8.673 16.454 7.888 1.00 94.19 276 ASP A CA 1
ATOM 2132 C C . ASP A 1 276 ? -8.093 15.408 8.851 1.00 94.19 276 ASP A C 1
ATOM 2134 O O . ASP A 1 276 ? -7.717 15.719 9.980 1.00 94.19 276 ASP A O 1
ATOM 2138 N N . LEU A 1 277 ? -7.953 14.158 8.395 1.00 95.56 277 LEU A N 1
ATOM 2139 C CA . LEU A 1 277 ? -7.335 13.085 9.171 1.00 95.56 277 LEU A CA 1
ATOM 2140 C C . LEU A 1 277 ? -5.802 13.140 9.146 1.00 95.56 277 LEU A C 1
ATOM 2142 O O . LEU A 1 277 ? -5.161 12.378 9.874 1.00 95.56 277 LEU A O 1
ATOM 2146 N N . ARG A 1 278 ? -5.191 13.995 8.317 1.00 94.38 278 ARG A N 1
ATOM 2147 C CA . ARG A 1 278 ? -3.728 14.114 8.199 1.00 94.38 278 ARG A CA 1
ATOM 2148 C C . ARG A 1 278 ? -3.086 14.477 9.541 1.00 94.38 278 ARG A C 1
ATOM 2150 O O . ARG A 1 278 ? -3.615 15.270 10.315 1.00 94.38 278 ARG A O 1
ATOM 2157 N N . LYS A 1 279 ? -1.906 13.917 9.806 1.00 96.00 279 LYS A N 1
ATOM 2158 C CA . LYS A 1 279 ? -1.092 14.224 10.990 1.00 96.00 279 LYS A CA 1
ATOM 2159 C C . LYS A 1 279 ? 0.191 14.930 10.575 1.00 96.00 279 LYS A C 1
ATOM 2161 O O . LYS A 1 279 ? 0.863 14.502 9.636 1.00 96.00 279 LYS A O 1
ATOM 2166 N N . PHE A 1 280 ? 0.548 15.972 11.316 1.00 95.62 280 PHE A N 1
ATOM 2167 C CA . PHE A 1 280 ? 1.791 16.713 11.140 1.00 95.62 280 PHE A CA 1
ATOM 2168 C C . PHE A 1 280 ? 2.635 16.578 12.406 1.00 95.62 280 PHE A C 1
ATOM 2170 O O . PHE A 1 280 ? 2.155 16.856 13.502 1.00 95.62 280 PHE A O 1
ATOM 2177 N N . VAL A 1 281 ? 3.873 16.115 12.248 1.00 97.56 281 VAL A N 1
ATOM 2178 C CA . VAL A 1 281 ? 4.846 15.924 13.332 1.00 97.56 281 VAL A CA 1
ATOM 2179 C C . VAL A 1 281 ? 5.997 16.900 13.121 1.00 97.56 281 VAL A C 1
ATOM 2181 O O . VAL A 1 281 ? 6.470 17.044 11.996 1.00 97.56 281 VAL A O 1
ATOM 2184 N N . LEU A 1 282 ? 6.454 17.571 14.176 1.00 97.81 282 LEU A N 1
ATOM 2185 C CA . LEU A 1 282 ? 7.625 18.450 14.105 1.00 97.81 282 LEU A CA 1
ATOM 2186 C C . LEU A 1 282 ? 8.914 17.627 13.974 1.00 97.81 282 LEU A C 1
ATOM 2188 O O . LEU A 1 282 ? 9.012 16.528 14.520 1.00 97.81 282 LEU A O 1
ATOM 2192 N N . LEU A 1 283 ? 9.903 18.154 13.256 1.00 96.00 283 LEU A N 1
ATOM 2193 C CA . LEU A 1 283 ? 11.149 17.460 12.926 1.00 96.00 283 LEU A CA 1
ATOM 2194 C C . LEU A 1 283 ? 11.908 16.961 14.164 1.00 96.00 283 LEU A C 1
ATOM 2196 O O . LEU A 1 283 ? 12.408 15.840 14.154 1.00 96.00 283 LEU A O 1
ATOM 2200 N N . SER A 1 284 ? 11.953 17.763 15.224 1.00 95.12 284 SER A N 1
ATOM 2201 C CA . SER A 1 284 ? 12.560 17.456 16.525 1.00 95.12 284 SER A CA 1
ATOM 2202 C C . SER A 1 284 ? 11.927 16.258 17.236 1.00 95.12 284 SER A C 1
ATOM 2204 O O . SER A 1 284 ? 12.602 15.587 18.011 1.00 95.12 284 SER A O 1
ATOM 2206 N N . GLY A 1 285 ? 10.651 15.964 16.964 1.00 94.94 285 GLY A N 1
ATOM 2207 C CA . GLY A 1 285 ? 9.931 14.804 17.501 1.00 94.94 285 GLY A CA 1
ATOM 2208 C C . GLY A 1 285 ? 9.764 13.650 16.506 1.00 94.94 285 GLY A C 1
ATOM 2209 O O . GLY A 1 285 ? 9.212 12.607 16.863 1.00 94.94 285 GLY A O 1
ATOM 2210 N N . ALA A 1 286 ? 10.203 13.822 15.257 1.00 96.50 286 ALA A N 1
ATOM 2211 C CA . ALA A 1 286 ? 9.998 12.867 14.175 1.00 96.50 286 ALA A CA 1
ATOM 2212 C C . ALA A 1 286 ? 11.050 11.748 14.197 1.00 96.50 286 ALA A C 1
ATOM 2214 O O . ALA A 1 286 ? 11.895 11.655 13.310 1.00 96.50 286 ALA A O 1
ATOM 2215 N N . GLU A 1 287 ? 10.973 10.882 15.201 1.00 95.56 287 GLU A N 1
ATOM 2216 C CA . GLU A 1 287 ? 11.766 9.654 15.283 1.00 95.56 287 GLU A CA 1
ATOM 2217 C C . GLU A 1 287 ? 11.008 8.458 14.701 1.00 95.56 287 GLU A C 1
ATOM 2219 O O . GLU A 1 287 ? 9.791 8.337 14.873 1.00 95.56 287 GLU A O 1
ATOM 2224 N N . VAL A 1 288 ? 11.741 7.533 14.070 1.00 95.44 288 VAL A N 1
ATOM 2225 C CA . VAL A 1 288 ? 11.186 6.323 13.442 1.00 95.44 288 VAL A CA 1
ATOM 2226 C C . VAL A 1 288 ? 10.257 5.588 14.401 1.00 95.44 288 VAL A C 1
ATOM 2228 O O . VAL A 1 288 ? 9.113 5.320 14.050 1.00 95.44 288 VAL A O 1
ATOM 2231 N N . SER A 1 289 ? 10.677 5.308 15.633 1.00 94.38 289 SER A N 1
ATOM 2232 C CA . SER A 1 289 ? 9.841 4.549 16.571 1.00 94.38 289 SER A CA 1
ATOM 2233 C C . SER A 1 289 ? 8.556 5.278 16.963 1.00 94.38 289 SER A C 1
ATOM 2235 O O . SER A 1 289 ? 7.477 4.677 16.957 1.00 94.38 289 SER A O 1
ATOM 2237 N N . SER A 1 290 ? 8.644 6.580 17.230 1.00 95.50 290 SER A N 1
ATOM 2238 C CA . SER A 1 290 ? 7.500 7.436 17.548 1.00 95.50 290 SER A CA 1
ATOM 2239 C C . SER A 1 290 ? 6.500 7.487 16.395 1.00 95.50 290 SER A C 1
ATOM 2241 O O . SER A 1 290 ? 5.307 7.242 16.593 1.00 95.50 290 SER A O 1
ATOM 2243 N N . ASN A 1 291 ? 6.979 7.718 15.172 1.00 97.19 291 ASN A N 1
ATOM 2244 C CA . ASN A 1 291 ? 6.112 7.836 14.005 1.00 97.19 291 ASN A CA 1
ATOM 2245 C C . ASN A 1 291 ? 5.518 6.485 13.596 1.00 97.19 291 ASN A C 1
ATOM 2247 O O . ASN A 1 291 ? 4.349 6.431 13.221 1.00 97.19 291 ASN A O 1
ATOM 2251 N N . MET A 1 292 ? 6.250 5.376 13.746 1.00 96.31 292 MET A N 1
ATOM 2252 C CA . MET A 1 292 ? 5.699 4.035 13.523 1.00 96.31 292 MET A CA 1
ATOM 2253 C C . MET A 1 292 ? 4.547 3.730 14.496 1.00 96.31 292 MET A C 1
ATOM 2255 O O . MET A 1 292 ? 3.520 3.195 14.076 1.00 96.31 292 MET A O 1
ATOM 2259 N N . ARG A 1 293 ? 4.659 4.120 15.776 1.00 96.31 293 ARG A N 1
ATOM 2260 C CA . ARG A 1 293 ? 3.545 4.009 16.740 1.00 96.31 293 ARG A CA 1
ATOM 2261 C C . ARG A 1 293 ? 2.377 4.915 16.358 1.00 96.31 293 ARG A C 1
ATOM 2263 O O . ARG A 1 293 ? 1.233 4.472 16.416 1.00 96.31 293 ARG A O 1
ATOM 2270 N N . LEU A 1 294 ? 2.652 6.152 15.937 1.00 97.75 294 LEU A N 1
ATOM 2271 C CA . LEU A 1 294 ? 1.625 7.082 15.461 1.00 97.75 294 LEU A CA 1
ATOM 2272 C C . LEU A 1 294 ? 0.857 6.501 14.263 1.00 97.75 294 LEU A C 1
ATOM 2274 O O . LEU A 1 294 ? -0.370 6.563 14.244 1.00 97.75 294 LEU A O 1
ATOM 2278 N N . ALA A 1 295 ? 1.561 5.891 13.307 1.00 97.69 295 ALA A N 1
ATOM 2279 C CA . ALA A 1 295 ? 0.976 5.243 12.134 1.00 97.69 295 ALA A CA 1
ATOM 2280 C C . ALA A 1 295 ? 0.056 4.077 12.498 1.00 97.69 295 ALA A C 1
ATOM 2282 O O . ALA A 1 295 ? -1.040 3.982 11.951 1.00 97.69 295 ALA A O 1
ATOM 2283 N N . VAL A 1 296 ? 0.479 3.219 13.431 1.00 97.56 296 VAL A N 1
ATOM 2284 C CA . VAL A 1 296 ? -0.336 2.097 13.927 1.00 97.56 296 VAL A CA 1
ATOM 2285 C C . VAL A 1 296 ? -1.601 2.595 14.622 1.00 97.56 296 VAL A C 1
ATOM 2287 O O . VAL A 1 296 ? -2.678 2.048 14.405 1.00 97.56 296 VAL A O 1
ATOM 2290 N N . LYS A 1 297 ? -1.478 3.657 15.422 1.00 97.81 297 LYS A N 1
ATOM 2291 C CA . LYS A 1 297 ? -2.600 4.264 16.148 1.00 97.81 297 LYS A CA 1
ATOM 2292 C C . LYS A 1 297 ? -3.568 5.026 15.236 1.00 97.81 297 LYS A C 1
ATOM 2294 O O . LYS A 1 297 ? -4.698 5.280 15.637 1.00 97.81 297 LYS A O 1
ATOM 2299 N N . ASN A 1 298 ? -3.148 5.385 14.019 1.00 98.19 298 ASN A N 1
ATOM 2300 C CA . ASN A 1 298 ? -3.941 6.174 13.073 1.00 98.19 298 ASN A CA 1
ATOM 2301 C C . ASN A 1 298 ? -3.916 5.556 11.656 1.00 98.19 298 ASN A C 1
ATOM 2303 O O . ASN A 1 298 ? -3.320 6.138 10.742 1.00 98.19 298 ASN A O 1
ATOM 2307 N N . PRO A 1 299 ? -4.566 4.395 11.429 1.00 97.62 299 PRO A N 1
ATOM 2308 C CA . PRO A 1 299 ? -4.469 3.670 10.157 1.00 97.62 299 PRO A CA 1
ATOM 2309 C C . PRO A 1 299 ? -4.885 4.495 8.928 1.00 97.62 299 PRO A C 1
ATOM 2311 O O . PRO A 1 299 ? -4.210 4.440 7.906 1.00 97.62 299 PRO A O 1
ATOM 2314 N N . LEU A 1 300 ? -5.931 5.323 9.047 1.00 95.56 300 LEU A N 1
ATOM 2315 C CA . LEU A 1 300 ? -6.464 6.166 7.963 1.00 95.56 300 LEU A CA 1
ATOM 2316 C C . LEU A 1 300 ? -5.718 7.493 7.740 1.00 95.56 300 LEU A C 1
ATOM 2318 O O . LEU A 1 300 ? -6.004 8.205 6.781 1.00 95.56 300 LEU A O 1
ATOM 2322 N N . SER A 1 301 ? -4.788 7.863 8.617 1.00 95.25 301 SER A N 1
ATOM 2323 C CA . SER A 1 301 ? -4.143 9.177 8.567 1.00 95.25 301 SER A CA 1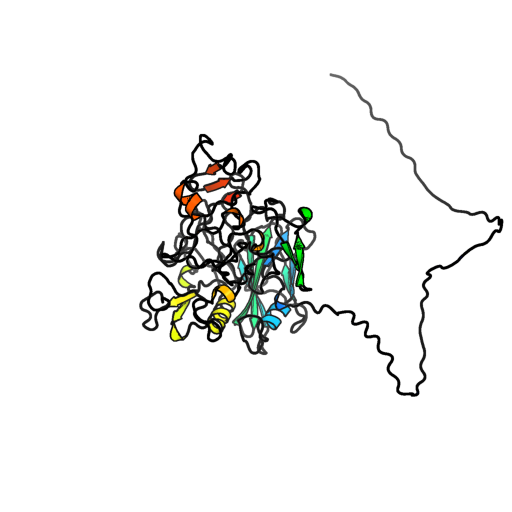
ATOM 2324 C C . SER A 1 301 ? -2.855 9.135 7.764 1.00 95.25 301 SER A C 1
ATOM 2326 O O . SER A 1 301 ? -1.957 8.370 8.099 1.00 95.25 301 SER A O 1
ATOM 2328 N N . LEU A 1 302 ? -2.690 10.007 6.769 1.00 94.12 302 LEU A N 1
ATOM 2329 C CA . LEU A 1 302 ? -1.360 10.290 6.215 1.00 94.12 302 LEU A CA 1
ATOM 2330 C C . LEU A 1 302 ? -0.535 11.073 7.240 1.00 94.12 302 LEU A C 1
ATOM 2332 O O . LEU A 1 302 ? -1.049 11.990 7.881 1.00 94.12 302 LEU A O 1
ATOM 2336 N N . ILE A 1 303 ? 0.741 10.717 7.381 1.00 95.25 303 ILE A N 1
ATOM 2337 C CA . ILE A 1 303 ? 1.661 11.375 8.315 1.00 95.25 303 ILE A CA 1
ATOM 2338 C C . ILE A 1 303 ? 2.677 12.189 7.524 1.00 95.25 303 ILE A C 1
ATOM 2340 O O . ILE A 1 303 ? 3.240 11.715 6.537 1.00 95.25 303 ILE A O 1
ATOM 2344 N N . TYR A 1 304 ? 2.935 13.408 7.978 1.00 94.38 304 TYR A N 1
ATOM 2345 C CA . TYR A 1 304 ? 3.897 14.319 7.382 1.00 94.38 304 TYR A CA 1
ATOM 2346 C C . TYR A 1 304 ? 4.802 14.924 8.448 1.00 94.38 304 TYR A C 1
ATOM 2348 O O . TYR A 1 304 ? 4.367 15.171 9.570 1.00 94.38 304 TYR A O 1
ATOM 2356 N N . VAL A 1 305 ? 6.052 15.202 8.076 1.00 95.25 305 VAL A N 1
ATOM 2357 C CA . VAL A 1 305 ? 7.012 15.872 8.960 1.00 95.25 305 VAL A CA 1
ATOM 2358 C C . VAL A 1 305 ? 7.153 17.337 8.557 1.00 95.25 305 VAL A C 1
ATOM 2360 O O . VAL A 1 305 ? 7.397 17.654 7.385 1.00 95.25 305 VAL A O 1
ATOM 2363 N N . ASN A 1 306 ? 6.975 18.226 9.527 1.00 95.94 306 ASN A N 1
ATOM 2364 C CA . ASN A 1 306 ? 7.148 19.664 9.395 1.00 95.94 306 ASN A CA 1
ATOM 2365 C C . ASN A 1 306 ? 8.443 20.120 10.054 1.00 95.94 306 ASN A C 1
ATOM 2367 O O . ASN A 1 306 ? 8.985 19.441 10.921 1.00 95.94 306 ASN A O 1
ATOM 2371 N N . LYS A 1 307 ? 8.939 21.283 9.637 1.00 96.44 307 LYS A N 1
ATOM 2372 C CA . LYS A 1 307 ? 9.965 22.025 10.375 1.00 96.44 307 LYS A CA 1
ATOM 2373 C C . LYS A 1 307 ? 9.484 22.304 11.802 1.00 96.44 307 LYS A C 1
ATOM 2375 O O . LYS A 1 307 ? 8.281 22.315 12.053 1.00 96.44 307 LYS A O 1
ATOM 2380 N N . ASP A 1 308 ? 10.416 22.553 12.713 1.00 96.75 308 ASP A N 1
ATOM 2381 C CA . ASP A 1 308 ? 10.107 22.768 14.133 1.00 96.75 308 ASP A CA 1
ATOM 2382 C C . ASP A 1 308 ? 9.314 24.050 14.410 1.00 96.75 308 ASP A C 1
ATOM 2384 O O . ASP A 1 308 ? 8.517 24.090 15.339 1.00 96.75 308 ASP A O 1
ATOM 2388 N N . ASP A 1 309 ? 9.449 25.058 13.550 1.00 95.56 309 ASP A N 1
ATOM 2389 C CA . ASP A 1 309 ? 8.613 26.265 13.550 1.00 95.56 309 ASP A CA 1
ATOM 2390 C C . ASP A 1 309 ? 7.220 26.041 12.923 1.00 95.56 309 ASP A C 1
ATOM 2392 O O . ASP A 1 309 ? 6.429 26.971 12.786 1.00 95.56 309 ASP A O 1
ATOM 2396 N N . ASN A 1 310 ? 6.927 24.806 12.507 1.00 95.12 310 ASN A N 1
ATOM 2397 C CA . ASN A 1 310 ? 5.714 24.387 11.819 1.00 95.12 310 ASN A CA 1
ATOM 2398 C C . ASN A 1 310 ? 5.437 25.104 10.478 1.00 95.12 310 ASN A C 1
ATOM 2400 O O . ASN A 1 310 ? 4.333 25.009 9.944 1.00 95.12 310 ASN A O 1
ATOM 2404 N N . SER A 1 311 ? 6.434 25.756 9.867 1.00 93.56 311 SER A N 1
ATOM 2405 C CA . SER A 1 311 ? 6.275 26.529 8.619 1.00 93.56 311 SER A CA 1
ATOM 2406 C C . SER A 1 311 ? 6.130 25.678 7.343 1.00 93.56 311 SER A C 1
ATOM 2408 O O . SER A 1 311 ? 6.160 26.198 6.227 1.00 93.56 311 SER A O 1
ATOM 2410 N N . GLY A 1 312 ? 5.988 24.355 7.469 1.00 92.00 312 GLY A N 1
ATOM 2411 C CA . GLY A 1 312 ? 5.777 23.425 6.354 1.00 92.00 312 GLY A CA 1
ATOM 2412 C C . GLY A 1 312 ? 6.769 22.262 6.329 1.00 92.00 312 GLY A C 1
ATOM 2413 O O . GLY A 1 312 ? 7.401 21.961 7.337 1.00 92.00 312 GLY A O 1
ATOM 2414 N N . GLN A 1 313 ? 6.885 21.584 5.179 1.00 92.38 313 GLN A N 1
ATOM 2415 C CA . GLN A 1 313 ? 7.693 20.365 4.994 1.00 92.38 313 GLN A CA 1
ATOM 2416 C C . GLN A 1 313 ? 9.133 20.532 5.502 1.00 92.38 313 GLN A C 1
ATOM 2418 O O . GLN A 1 313 ? 9.822 21.490 5.150 1.00 92.38 313 GLN A O 1
ATOM 2423 N N . ALA A 1 314 ? 9.586 19.561 6.297 1.00 93.69 314 ALA A N 1
ATOM 2424 C CA . ALA A 1 314 ? 10.978 19.453 6.719 1.00 93.69 314 ALA A CA 1
ATOM 2425 C C . ALA A 1 314 ? 11.859 18.838 5.625 1.00 93.69 314 ALA A C 1
ATOM 2427 O O . ALA A 1 314 ? 11.409 17.991 4.849 1.00 93.69 314 ALA A O 1
ATOM 2428 N N . TYR A 1 315 ? 13.139 19.197 5.623 1.00 91.00 315 TYR A N 1
ATOM 2429 C CA . TYR A 1 315 ? 14.122 18.702 4.663 1.00 91.00 315 TYR A CA 1
ATOM 2430 C C . TYR A 1 315 ? 15.377 18.209 5.387 1.00 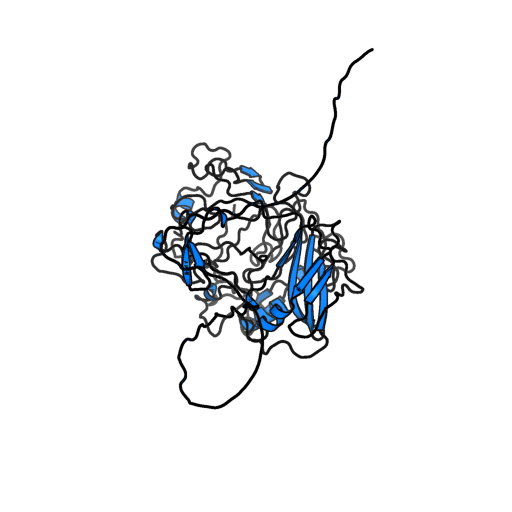91.00 315 TYR A C 1
ATOM 2432 O O . TYR A 1 315 ? 15.823 18.825 6.359 1.00 91.00 315 TYR A O 1
ATOM 2440 N N . TYR A 1 316 ? 15.960 17.097 4.937 1.00 86.94 316 TYR A N 1
ATOM 2441 C CA . TYR A 1 316 ? 17.254 16.653 5.451 1.00 86.94 316 TYR A CA 1
ATOM 2442 C C . TYR A 1 316 ? 18.323 17.673 5.054 1.00 86.94 316 TYR A C 1
ATOM 2444 O O . TYR A 1 316 ? 18.378 18.114 3.906 1.00 86.94 316 TYR A O 1
ATOM 2452 N N . ASN A 1 317 ? 19.164 18.060 6.017 1.00 85.69 317 ASN A N 1
ATOM 2453 C CA . ASN A 1 317 ? 20.235 19.046 5.836 1.00 85.69 317 ASN A CA 1
ATOM 2454 C C . ASN A 1 317 ? 19.754 20.377 5.219 1.00 85.69 317 ASN A C 1
ATOM 2456 O O . ASN A 1 317 ? 20.511 21.029 4.508 1.00 85.69 317 ASN A O 1
ATOM 2460 N N . ASN A 1 318 ? 18.484 20.752 5.437 1.00 86.31 318 ASN A N 1
ATOM 2461 C CA . ASN A 1 318 ? 17.834 21.919 4.825 1.00 86.31 318 ASN A CA 1
ATOM 2462 C C . ASN A 1 318 ? 17.894 21.959 3.282 1.00 86.31 318 ASN A C 1
ATOM 2464 O O . ASN A 1 318 ? 17.729 23.018 2.682 1.00 86.31 318 ASN A O 1
ATOM 2468 N N . ASN A 1 319 ? 18.084 20.812 2.622 1.00 85.75 319 ASN A N 1
ATOM 2469 C CA . ASN A 1 319 ? 18.115 20.718 1.167 1.00 85.75 319 ASN A CA 1
ATOM 2470 C C . ASN A 1 319 ? 16.718 20.406 0.619 1.00 85.75 319 ASN A C 1
ATOM 2472 O O . ASN A 1 319 ? 16.188 19.320 0.846 1.00 85.75 319 ASN A O 1
ATOM 2476 N N . VAL A 1 320 ? 16.147 21.325 -0.162 1.00 85.19 320 VAL A N 1
ATOM 2477 C CA . VAL A 1 320 ? 14.795 21.202 -0.742 1.00 85.19 320 VAL A CA 1
ATOM 2478 C C . VAL A 1 320 ? 14.588 19.950 -1.607 1.00 85.19 320 VAL A C 1
ATOM 2480 O O . VAL A 1 320 ? 13.459 19.492 -1.766 1.00 85.19 320 VAL A O 1
ATOM 2483 N N . ASN A 1 321 ? 15.668 19.350 -2.116 1.00 81.38 321 ASN A N 1
ATOM 2484 C CA . ASN A 1 321 ? 15.624 18.107 -2.889 1.00 81.38 321 ASN A CA 1
ATOM 2485 C C . ASN A 1 321 ? 15.531 16.845 -2.013 1.00 81.38 321 ASN A C 1
ATOM 2487 O O . ASN A 1 321 ? 15.352 15.747 -2.534 1.00 81.38 321 ASN A O 1
ATOM 2491 N N . LEU A 1 322 ? 15.647 16.988 -0.690 1.00 82.94 322 LEU A N 1
ATOM 2492 C CA . LEU A 1 322 ? 15.670 15.897 0.284 1.00 82.94 322 LEU A CA 1
ATOM 2493 C C . LEU A 1 322 ? 14.531 16.047 1.306 1.00 82.94 322 LEU A C 1
ATOM 2495 O O . LEU A 1 322 ? 14.796 16.289 2.488 1.00 82.94 322 LEU A O 1
ATOM 2499 N N . PRO A 1 323 ? 13.254 15.935 0.893 1.00 87.50 323 PRO A N 1
ATOM 2500 C CA . PRO A 1 323 ? 12.140 16.002 1.830 1.00 87.50 323 PRO A CA 1
ATOM 2501 C C . PRO A 1 323 ? 12.235 14.878 2.867 1.00 87.50 323 PRO A C 1
ATOM 2503 O O . PRO A 1 323 ? 12.528 13.727 2.540 1.00 87.50 323 PRO A O 1
ATOM 2506 N N . VAL A 1 324 ? 11.966 15.215 4.128 1.00 90.50 324 VAL A N 1
ATOM 2507 C CA . VAL A 1 324 ? 11.929 14.234 5.217 1.00 90.50 324 VAL A CA 1
ATOM 2508 C C . VAL A 1 324 ? 10.742 13.295 5.024 1.00 90.50 324 VAL A C 1
ATOM 2510 O O . VAL A 1 324 ? 9.604 13.744 4.848 1.00 90.50 324 VAL A O 1
ATOM 2513 N N . ASN A 1 325 ? 11.018 11.989 5.067 1.00 90.75 325 ASN A N 1
ATOM 2514 C CA . ASN A 1 325 ? 9.998 10.948 4.996 1.00 90.75 325 ASN A CA 1
ATOM 2515 C C . ASN A 1 325 ? 9.084 10.991 6.225 1.00 90.75 325 ASN A C 1
ATOM 2517 O O . ASN A 1 325 ? 9.465 11.477 7.286 1.00 90.75 325 ASN A O 1
ATOM 2521 N N . TRP A 1 326 ? 7.887 10.415 6.116 1.00 93.25 326 TRP A N 1
ATOM 2522 C CA . TRP A 1 326 ? 6.918 10.399 7.217 1.00 93.25 326 TRP A CA 1
ATOM 2523 C C . TRP A 1 326 ? 7.449 9.713 8.483 1.00 93.25 326 TRP A C 1
ATOM 2525 O O . TRP A 1 326 ? 7.070 10.094 9.585 1.00 93.25 326 TRP A O 1
ATOM 2535 N N . PHE A 1 327 ? 8.336 8.723 8.339 1.00 93.56 327 PHE A N 1
ATOM 2536 C CA . PHE A 1 327 ? 8.963 8.022 9.460 1.00 93.56 327 PHE A CA 1
ATOM 2537 C C . PHE A 1 327 ? 10.110 8.822 10.100 1.00 93.56 327 PHE A C 1
ATOM 2539 O O . PHE A 1 327 ? 10.623 8.412 11.129 1.00 93.56 327 PHE A O 1
ATOM 2546 N N . GLY A 1 328 ? 10.501 9.969 9.537 1.00 93.50 328 GLY A N 1
ATOM 2547 C CA . GLY A 1 328 ? 11.432 10.895 10.175 1.00 93.50 328 GLY A CA 1
ATOM 2548 C C . GLY A 1 328 ? 12.897 10.443 10.172 1.00 93.50 328 GLY A C 1
ATOM 2549 O O . GLY A 1 328 ? 13.446 10.091 9.122 1.00 93.50 328 GLY A O 1
ATOM 2550 N N . ARG A 1 329 ? 13.552 10.551 11.331 1.00 92.50 329 ARG A N 1
ATOM 2551 C CA . ARG A 1 329 ? 14.972 10.256 11.575 1.00 92.50 329 ARG A CA 1
ATOM 2552 C C . ARG A 1 329 ? 15.141 9.024 12.456 1.00 92.50 329 ARG A C 1
ATOM 2554 O O . ARG A 1 329 ? 14.190 8.533 13.057 1.00 92.50 329 ARG A O 1
ATOM 2561 N N . SER A 1 330 ? 16.359 8.498 12.474 1.00 91.69 330 SER A N 1
ATOM 2562 C CA . SER A 1 330 ? 16.734 7.364 13.305 1.00 91.69 330 SER A CA 1
ATOM 2563 C C . SER A 1 330 ? 17.955 7.720 14.139 1.00 91.69 330 SER A C 1
ATOM 2565 O O . SER A 1 330 ? 18.923 8.278 13.627 1.00 91.69 330 SER A O 1
ATOM 2567 N N . THR A 1 331 ? 17.936 7.332 15.411 1.00 89.38 331 THR A N 1
ATOM 2568 C CA . THR A 1 331 ? 19.112 7.393 16.287 1.00 89.38 331 THR A CA 1
ATOM 2569 C C . THR A 1 331 ? 20.146 6.304 15.989 1.00 89.38 331 THR A C 1
ATOM 2571 O O . THR A 1 331 ? 21.304 6.451 16.366 1.00 89.38 331 THR A O 1
ATOM 2574 N N . SER A 1 332 ? 19.757 5.216 15.314 1.00 90.50 332 SER A N 1
ATOM 2575 C CA . SER A 1 332 ? 20.636 4.076 15.014 1.00 90.50 332 SER A CA 1
ATOM 2576 C C . SER A 1 332 ? 21.172 4.063 13.582 1.00 90.50 332 SER A C 1
ATOM 2578 O O . SER A 1 332 ? 22.153 3.370 13.307 1.00 90.50 332 SER A O 1
ATOM 2580 N N . LEU A 1 333 ? 20.556 4.818 12.669 1.00 90.88 333 LEU A N 1
ATOM 2581 C CA . LEU A 1 333 ? 20.974 4.928 11.274 1.00 90.88 333 LEU A CA 1
ATOM 2582 C C . LEU A 1 333 ? 21.115 6.398 10.861 1.00 90.88 333 LEU A C 1
ATOM 2584 O O . LEU A 1 333 ? 20.185 7.177 11.065 1.00 90.88 333 LEU A O 1
ATOM 2588 N N . PRO A 1 334 ? 22.225 6.786 10.207 1.00 89.38 334 PRO A N 1
ATOM 2589 C CA . PRO A 1 334 ? 22.327 8.112 9.613 1.00 89.38 334 PRO A CA 1
ATOM 2590 C C . PRO A 1 334 ? 21.312 8.281 8.470 1.00 89.38 334 PRO A C 1
ATOM 2592 O O . PRO A 1 334 ? 20.894 7.310 7.837 1.00 89.38 334 PRO A O 1
ATOM 2595 N N . ASN A 1 335 ? 20.949 9.531 8.162 1.00 86.38 335 ASN A N 1
ATOM 2596 C CA . ASN A 1 335 ? 19.873 9.863 7.213 1.00 86.38 335 ASN A CA 1
ATOM 2597 C C . ASN A 1 335 ? 20.032 9.211 5.825 1.00 86.38 335 ASN A C 1
ATOM 2599 O O . ASN A 1 335 ? 19.050 8.791 5.218 1.00 86.38 335 ASN A O 1
ATOM 2603 N N . ASN A 1 336 ? 21.263 9.093 5.324 1.00 82.75 336 ASN A N 1
ATOM 2604 C CA . ASN A 1 336 ? 21.558 8.482 4.024 1.00 82.75 336 ASN A CA 1
ATOM 2605 C C . ASN A 1 336 ? 21.403 6.950 4.006 1.00 82.75 336 ASN A C 1
ATOM 2607 O O . ASN A 1 336 ? 21.392 6.360 2.931 1.00 82.75 336 ASN A O 1
ATOM 2611 N N . ARG A 1 337 ? 21.275 6.309 5.175 1.00 87.81 337 ARG A N 1
ATOM 2612 C CA . ARG A 1 337 ? 21.084 4.859 5.339 1.00 87.81 337 ARG A CA 1
ATOM 2613 C C . ARG A 1 337 ? 19.666 4.490 5.781 1.00 87.81 337 ARG A C 1
ATOM 2615 O O . ARG A 1 337 ? 19.392 3.328 6.053 1.00 87.81 337 ARG A O 1
ATOM 2622 N N . LEU A 1 338 ? 18.731 5.444 5.803 1.00 89.81 338 LEU A N 1
ATOM 2623 C CA . LEU A 1 338 ? 17.320 5.173 6.100 1.00 89.81 338 LEU A CA 1
ATOM 2624 C C . LEU A 1 338 ? 16.630 4.166 5.151 1.00 89.81 338 LEU A C 1
ATOM 2626 O O . LEU A 1 338 ? 15.712 3.497 5.623 1.00 89.81 338 LEU A O 1
ATOM 2630 N N . PRO A 1 339 ? 17.037 3.964 3.876 1.00 88.81 339 PRO A N 1
ATOM 2631 C CA . PRO A 1 339 ? 16.542 2.825 3.095 1.00 88.81 339 PRO A CA 1
ATOM 2632 C C . PRO A 1 339 ? 16.750 1.464 3.775 1.00 88.81 339 PRO A C 1
ATOM 2634 O O . PRO A 1 339 ? 15.936 0.559 3.591 1.00 88.81 339 PRO A O 1
ATOM 2637 N N . GLU A 1 340 ? 17.777 1.321 4.621 1.00 92.06 340 GLU A N 1
ATOM 2638 C CA . GLU A 1 340 ? 18.060 0.084 5.362 1.00 92.06 340 GLU A CA 1
ATOM 2639 C C . GLU A 1 340 ? 17.040 -0.219 6.467 1.00 92.06 340 GLU A C 1
ATOM 2641 O O . GLU A 1 340 ? 17.054 -1.314 7.030 1.00 92.06 340 GLU A O 1
ATOM 2646 N N . LEU A 1 341 ? 16.098 0.698 6.736 1.00 92.12 341 LEU A N 1
ATOM 2647 C CA . LEU A 1 341 ? 14.898 0.381 7.512 1.00 92.12 341 LEU A CA 1
ATOM 2648 C C . LEU A 1 341 ? 14.086 -0.750 6.864 1.00 92.12 341 LEU A C 1
ATOM 2650 O O . LEU A 1 341 ? 13.331 -1.438 7.541 1.00 92.12 341 LEU A O 1
ATOM 2654 N N . ASN A 1 342 ? 14.224 -0.951 5.549 1.00 92.31 342 ASN A N 1
ATOM 2655 C CA . ASN A 1 342 ? 13.709 -2.120 4.846 1.00 92.31 342 ASN A CA 1
ATOM 2656 C C . ASN A 1 342 ? 12.218 -2.416 5.132 1.00 92.31 342 ASN A C 1
ATOM 2658 O O . ASN A 1 342 ? 11.800 -3.566 5.309 1.00 92.31 342 ASN A O 1
ATOM 2662 N N . LEU A 1 343 ? 11.405 -1.355 5.215 1.00 93.56 343 LEU A N 1
ATOM 2663 C CA . LEU A 1 343 ? 10.036 -1.442 5.724 1.00 93.56 343 LEU A CA 1
ATOM 2664 C C . LEU A 1 343 ? 9.126 -2.309 4.852 1.00 93.56 343 LEU A C 1
ATOM 2666 O O . LEU A 1 343 ? 8.192 -2.882 5.392 1.00 93.56 343 LEU A O 1
ATOM 2670 N N . TRP A 1 344 ? 9.405 -2.487 3.560 1.00 93.94 344 TRP A N 1
ATOM 2671 C CA . TRP A 1 344 ? 8.641 -3.355 2.647 1.00 93.94 344 TRP A CA 1
ATOM 2672 C C . TRP A 1 344 ? 9.469 -4.502 2.035 1.00 93.94 344 TRP A C 1
ATOM 2674 O O . TRP A 1 344 ? 9.080 -5.065 1.018 1.00 93.94 344 TRP A O 1
ATOM 2684 N N . SER A 1 345 ? 10.580 -4.902 2.668 1.00 93.19 345 SER A N 1
ATOM 2685 C CA . SER A 1 345 ? 11.445 -6.004 2.202 1.00 93.19 345 SER A CA 1
ATOM 2686 C C . SER A 1 345 ? 12.107 -5.790 0.838 1.00 93.19 345 SER A C 1
ATOM 2688 O O . SER A 1 345 ? 12.060 -6.656 -0.031 1.00 93.19 345 SER A O 1
ATOM 2690 N N . ASP A 1 346 ? 12.800 -4.673 0.661 1.00 93.75 346 ASP A N 1
ATOM 2691 C CA . ASP A 1 346 ? 13.768 -4.507 -0.419 1.00 93.75 346 ASP A CA 1
ATOM 2692 C C . ASP A 1 346 ? 14.728 -5.713 -0.506 1.00 93.75 346 ASP A C 1
ATOM 2694 O O . ASP A 1 346 ? 15.316 -6.153 0.491 1.00 93.75 346 ASP A O 1
ATOM 2698 N N . ASN A 1 347 ? 14.911 -6.247 -1.712 1.00 94.62 347 ASN A N 1
ATOM 2699 C CA . ASN A 1 347 ? 15.816 -7.362 -1.984 1.00 94.62 347 ASN A CA 1
ATOM 2700 C C . ASN A 1 347 ? 17.268 -6.999 -1.640 1.00 94.62 347 ASN A C 1
ATOM 2702 O O . ASN A 1 347 ? 18.006 -7.830 -1.093 1.00 94.62 347 ASN A O 1
ATOM 2706 N N . ALA A 1 348 ? 17.649 -5.740 -1.878 1.00 93.31 348 ALA A N 1
ATOM 2707 C CA . ALA A 1 348 ? 18.942 -5.185 -1.492 1.00 93.31 348 ALA A CA 1
ATOM 2708 C C . ALA A 1 348 ? 19.007 -4.725 -0.028 1.00 93.31 348 ALA A C 1
ATOM 2710 O O . ALA A 1 348 ? 20.071 -4.339 0.450 1.00 93.31 348 ALA A O 1
ATOM 2711 N N . GLN A 1 349 ? 17.900 -4.818 0.717 1.00 93.25 349 GLN A N 1
ATOM 2712 C CA . GLN A 1 349 ? 17.799 -4.402 2.118 1.00 93.25 349 GLN A CA 1
ATOM 2713 C C . GLN A 1 349 ? 18.215 -2.936 2.336 1.00 93.25 349 GLN A C 1
ATOM 2715 O O . GLN A 1 349 ? 18.775 -2.610 3.380 1.00 93.25 349 GLN A O 1
ATOM 2720 N N . GLY A 1 350 ? 18.003 -2.072 1.339 1.00 89.69 350 GLY A N 1
ATOM 2721 C CA . GLY A 1 350 ? 18.416 -0.672 1.345 1.00 89.69 350 GLY A CA 1
AT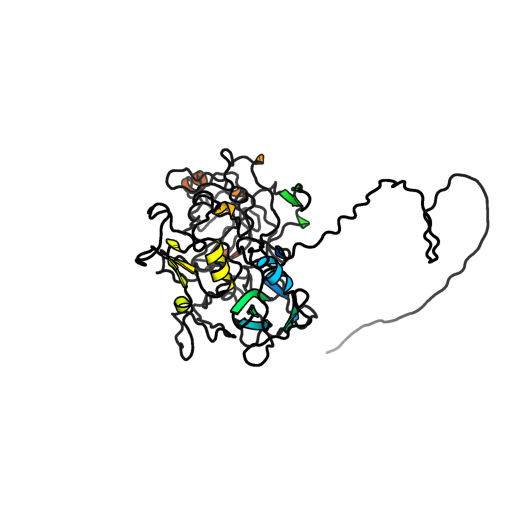OM 2722 C C . GLY A 1 350 ? 19.922 -0.439 1.212 1.00 89.69 350 GLY A C 1
ATOM 2723 O O . GLY A 1 350 ? 20.361 0.703 1.329 1.00 89.69 350 GLY A O 1
ATOM 2724 N N . LYS A 1 351 ? 20.722 -1.490 0.993 1.00 90.38 351 LYS A N 1
ATOM 2725 C CA . LYS A 1 351 ? 22.184 -1.402 0.928 1.00 90.38 351 LYS A CA 1
ATOM 2726 C C . LYS A 1 351 ? 22.646 -1.191 -0.503 1.00 90.38 351 LYS A C 1
ATOM 2728 O O . LYS A 1 351 ? 22.426 -2.036 -1.368 1.00 90.38 351 LYS A O 1
ATOM 2733 N N . ILE A 1 352 ? 23.320 -0.071 -0.720 1.00 85.62 352 ILE A N 1
ATOM 2734 C CA . ILE A 1 352 ? 23.938 0.275 -1.999 1.00 85.62 352 ILE A CA 1
ATOM 2735 C C . ILE A 1 352 ? 25.301 -0.415 -2.105 1.00 85.62 352 ILE A C 1
ATOM 2737 O O . ILE A 1 352 ? 26.068 -0.444 -1.142 1.00 85.62 352 ILE A O 1
ATOM 2741 N N . GLU A 1 353 ? 25.608 -0.944 -3.286 1.00 84.00 353 GLU A N 1
ATOM 2742 C CA . GLU A 1 353 ? 26.920 -1.497 -3.630 1.00 84.00 353 GLU A CA 1
ATOM 2743 C C . GLU A 1 353 ? 27.569 -0.645 -4.721 1.00 84.00 353 GLU A C 1
ATOM 2745 O O . GLU A 1 353 ? 26.871 -0.048 -5.530 1.00 84.00 353 GLU A O 1
ATOM 2750 N N . THR A 1 354 ? 28.902 -0.578 -4.763 1.00 80.69 354 THR A N 1
ATOM 2751 C CA . THR A 1 354 ? 29.625 0.261 -5.739 1.00 80.69 354 THR A CA 1
ATOM 2752 C C . THR A 1 354 ? 29.509 -0.263 -7.171 1.00 80.69 354 THR A C 1
ATOM 2754 O O . THR A 1 354 ? 29.439 0.517 -8.113 1.00 80.69 354 THR A O 1
ATOM 2757 N N . ALA A 1 355 ? 29.483 -1.584 -7.342 1.00 84.56 355 ALA A N 1
ATOM 2758 C CA . ALA A 1 355 ? 29.305 -2.241 -8.630 1.00 84.56 355 ALA A CA 1
ATOM 2759 C C . ALA A 1 355 ? 28.002 -3.032 -8.580 1.00 84.56 355 ALA A C 1
ATOM 2761 O O . ALA A 1 355 ? 27.958 -4.086 -7.949 1.00 84.56 355 ALA A O 1
ATOM 2762 N N . TYR A 1 356 ? 26.951 -2.501 -9.205 1.00 86.38 356 TYR A N 1
ATOM 2763 C CA . TYR A 1 356 ? 25.602 -3.069 -9.149 1.00 86.38 356 TYR A CA 1
ATOM 2764 C C . TYR A 1 356 ? 25.038 -3.466 -10.513 1.00 86.38 356 TYR A C 1
ATOM 2766 O O . TYR A 1 356 ? 24.061 -4.193 -10.534 1.00 86.38 356 TYR A O 1
ATOM 2774 N N . ASN A 1 357 ? 25.636 -3.062 -11.639 1.00 84.81 357 ASN A N 1
ATOM 2775 C CA . ASN A 1 357 ? 25.059 -3.265 -12.980 1.00 84.81 357 ASN A CA 1
ATOM 2776 C C . ASN A 1 357 ? 25.354 -4.636 -13.629 1.00 84.81 357 ASN A C 1
ATOM 2778 O O . ASN A 1 357 ? 25.047 -4.848 -14.802 1.00 84.81 357 ASN A O 1
ATOM 2782 N N . THR A 1 358 ? 25.914 -5.597 -12.894 1.00 90.38 358 THR A N 1
ATOM 2783 C CA . THR A 1 358 ? 26.218 -6.946 -13.403 1.00 90.38 358 THR A CA 1
ATOM 2784 C C . THR A 1 358 ? 25.238 -7.995 -12.870 1.00 90.38 358 THR A C 1
ATOM 2786 O O . THR A 1 358 ? 24.678 -7.851 -11.784 1.00 90.38 358 THR A O 1
ATOM 2789 N N . ASP A 1 359 ? 25.019 -9.071 -13.631 1.00 93.62 359 ASP A N 1
ATOM 2790 C CA . ASP A 1 359 ? 24.049 -10.129 -13.296 1.00 93.62 359 ASP A CA 1
ATOM 2791 C C . ASP A 1 359 ? 24.289 -10.766 -11.915 1.00 93.62 359 ASP A C 1
ATOM 2793 O O . ASP A 1 359 ? 23.339 -11.125 -11.220 1.00 93.62 359 ASP A O 1
ATOM 2797 N N . ASP A 1 360 ? 25.548 -10.892 -11.484 1.00 92.19 360 ASP A N 1
ATOM 2798 C CA . ASP A 1 360 ? 25.920 -11.464 -10.184 1.00 92.19 360 ASP A CA 1
ATOM 2799 C C . ASP A 1 360 ? 25.529 -10.571 -8.993 1.00 92.19 360 ASP A C 1
ATOM 2801 O O . ASP A 1 360 ? 25.521 -11.035 -7.849 1.00 92.19 360 ASP A O 1
ATOM 2805 N N . LYS A 1 361 ? 25.181 -9.304 -9.248 1.00 92.31 361 LYS A N 1
ATOM 2806 C CA . LYS A 1 361 ? 24.796 -8.322 -8.224 1.00 92.31 361 LYS A CA 1
ATOM 2807 C C . LYS A 1 361 ? 23.304 -8.288 -7.956 1.00 92.31 361 LYS A C 1
ATOM 2809 O O . LYS A 1 361 ? 22.910 -7.778 -6.905 1.00 92.31 361 LYS A O 1
ATOM 2814 N N . ALA A 1 362 ? 22.494 -8.880 -8.835 1.00 94.56 362 ALA A N 1
ATOM 2815 C CA . ALA A 1 362 ? 21.064 -9.037 -8.626 1.00 94.56 362 ALA A CA 1
ATOM 2816 C C . ALA A 1 362 ? 20.791 -9.741 -7.286 1.00 94.56 362 ALA A C 1
ATOM 2818 O O . ALA A 1 362 ? 21.215 -10.877 -7.044 1.00 94.56 362 ALA A O 1
ATOM 2819 N N . LYS A 1 363 ? 20.091 -9.052 -6.383 1.00 96.06 363 LYS A N 1
ATOM 2820 C CA . LYS A 1 363 ? 19.817 -9.549 -5.035 1.00 96.06 363 LYS A CA 1
ATOM 2821 C C . LYS A 1 363 ? 18.637 -10.514 -5.047 1.00 96.06 363 LYS A C 1
ATOM 2823 O O . LYS A 1 363 ? 17.661 -10.292 -5.766 1.00 96.06 363 LYS A O 1
ATOM 2828 N N . PRO A 1 364 ? 18.700 -11.587 -4.239 1.00 96.75 364 PRO A N 1
ATOM 2829 C CA . PRO A 1 364 ? 17.614 -12.544 -4.173 1.00 96.75 364 PRO A CA 1
ATOM 2830 C C . PRO A 1 364 ? 16.376 -11.915 -3.533 1.00 96.75 364 PRO A C 1
ATOM 2832 O O . PRO A 1 364 ? 16.478 -11.062 -2.648 1.00 96.75 364 PRO A O 1
ATOM 2835 N N . TYR A 1 365 ? 15.207 -12.415 -3.915 1.00 95.94 365 TYR A N 1
ATOM 2836 C CA . TYR A 1 365 ? 13.973 -12.198 -3.179 1.00 95.94 365 TYR A CA 1
ATOM 2837 C C . TYR A 1 365 ? 14.092 -12.756 -1.762 1.00 95.94 365 TYR A C 1
ATOM 2839 O O . TYR A 1 365 ? 14.685 -13.808 -1.519 1.00 95.94 365 TYR A O 1
ATOM 2847 N N . ARG A 1 366 ? 13.519 -12.022 -0.815 1.00 93.06 366 ARG A N 1
ATOM 2848 C CA . ARG A 1 366 ? 13.542 -12.314 0.620 1.00 93.06 366 ARG A CA 1
ATOM 2849 C C . ARG A 1 366 ? 12.123 -12.398 1.166 1.00 93.06 366 ARG A C 1
ATOM 2851 O O . ARG A 1 366 ? 11.180 -11.929 0.526 1.00 93.06 366 ARG A O 1
ATOM 2858 N N . ASP A 1 367 ? 11.989 -12.942 2.368 1.00 90.81 367 ASP A N 1
ATOM 2859 C CA . ASP A 1 367 ? 10.727 -12.901 3.103 1.00 90.81 367 ASP A CA 1
ATOM 2860 C C . ASP A 1 367 ? 10.221 -11.465 3.273 1.00 90.81 367 ASP A C 1
ATOM 2862 O O . ASP A 1 367 ? 10.997 -10.516 3.441 1.00 90.81 367 ASP A O 1
ATOM 2866 N N . LYS A 1 368 ? 8.896 -11.322 3.290 1.00 91.44 368 LYS A N 1
ATOM 2867 C CA . LYS A 1 368 ? 8.231 -10.048 3.555 1.00 91.44 368 LYS A CA 1
ATOM 2868 C C . LYS A 1 368 ? 8.535 -9.522 4.960 1.00 91.44 368 LYS A C 1
ATOM 2870 O O . LYS A 1 368 ? 8.757 -10.285 5.906 1.00 91.44 368 LYS A O 1
ATOM 2875 N N . SER A 1 369 ? 8.527 -8.204 5.089 1.00 93.50 369 SER A N 1
ATOM 2876 C CA . SER A 1 369 ? 8.786 -7.518 6.345 1.00 93.50 369 SER A CA 1
ATOM 2877 C C . SER A 1 369 ? 7.518 -7.555 7.207 1.00 93.50 369 SER A C 1
ATOM 2879 O O . SER A 1 369 ? 6.420 -7.824 6.705 1.00 93.50 369 SER A O 1
ATOM 2881 N N . PRO A 1 370 ? 7.612 -7.195 8.495 1.00 94.62 370 PRO A N 1
ATOM 2882 C CA . PRO A 1 370 ? 6.426 -7.046 9.330 1.00 94.62 370 PRO A CA 1
ATOM 2883 C C . PRO A 1 370 ? 5.425 -5.980 8.850 1.00 94.62 370 PRO A C 1
ATOM 2885 O O . PRO A 1 370 ? 4.254 -6.044 9.242 1.00 94.62 370 PRO A O 1
ATOM 2888 N N . TYR A 1 371 ? 5.858 -5.025 8.014 1.00 95.69 371 TYR A N 1
ATOM 2889 C CA . TYR A 1 371 ? 5.062 -3.877 7.551 1.00 95.69 371 TYR A CA 1
ATOM 2890 C C . TYR A 1 371 ? 4.637 -3.956 6.081 1.00 95.69 371 TYR A C 1
ATOM 2892 O O . TYR A 1 371 ? 3.861 -3.113 5.638 1.00 95.69 371 TYR A O 1
ATOM 2900 N N . ASP A 1 372 ? 5.100 -4.961 5.336 1.00 96.06 372 ASP A N 1
ATOM 2901 C CA . ASP A 1 372 ? 4.626 -5.238 3.980 1.00 96.06 372 ASP A CA 1
ATOM 2902 C C . ASP A 1 372 ? 3.094 -5.457 4.011 1.00 96.06 372 ASP A C 1
ATOM 2904 O O . ASP A 1 372 ? 2.607 -6.296 4.786 1.00 96.06 372 ASP A O 1
ATOM 2908 N N . PRO A 1 373 ? 2.314 -4.685 3.229 1.00 96.69 373 PRO A N 1
ATOM 2909 C CA . PRO A 1 373 ? 0.858 -4.702 3.287 1.00 96.69 373 PRO A CA 1
ATOM 2910 C C . PRO A 1 373 ? 0.246 -5.906 2.568 1.00 96.69 373 PRO A C 1
ATOM 2912 O O . PRO A 1 373 ? -0.951 -6.130 2.692 1.00 96.69 373 PRO A O 1
ATOM 2915 N N . CYS A 1 374 ? 1.004 -6.694 1.807 1.00 96.44 374 CYS A N 1
ATOM 2916 C CA . CYS A 1 374 ? 0.415 -7.749 0.997 1.00 96.44 374 CYS A CA 1
ATOM 2917 C C . CYS A 1 374 ? -0.177 -8.888 1.856 1.00 96.44 374 CYS A C 1
ATOM 2919 O O . CYS A 1 374 ? 0.267 -9.132 2.990 1.00 96.44 374 CYS A O 1
ATOM 2921 N N . PRO A 1 375 ? -1.150 -9.636 1.318 1.00 96.25 375 PRO A N 1
ATOM 2922 C CA . PRO A 1 375 ? -1.669 -10.844 1.947 1.00 96.25 375 PRO A CA 1
ATOM 2923 C C . PRO A 1 375 ? -0.613 -11.944 2.113 1.00 96.25 375 PRO A C 1
ATOM 2925 O O . PRO A 1 375 ? 0.518 -11.834 1.634 1.00 96.25 375 PRO A O 1
ATOM 2928 N N . ASN A 1 376 ? -0.971 -13.019 2.817 1.00 93.50 376 ASN A N 1
ATOM 2929 C CA . ASN A 1 376 ? -0.097 -14.187 2.928 1.00 93.50 376 ASN A CA 1
ATOM 2930 C C . ASN A 1 376 ? 0.197 -14.784 1.539 1.00 93.50 376 ASN A C 1
ATOM 2932 O O . ASN A 1 376 ? -0.687 -14.812 0.689 1.00 93.50 376 ASN A O 1
ATOM 2936 N N . GLY A 1 377 ? 1.428 -15.249 1.316 1.00 92.06 377 GLY A N 1
ATOM 2937 C CA . GLY A 1 377 ? 1.889 -15.732 0.005 1.00 92.06 377 GLY A CA 1
ATOM 2938 C C . GLY A 1 377 ? 2.288 -14.629 -0.985 1.00 92.06 377 GLY A C 1
ATOM 2939 O O . GLY A 1 377 ? 2.926 -14.928 -1.987 1.00 92.06 377 GLY A O 1
ATOM 2940 N N . TRP A 1 378 ? 2.000 -13.361 -0.676 1.00 95.12 378 TRP A N 1
ATOM 2941 C CA . TRP A 1 378 ? 2.300 -12.214 -1.531 1.00 95.12 378 TRP A CA 1
ATOM 2942 C C . TRP A 1 378 ? 3.219 -11.212 -0.828 1.00 95.12 378 TRP A C 1
ATOM 2944 O O . TRP A 1 378 ? 3.252 -11.102 0.406 1.00 95.12 378 TRP A O 1
ATOM 2954 N N . ARG A 1 379 ? 3.956 -10.436 -1.621 1.00 94.31 379 ARG A N 1
ATOM 2955 C CA . ARG A 1 379 ? 4.834 -9.363 -1.145 1.00 94.31 379 ARG A CA 1
ATOM 2956 C C . ARG A 1 379 ? 4.918 -8.234 -2.160 1.00 94.31 379 ARG A C 1
ATOM 2958 O O . ARG A 1 379 ? 4.651 -8.450 -3.341 1.00 94.31 379 ARG A O 1
ATOM 2965 N N . ILE A 1 380 ? 5.343 -7.060 -1.705 1.00 94.94 380 ILE A N 1
ATOM 2966 C CA . ILE A 1 380 ? 5.602 -5.931 -2.597 1.00 94.94 380 ILE A CA 1
ATOM 2967 C C . ILE A 1 380 ? 6.788 -6.283 -3.520 1.00 94.94 380 ILE A C 1
ATOM 2969 O O . ILE A 1 380 ? 7.813 -6.802 -3.039 1.00 94.94 380 ILE A O 1
ATOM 2973 N N . PRO A 1 381 ? 6.669 -6.031 -4.839 1.00 93.75 381 PRO A N 1
ATOM 2974 C CA . PRO A 1 381 ? 7.751 -6.258 -5.789 1.00 93.75 381 PRO A CA 1
ATOM 2975 C C . PRO A 1 381 ? 8.925 -5.317 -5.498 1.00 93.75 381 PRO A C 1
ATOM 2977 O O . PRO A 1 381 ? 8.746 -4.196 -5.028 1.00 93.75 381 PRO A O 1
ATOM 2980 N N . SER A 1 382 ? 10.147 -5.767 -5.760 1.00 93.50 382 SER A N 1
ATOM 2981 C CA . SER A 1 382 ? 11.373 -5.051 -5.397 1.00 93.50 382 SER A CA 1
ATOM 2982 C C . SER A 1 382 ? 12.299 -4.960 -6.593 1.00 93.50 382 SER A C 1
ATOM 2984 O O . SER A 1 382 ? 12.401 -5.914 -7.363 1.00 93.50 382 SER A O 1
ATOM 2986 N N . VAL A 1 383 ? 13.023 -3.848 -6.700 1.00 92.88 383 VAL A N 1
ATOM 2987 C CA . VAL A 1 383 ? 14.181 -3.768 -7.592 1.00 92.88 383 VAL A CA 1
ATOM 2988 C C . VAL A 1 383 ? 15.235 -4.756 -7.085 1.00 92.88 383 VAL A C 1
ATOM 2990 O O . VAL A 1 383 ? 15.324 -5.030 -5.883 1.00 92.88 383 VAL A O 1
ATOM 2993 N N . LEU A 1 384 ? 16.004 -5.347 -7.999 1.00 94.25 384 LEU A N 1
ATOM 2994 C CA . LEU A 1 384 ? 17.035 -6.331 -7.652 1.00 94.25 384 LEU A CA 1
ATOM 2995 C C . LEU A 1 384 ? 18.284 -5.705 -7.029 1.00 94.25 384 LEU A C 1
ATOM 2997 O O . LEU A 1 384 ? 19.095 -6.429 -6.465 1.00 94.25 384 LEU A O 1
ATOM 3001 N N . VAL A 1 385 ? 18.448 -4.388 -7.109 1.00 92.06 385 VAL A N 1
ATOM 3002 C CA . VAL A 1 385 ? 19.569 -3.642 -6.532 1.00 92.06 385 VAL A CA 1
ATOM 3003 C C . VAL A 1 385 ? 19.055 -2.346 -5.912 1.00 92.06 385 VAL A C 1
ATOM 3005 O O . VAL A 1 385 ? 18.035 -1.811 -6.346 1.00 92.06 385 VAL A O 1
ATOM 3008 N N . ALA A 1 386 ? 19.772 -1.826 -4.919 1.00 86.75 386 ALA A N 1
ATOM 3009 C CA . ALA A 1 386 ? 19.571 -0.469 -4.431 1.00 86.75 386 ALA A CA 1
ATOM 3010 C C . ALA A 1 386 ? 20.623 0.455 -5.050 1.00 86.75 386 ALA A C 1
ATOM 3012 O O . ALA A 1 386 ? 21.780 0.067 -5.212 1.00 86.75 386 ALA A O 1
ATOM 3013 N N . ASN A 1 387 ? 20.224 1.688 -5.349 1.00 77.75 387 ASN A N 1
ATOM 3014 C CA . ASN A 1 387 ? 21.122 2.736 -5.814 1.00 77.75 387 ASN A CA 1
ATOM 3015 C C . ASN A 1 387 ? 20.757 4.078 -5.169 1.00 77.75 387 ASN A C 1
ATOM 3017 O O . ASN A 1 387 ? 19.609 4.315 -4.770 1.00 77.75 387 ASN A O 1
ATOM 3021 N N . LEU A 1 388 ? 21.741 4.967 -5.103 1.00 66.69 388 LEU A N 1
ATOM 3022 C CA . LEU A 1 388 ? 21.532 6.373 -4.802 1.00 66.69 388 LEU A CA 1
ATOM 3023 C C . LEU A 1 388 ? 21.036 7.051 -6.078 1.00 66.69 388 LEU A C 1
ATOM 3025 O O . LEU A 1 388 ? 21.843 7.440 -6.917 1.00 66.69 388 LEU A O 1
ATOM 3029 N N . ALA A 1 389 ? 19.726 7.245 -6.225 1.00 54.81 389 ALA A N 1
ATOM 3030 C CA . ALA A 1 389 ? 19.288 8.253 -7.180 1.00 54.81 389 ALA A CA 1
ATOM 3031 C C . ALA A 1 389 ? 19.658 9.628 -6.592 1.00 54.81 389 ALA A C 1
ATOM 3033 O O . ALA A 1 389 ? 19.269 10.011 -5.485 1.00 54.81 389 ALA A O 1
ATOM 3034 N N . SER A 1 390 ? 20.544 10.323 -7.299 1.00 50.47 390 SER A N 1
ATOM 3035 C CA . SER A 1 390 ? 21.076 11.632 -6.938 1.00 50.47 390 SER A CA 1
ATOM 3036 C C . SER A 1 390 ? 21.051 12.508 -8.187 1.00 50.47 390 SER A C 1
ATOM 3038 O O . SER A 1 390 ? 21.399 12.015 -9.256 1.00 50.47 390 SER A O 1
ATOM 3040 N N . PRO A 1 391 ? 20.713 13.806 -8.080 1.00 47.38 391 PRO A N 1
ATOM 3041 C CA . PRO A 1 391 ? 20.762 14.729 -9.217 1.00 47.38 391 PRO A CA 1
ATOM 3042 C C . PRO A 1 391 ? 22.147 14.836 -9.875 1.00 47.38 391 PRO A C 1
ATOM 3044 O O . PRO A 1 391 ? 22.248 15.242 -11.026 1.00 47.38 391 PRO A O 1
ATOM 3047 N N . SER A 1 392 ? 23.214 14.506 -9.139 1.00 53.28 392 SER A N 1
ATOM 3048 C CA . SER A 1 392 ? 24.605 14.555 -9.611 1.00 53.28 392 SER A CA 1
ATOM 3049 C C . SER A 1 392 ? 25.140 13.194 -10.064 1.00 53.28 392 SER A C 1
ATOM 3051 O O . SER A 1 392 ? 26.278 13.115 -10.518 1.00 53.28 392 SER A O 1
ATOM 3053 N N . TYR A 1 393 ? 24.365 12.121 -9.890 1.00 63.94 393 TYR A N 1
ATOM 3054 C CA . TYR A 1 393 ? 24.778 10.761 -10.210 1.00 63.94 393 TYR A CA 1
ATOM 3055 C C . TYR A 1 393 ? 24.026 10.271 -11.447 1.00 63.94 393 TYR A C 1
ATOM 3057 O O . TYR A 1 393 ? 22.854 10.585 -11.646 1.00 63.94 393 TYR A O 1
ATOM 3065 N N . THR A 1 394 ? 24.708 9.504 -12.293 1.00 71.38 394 THR A N 1
ATOM 3066 C CA . THR A 1 394 ? 24.073 8.921 -13.476 1.00 71.38 394 THR A CA 1
ATOM 3067 C C . THR A 1 394 ? 23.208 7.751 -13.026 1.00 71.38 394 THR A C 1
ATOM 3069 O O . THR A 1 394 ? 23.730 6.746 -12.559 1.00 71.38 394 THR A O 1
ATOM 3072 N N . ASP A 1 395 ? 21.889 7.884 -13.139 1.00 77.69 395 ASP A N 1
ATOM 3073 C CA . ASP A 1 395 ? 20.963 6.785 -12.865 1.00 77.69 395 ASP A CA 1
ATOM 3074 C C . ASP A 1 395 ? 21.035 5.753 -14.000 1.00 77.69 395 ASP A C 1
ATOM 3076 O O . ASP A 1 395 ? 20.336 5.847 -15.011 1.00 77.69 395 ASP A O 1
ATOM 3080 N N . ASP A 1 396 ? 21.960 4.808 -13.856 1.00 85.38 396 ASP A N 1
ATOM 3081 C CA . ASP A 1 396 ? 22.293 3.789 -14.850 1.00 85.38 396 ASP A CA 1
ATOM 3082 C C . ASP A 1 396 ? 21.856 2.377 -14.424 1.00 85.38 396 ASP A C 1
ATOM 3084 O O . ASP A 1 396 ? 22.282 1.391 -15.030 1.00 85.38 396 ASP A O 1
ATOM 3088 N N . ILE A 1 397 ? 20.965 2.268 -13.425 1.00 88.25 397 ILE A N 1
ATOM 3089 C CA . ILE A 1 397 ? 20.387 0.975 -13.046 1.00 88.25 397 ILE A CA 1
ATOM 3090 C C . ILE A 1 397 ? 19.757 0.353 -14.289 1.00 88.25 397 ILE A C 1
ATOM 3092 O O . ILE A 1 397 ? 19.029 1.007 -15.044 1.00 88.25 397 ILE A O 1
ATOM 3096 N N . ARG A 1 398 ? 20.028 -0.930 -14.497 1.00 91.69 398 ARG A N 1
ATOM 3097 C CA . ARG A 1 398 ? 19.444 -1.679 -15.605 1.00 91.69 398 ARG A CA 1
ATOM 3098 C C . ARG A 1 398 ? 17.925 -1.735 -15.512 1.00 91.69 398 ARG A C 1
ATOM 3100 O O . ARG A 1 398 ? 17.363 -1.987 -14.445 1.00 91.69 398 ARG A O 1
ATOM 3107 N N . ILE A 1 399 ? 17.265 -1.558 -16.652 1.00 92.69 399 ILE A N 1
ATOM 3108 C CA . ILE A 1 399 ? 15.803 -1.598 -16.742 1.00 92.69 399 ILE A CA 1
ATOM 3109 C C . ILE A 1 399 ? 15.262 -2.962 -16.297 1.00 92.69 399 ILE A C 1
ATOM 3111 O O . ILE A 1 399 ? 14.310 -3.002 -15.520 1.00 92.69 399 ILE A O 1
ATOM 3115 N N . ASP A 1 400 ? 15.897 -4.065 -16.701 1.00 94.31 400 ASP A N 1
ATOM 3116 C CA . ASP A 1 400 ? 15.491 -5.423 -16.316 1.00 94.31 400 ASP A CA 1
ATOM 3117 C C . ASP A 1 400 ? 15.585 -5.721 -14.808 1.00 94.31 400 ASP A C 1
ATOM 3119 O O . ASP A 1 400 ? 14.937 -6.653 -14.327 1.00 94.31 400 ASP A O 1
ATOM 3123 N N . PHE A 1 401 ? 16.317 -4.923 -14.025 1.00 94.38 401 PHE A N 1
ATOM 3124 C CA . PHE A 1 401 ? 16.361 -5.064 -12.565 1.00 94.38 401 PHE A CA 1
ATOM 3125 C C . PHE A 1 401 ? 15.143 -4.475 -11.862 1.00 94.38 401 PHE A C 1
ATOM 3127 O O . PHE A 1 401 ? 14.879 -4.831 -10.709 1.00 94.38 401 PHE A O 1
ATOM 3134 N N . SER A 1 402 ? 14.392 -3.600 -12.532 1.00 93.00 402 SER A N 1
ATOM 3135 C CA . SER A 1 402 ? 13.065 -3.214 -12.070 1.00 93.00 402 SER A CA 1
ATOM 3136 C C . SER A 1 402 ? 12.096 -4.369 -12.317 1.00 93.00 402 SER A C 1
ATOM 3138 O O . SER A 1 402 ? 12.055 -4.892 -13.429 1.00 93.00 402 SER A O 1
ATOM 3140 N N . PRO A 1 403 ? 11.244 -4.732 -11.344 1.00 92.56 403 PRO A N 1
ATOM 3141 C CA . PRO A 1 403 ? 10.238 -5.771 -11.546 1.00 92.56 403 PRO A CA 1
ATOM 3142 C C . PRO A 1 403 ? 9.162 -5.356 -12.570 1.00 92.56 403 PRO A C 1
ATOM 3144 O O . PRO A 1 403 ? 8.431 -6.206 -13.064 1.00 92.56 403 PRO A O 1
ATOM 3147 N N . PHE A 1 404 ? 9.092 -4.063 -12.908 1.00 92.38 404 PHE A N 1
ATOM 3148 C CA . PHE A 1 404 ? 8.223 -3.501 -13.947 1.00 92.38 404 PHE A CA 1
ATOM 3149 C C . PHE A 1 404 ? 8.969 -3.208 -15.260 1.00 92.38 404 PHE A C 1
ATOM 3151 O O . PHE A 1 404 ? 8.414 -2.594 -16.167 1.00 92.38 404 PHE A O 1
ATOM 3158 N N . GLY A 1 405 ? 10.246 -3.586 -15.357 1.00 92.56 405 GLY A N 1
ATOM 3159 C CA . GLY A 1 405 ? 11.077 -3.324 -16.525 1.00 92.56 405 GLY A CA 1
ATOM 3160 C C . GLY A 1 405 ? 10.777 -4.250 -17.699 1.00 92.56 405 GLY A C 1
ATOM 3161 O O . GLY A 1 405 ? 10.412 -5.414 -17.526 1.00 92.56 405 GLY A O 1
ATOM 3162 N N . VAL A 1 406 ? 10.991 -3.749 -18.914 1.00 93.88 406 VAL A N 1
ATOM 3163 C CA . VAL A 1 406 ? 11.055 -4.572 -20.133 1.00 93.88 406 VAL A CA 1
ATOM 3164 C C . VAL A 1 406 ? 12.331 -5.426 -20.149 1.00 93.88 406 VAL A C 1
ATOM 3166 O O . VAL A 1 406 ? 13.317 -5.077 -19.499 1.00 93.88 406 VAL A O 1
ATOM 3169 N N . LYS A 1 407 ? 12.335 -6.538 -20.898 1.00 92.88 407 LYS A N 1
ATOM 3170 C CA . LYS A 1 407 ? 13.478 -7.466 -21.009 1.00 92.88 407 LYS A CA 1
ATOM 3171 C C . LYS A 1 407 ? 14.647 -6.852 -21.789 1.00 92.88 407 LYS A C 1
ATOM 3173 O O . LYS A 1 407 ? 14.852 -7.142 -22.966 1.00 92.88 407 LYS A O 1
ATOM 3178 N N . THR A 1 408 ? 15.412 -5.992 -21.127 1.00 93.50 408 THR A N 1
ATOM 3179 C CA . THR A 1 408 ? 16.634 -5.380 -21.653 1.00 93.50 408 THR A CA 1
ATOM 3180 C C . THR A 1 408 ? 17.625 -5.097 -20.528 1.00 93.50 408 THR A C 1
ATOM 3182 O O . THR A 1 408 ? 17.262 -4.541 -19.491 1.00 93.50 408 THR A O 1
ATOM 3185 N N . ASN A 1 409 ? 18.897 -5.423 -20.755 1.00 94.06 409 ASN A N 1
ATOM 3186 C CA . ASN A 1 409 ? 19.991 -5.077 -19.843 1.00 94.06 409 ASN A CA 1
ATOM 3187 C C . ASN A 1 409 ? 20.455 -3.616 -20.003 1.00 94.06 409 ASN A C 1
ATOM 3189 O O . ASN A 1 409 ? 21.463 -3.218 -19.423 1.00 94.06 409 ASN A O 1
ATOM 3193 N N . MET A 1 410 ? 19.748 -2.823 -20.813 1.00 93.56 410 MET A N 1
ATOM 3194 C CA . MET A 1 410 ? 20.024 -1.408 -21.007 1.00 93.56 410 MET A CA 1
ATOM 3195 C C . MET A 1 410 ? 19.908 -0.649 -19.682 1.00 93.56 410 MET A C 1
ATOM 3197 O O . MET A 1 410 ? 18.942 -0.810 -18.936 1.00 93.56 410 MET A O 1
ATOM 3201 N N . ALA A 1 411 ? 20.889 0.210 -19.421 1.00 91.31 411 ALA A N 1
ATOM 3202 C CA . ALA A 1 411 ? 20.870 1.147 -18.309 1.00 91.31 411 ALA A CA 1
ATOM 3203 C C . ALA A 1 411 ? 19.792 2.227 -18.505 1.00 91.31 411 ALA A C 1
ATOM 3205 O O . ALA A 1 411 ? 19.524 2.657 -19.633 1.00 91.31 411 ALA A O 1
ATOM 3206 N N . LYS A 1 412 ? 19.177 2.691 -17.413 1.00 89.19 412 LYS A N 1
ATOM 3207 C CA . LYS A 1 412 ? 18.077 3.665 -17.457 1.00 89.19 412 LYS A CA 1
ATOM 3208 C C . LYS A 1 412 ? 18.445 4.971 -18.163 1.00 89.19 412 LYS A C 1
ATOM 3210 O O . LYS A 1 412 ? 17.698 5.410 -19.032 1.00 89.19 412 LYS A O 1
ATOM 3215 N N . ASN A 1 413 ? 19.599 5.561 -17.865 1.00 87.38 413 ASN A N 1
ATOM 3216 C CA . ASN A 1 413 ? 20.112 6.739 -18.570 1.00 87.38 413 ASN A CA 1
ATOM 3217 C C . ASN A 1 413 ? 20.182 6.543 -20.099 1.00 87.38 413 ASN A C 1
ATOM 3219 O O . ASN A 1 413 ? 19.840 7.453 -20.853 1.00 87.38 413 ASN A O 1
ATOM 3223 N N . ILE A 1 414 ? 20.571 5.358 -20.580 1.00 92.19 414 ILE A N 1
ATOM 3224 C CA . ILE A 1 414 ? 20.625 5.037 -22.0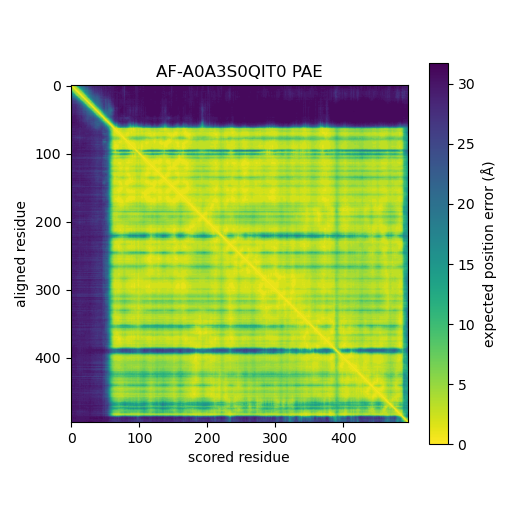16 1.00 92.19 414 ILE A CA 1
ATOM 3225 C C . ILE A 1 414 ? 19.205 4.881 -22.576 1.00 92.19 414 ILE A C 1
ATOM 3227 O O . ILE A 1 414 ? 18.910 5.377 -23.664 1.00 92.19 414 ILE A O 1
ATOM 3231 N N . PHE A 1 415 ? 18.306 4.240 -21.829 1.00 92.12 415 PHE A N 1
ATOM 3232 C CA . PHE A 1 415 ? 16.895 4.103 -22.196 1.00 92.12 415 PHE A CA 1
ATOM 3233 C C . PHE A 1 415 ? 16.212 5.473 -22.354 1.00 92.12 415 PHE A C 1
ATOM 3235 O O . PHE A 1 415 ? 15.496 5.721 -23.328 1.00 92.12 415 PHE A O 1
ATOM 3242 N N . GLU A 1 416 ? 16.482 6.395 -21.427 1.00 90.12 416 GLU A N 1
ATOM 3243 C CA . GLU A 1 416 ? 16.004 7.777 -21.467 1.00 90.12 416 GLU A CA 1
ATOM 3244 C C . GLU A 1 416 ? 16.636 8.579 -22.608 1.00 90.12 416 GLU A C 1
ATOM 3246 O O . GLU A 1 416 ? 15.909 9.258 -23.334 1.00 90.12 416 GLU A O 1
ATOM 3251 N N . THR A 1 417 ? 17.950 8.441 -22.827 1.00 92.75 417 THR A N 1
ATOM 3252 C CA . THR A 1 417 ? 18.676 9.087 -23.938 1.00 92.75 417 THR A CA 1
ATOM 3253 C C . THR A 1 417 ? 18.082 8.712 -25.296 1.00 92.75 417 THR A C 1
ATOM 3255 O O . THR A 1 417 ? 17.875 9.575 -26.147 1.00 92.75 417 THR A O 1
ATOM 3258 N N . ASN A 1 418 ? 17.720 7.439 -25.478 1.00 92.38 418 ASN A N 1
ATOM 3259 C CA . ASN A 1 418 ? 17.061 6.952 -26.692 1.00 92.38 418 ASN A CA 1
ATOM 3260 C C . ASN A 1 418 ? 15.563 7.300 -26.769 1.00 92.38 418 ASN A C 1
ATOM 3262 O O . ASN A 1 418 ? 14.893 6.939 -27.736 1.00 92.38 418 ASN A O 1
ATOM 3266 N N . LYS A 1 419 ? 15.022 7.999 -25.762 1.00 91.12 419 LYS A N 1
ATOM 3267 C CA . LYS A 1 419 ? 13.607 8.383 -25.649 1.00 91.12 419 LYS A CA 1
ATOM 3268 C C . LYS A 1 419 ? 12.640 7.198 -25.674 1.00 91.12 419 LYS A C 1
ATOM 3270 O O . LYS A 1 419 ? 11.480 7.353 -26.044 1.00 91.12 419 LYS A O 1
ATOM 3275 N N . TYR A 1 420 ? 13.075 6.026 -25.216 1.00 90.56 420 TYR A N 1
ATOM 3276 C CA . TYR A 1 420 ? 12.221 4.838 -25.153 1.00 90.56 420 TYR A CA 1
ATOM 3277 C C . TYR A 1 420 ? 11.119 4.939 -24.088 1.00 90.56 420 TYR A C 1
ATOM 3279 O O . TYR A 1 420 ? 10.180 4.160 -24.091 1.00 90.56 420 TYR A O 1
ATOM 3287 N N . HIS A 1 421 ? 11.152 5.941 -23.208 1.00 85.38 421 HIS A N 1
ATOM 3288 C CA . HIS A 1 421 ? 10.023 6.253 -22.326 1.00 85.38 421 HIS A CA 1
ATOM 3289 C C . HIS A 1 421 ? 8.848 6.930 -23.056 1.00 85.38 421 HIS A C 1
ATOM 3291 O O . HIS A 1 421 ? 7.775 7.058 -22.469 1.00 85.38 421 HIS A O 1
ATOM 3297 N N . ILE A 1 422 ? 9.034 7.371 -24.307 1.00 86.06 422 ILE A N 1
ATOM 3298 C CA . ILE A 1 422 ? 7.980 7.940 -25.152 1.00 86.06 422 ILE A CA 1
ATOM 3299 C C . ILE A 1 422 ? 7.370 6.806 -25.976 1.00 86.06 422 ILE A C 1
ATOM 3301 O O . ILE A 1 422 ? 7.986 6.304 -26.917 1.00 86.06 422 ILE A O 1
ATOM 3305 N N . ILE A 1 423 ? 6.148 6.405 -25.627 1.00 85.44 423 ILE A N 1
ATOM 3306 C CA . ILE A 1 423 ? 5.442 5.337 -26.339 1.00 85.44 423 ILE A CA 1
ATOM 3307 C C . ILE A 1 423 ? 4.836 5.896 -27.626 1.00 85.44 423 ILE A C 1
ATOM 3309 O O . ILE A 1 423 ? 4.125 6.902 -27.612 1.00 85.44 423 ILE A O 1
ATOM 3313 N N . LYS A 1 424 ? 5.138 5.249 -28.753 1.00 84.88 424 LYS A N 1
ATOM 3314 C CA . LYS A 1 424 ? 4.623 5.635 -30.070 1.00 84.88 424 LYS A CA 1
ATOM 3315 C C . LYS A 1 424 ? 3.244 5.001 -30.319 1.00 84.88 424 LYS A C 1
ATOM 3317 O O . LYS A 1 424 ? 2.981 3.925 -29.794 1.00 84.88 424 LYS A O 1
ATOM 3322 N N . PRO A 1 425 ? 2.390 5.597 -31.176 1.00 86.06 425 PRO A N 1
ATOM 3323 C CA . PRO A 1 425 ? 1.097 5.004 -31.541 1.00 86.06 425 PRO A CA 1
ATOM 3324 C C . PRO A 1 425 ? 1.195 3.691 -32.335 1.00 86.06 425 PRO A C 1
ATOM 3326 O O . PRO A 1 425 ? 0.203 2.982 -32.464 1.00 86.06 425 PRO A O 1
ATOM 3329 N N . THR A 1 426 ? 2.362 3.395 -32.917 1.00 89.19 426 THR A N 1
ATOM 3330 C CA . THR A 1 426 ? 2.632 2.166 -33.678 1.00 89.19 426 THR A CA 1
ATOM 3331 C C . THR A 1 426 ? 4.010 1.621 -33.317 1.00 89.19 426 THR A C 1
ATOM 3333 O O . THR A 1 426 ? 4.875 2.377 -32.870 1.00 89.19 426 THR A O 1
ATOM 3336 N N . ASP A 1 427 ? 4.245 0.344 -33.615 1.00 92.19 427 ASP A N 1
ATOM 3337 C CA . ASP A 1 427 ? 5.534 -0.329 -33.401 1.00 92.19 427 ASP A CA 1
ATOM 3338 C C . ASP A 1 427 ? 6.641 0.117 -34.383 1.00 92.19 427 ASP A C 1
ATOM 3340 O O . ASP A 1 427 ? 7.782 -0.343 -34.309 1.00 92.19 427 ASP A O 1
ATOM 3344 N N . THR A 1 428 ? 6.348 1.041 -35.305 1.00 91.25 428 THR A N 1
ATOM 3345 C CA . THR A 1 428 ? 7.312 1.507 -36.311 1.00 91.25 428 THR A CA 1
ATOM 3346 C C . THR A 1 428 ? 8.518 2.188 -35.651 1.00 91.25 428 THR A C 1
ATOM 3348 O O . THR A 1 428 ? 8.426 3.280 -35.077 1.00 91.25 428 THR A O 1
ATOM 3351 N N . GLY A 1 429 ? 9.684 1.542 -35.746 1.00 88.38 429 GLY A N 1
ATOM 3352 C CA . GLY A 1 429 ? 10.919 2.013 -35.116 1.00 88.38 429 GLY A CA 1
ATOM 3353 C C . GLY A 1 429 ? 10.864 1.990 -33.584 1.00 88.38 429 GLY A C 1
ATOM 3354 O O . GLY A 1 429 ? 11.472 2.853 -32.946 1.00 88.38 429 GLY A O 1
ATOM 3355 N N . VAL A 1 430 ? 10.078 1.079 -33.003 1.00 91.25 430 VAL A N 1
ATOM 3356 C CA . VAL A 1 430 ? 10.081 0.741 -31.573 1.00 91.25 430 VAL A CA 1
ATOM 3357 C C . VAL A 1 430 ? 10.988 -0.482 -31.367 1.00 91.25 430 VAL A C 1
ATOM 3359 O O . VAL A 1 430 ? 10.949 -1.405 -32.183 1.00 91.25 430 VAL A O 1
ATOM 3362 N N . PRO A 1 431 ? 11.830 -0.525 -30.318 1.00 93.75 431 PRO A N 1
ATOM 3363 C CA . PRO A 1 431 ? 12.631 -1.709 -30.018 1.00 93.75 431 PRO A CA 1
ATOM 3364 C C . PRO A 1 431 ? 11.767 -2.957 -29.814 1.00 93.75 431 PRO A C 1
ATOM 3366 O O . PRO A 1 431 ? 10.692 -2.876 -29.225 1.00 93.75 431 PRO A O 1
ATOM 3369 N N . GLY A 1 432 ? 12.267 -4.131 -30.212 1.00 94.25 432 GLY A N 1
ATOM 3370 C CA . GLY A 1 432 ? 11.513 -5.391 -30.132 1.00 94.25 432 GLY A CA 1
ATOM 3371 C C . GLY A 1 432 ? 10.910 -5.672 -28.750 1.00 94.25 432 GLY A C 1
ATOM 3372 O O . GLY A 1 432 ? 9.745 -6.044 -28.658 1.00 94.25 432 GLY A O 1
ATOM 3373 N N . PHE A 1 433 ? 11.652 -5.389 -27.674 1.00 93.19 433 PHE A N 1
ATOM 3374 C CA . PHE A 1 433 ? 11.212 -5.577 -26.283 1.00 93.19 433 PHE A CA 1
ATOM 3375 C C . PHE A 1 433 ? 10.086 -4.619 -25.825 1.00 93.19 433 PHE A C 1
ATOM 3377 O O . PHE A 1 433 ? 9.585 -4.765 -24.714 1.00 93.19 433 PHE A O 1
ATOM 3384 N N . MET A 1 434 ? 9.702 -3.642 -26.653 1.00 92.56 434 MET A N 1
ATOM 3385 C CA . MET A 1 434 ? 8.626 -2.668 -26.410 1.00 92.56 434 MET A CA 1
ATOM 3386 C C . MET A 1 434 ? 7.466 -2.768 -27.406 1.00 92.56 434 MET A C 1
ATOM 3388 O O . MET A 1 434 ? 6.504 -2.009 -27.301 1.00 92.56 434 MET A O 1
ATOM 3392 N N . THR A 1 435 ? 7.548 -3.664 -28.387 1.00 94.69 435 THR A N 1
ATOM 3393 C CA . THR A 1 435 ? 6.450 -3.858 -29.343 1.00 94.69 435 THR A CA 1
ATOM 3394 C C . THR A 1 435 ? 5.181 -4.337 -28.635 1.00 94.69 435 THR A C 1
ATOM 3396 O O . THR A 1 435 ? 5.258 -4.955 -27.571 1.00 94.69 435 THR A O 1
ATOM 3399 N N . GLY A 1 436 ? 4.007 -4.025 -29.185 1.00 93.50 436 GLY A N 1
ATOM 3400 C CA . GLY A 1 436 ? 2.724 -4.459 -28.618 1.00 93.50 436 GLY A CA 1
ATOM 3401 C C . GLY A 1 436 ? 2.252 -3.684 -27.380 1.00 93.50 436 GLY A C 1
ATOM 3402 O O . GLY A 1 436 ? 1.256 -4.070 -26.766 1.00 93.50 436 GLY A O 1
ATOM 3403 N N . PHE A 1 437 ? 2.924 -2.589 -27.012 1.00 93.56 437 PHE A N 1
ATOM 3404 C CA . PHE A 1 437 ? 2.453 -1.680 -25.966 1.00 93.56 437 PHE A CA 1
ATOM 3405 C C . PHE A 1 437 ? 1.150 -1.007 -26.398 1.00 93.56 437 PHE A C 1
ATOM 3407 O O . PHE A 1 437 ? 1.084 -0.382 -27.456 1.00 93.56 437 PHE A O 1
ATOM 3414 N N . LYS A 1 438 ? 0.124 -1.059 -25.546 1.00 91.31 438 LYS A N 1
ATOM 3415 C CA . LYS A 1 438 ? -1.118 -0.309 -25.756 1.00 91.31 438 LYS A CA 1
ATOM 3416 C C . LYS A 1 438 ? -1.273 0.748 -24.679 1.00 91.31 438 LYS A C 1
ATOM 3418 O O . LYS A 1 438 ? -1.316 0.440 -23.488 1.00 91.31 438 LYS A O 1
ATOM 3423 N N . VAL A 1 439 ? -1.388 1.996 -25.115 1.00 88.69 439 VAL A N 1
ATOM 3424 C CA . VAL A 1 439 ? -1.663 3.139 -24.245 1.00 88.69 439 VAL A CA 1
ATOM 3425 C C . VAL A 1 439 ? -3.125 3.511 -24.401 1.00 88.69 439 VAL A C 1
ATOM 3427 O O . VAL A 1 439 ? -3.580 3.794 -25.507 1.00 88.69 439 VAL A O 1
ATOM 3430 N N . TYR A 1 440 ? -3.847 3.549 -23.289 1.00 86.25 440 TYR A N 1
ATOM 3431 C CA . TYR A 1 440 ? -5.183 4.117 -23.223 1.00 86.25 440 TYR A CA 1
ATOM 3432 C C . TYR A 1 440 ? -5.070 5.462 -22.504 1.00 86.25 440 TYR A C 1
ATOM 3434 O O . TYR A 1 440 ? -4.922 5.478 -21.275 1.00 86.25 440 TYR A O 1
ATOM 3442 N N . PRO A 1 441 ? -5.097 6.593 -23.236 1.00 82.94 441 PRO A N 1
ATOM 3443 C CA . PRO A 1 441 ? -4.982 7.916 -22.636 1.00 82.94 441 PRO A CA 1
ATOM 3444 C C . PRO A 1 441 ? -5.963 8.077 -21.478 1.00 82.94 441 PRO A C 1
ATOM 3446 O O . PRO A 1 441 ? -7.130 7.708 -21.602 1.00 82.94 441 PRO A O 1
ATOM 3449 N N . ASN A 1 442 ? -5.484 8.602 -20.349 1.00 79.38 442 ASN A N 1
ATOM 3450 C CA . ASN A 1 442 ? -6.258 8.780 -19.116 1.00 79.38 442 ASN A CA 1
ATOM 3451 C C . ASN A 1 442 ? -6.800 7.488 -18.468 1.00 79.38 442 ASN A C 1
ATOM 3453 O O . ASN A 1 442 ? -7.533 7.552 -17.487 1.00 79.38 442 ASN A O 1
ATOM 3457 N N . ILE A 1 443 ? -6.460 6.302 -18.970 1.00 84.75 443 ILE A N 1
ATOM 3458 C CA . ILE A 1 443 ? -6.975 5.032 -18.437 1.00 84.75 443 ILE A CA 1
ATOM 3459 C C . ILE A 1 443 ? -5.843 4.156 -17.922 1.00 84.75 443 ILE A C 1
ATOM 3461 O O . ILE A 1 443 ? -5.965 3.625 -16.820 1.00 84.75 443 ILE A O 1
ATOM 3465 N N . GLY A 1 444 ? -4.767 4.004 -18.693 1.00 88.50 444 GLY A N 1
ATOM 3466 C CA . GLY A 1 444 ? -3.598 3.226 -18.302 1.00 88.50 444 GLY A CA 1
ATOM 3467 C C . GLY A 1 444 ? -2.907 2.514 -19.460 1.00 88.50 444 GLY A C 1
ATOM 3468 O O . GLY A 1 444 ? -3.072 2.894 -20.619 1.00 88.50 444 GLY A O 1
ATOM 3469 N N . PHE A 1 445 ? -2.133 1.477 -19.140 1.00 90.12 445 PHE A N 1
ATOM 3470 C CA . PHE A 1 445 ? -1.384 0.678 -20.113 1.00 90.12 445 PHE A CA 1
ATOM 3471 C C . PHE A 1 445 ? -1.840 -0.775 -20.097 1.00 90.12 445 PHE A C 1
ATOM 3473 O O . PHE A 1 445 ? -2.020 -1.373 -19.039 1.00 90.12 445 PHE A O 1
ATOM 3480 N N . ASP A 1 446 ? -1.967 -1.359 -21.281 1.00 92.38 446 ASP A N 1
ATOM 3481 C CA . ASP A 1 446 ? -2.048 -2.804 -21.463 1.00 92.38 446 ASP A CA 1
ATOM 3482 C C . ASP A 1 446 ? -0.722 -3.267 -22.063 1.00 92.38 446 ASP A C 1
ATOM 3484 O O . ASP A 1 446 ? -0.395 -2.959 -23.213 1.00 92.38 446 ASP A O 1
ATOM 3488 N N . LEU A 1 447 ? 0.059 -3.956 -21.232 1.00 93.94 447 LEU A N 1
ATOM 3489 C CA . LEU A 1 447 ? 1.366 -4.504 -21.570 1.00 93.94 447 LEU A CA 1
ATOM 3490 C C . LEU A 1 447 ? 1.319 -6.039 -21.618 1.00 93.94 447 LEU A C 1
ATOM 3492 O O . LEU A 1 447 ? 2.351 -6.696 -21.495 1.00 93.94 447 LEU A O 1
ATOM 3496 N N . SER A 1 448 ? 0.137 -6.624 -21.842 1.00 94.69 448 SER A N 1
ATOM 3497 C CA . SER A 1 448 ? -0.048 -8.080 -21.941 1.00 94.69 448 SER A CA 1
ATOM 3498 C C . SER A 1 448 ? 0.606 -8.725 -23.174 1.00 94.69 448 SER A C 1
ATOM 3500 O O . SER A 1 448 ? 0.648 -9.947 -23.292 1.00 94.69 448 SER A O 1
ATOM 3502 N N . ALA A 1 449 ? 1.147 -7.914 -24.088 1.00 95.50 449 ALA A N 1
ATOM 3503 C CA . ALA A 1 449 ? 1.862 -8.358 -25.286 1.00 95.50 449 ALA A CA 1
ATOM 3504 C C . ALA A 1 449 ? 3.224 -7.658 -25.480 1.00 95.50 449 ALA A C 1
ATOM 3506 O O . ALA A 1 449 ? 3.789 -7.694 -26.573 1.00 95.50 449 ALA A O 1
ATOM 3507 N N . ALA A 1 450 ? 3.759 -7.030 -24.429 1.00 94.38 450 ALA A N 1
ATOM 3508 C CA . ALA A 1 450 ? 5.016 -6.288 -24.432 1.00 94.38 450 ALA A CA 1
ATOM 3509 C C . ALA A 1 450 ? 6.215 -7.139 -24.891 1.00 94.38 450 ALA A C 1
ATOM 3511 O O . ALA A 1 450 ? 6.703 -8.022 -24.178 1.00 94.38 450 ALA A O 1
ATOM 3512 N N . GLY A 1 451 ? 6.698 -6.887 -26.109 1.00 94.44 451 GLY A N 1
ATOM 3513 C CA . GLY A 1 451 ? 7.772 -7.659 -26.731 1.00 94.44 451 GLY A CA 1
ATOM 3514 C C . GLY A 1 451 ? 7.477 -9.159 -26.789 1.00 94.44 451 GLY A C 1
ATOM 3515 O O . GLY A 1 451 ? 8.382 -9.968 -26.582 1.00 94.44 451 GLY A O 1
ATOM 3516 N N . GLY A 1 452 ? 6.204 -9.525 -26.972 1.00 95.19 452 GLY A N 1
ATOM 3517 C CA . GLY A 1 452 ? 5.735 -10.913 -26.944 1.00 95.19 452 GLY A CA 1
ATOM 3518 C C . GLY A 1 452 ? 5.626 -11.526 -25.543 1.00 95.19 452 GLY A C 1
ATOM 3519 O O . GLY A 1 452 ? 5.480 -12.740 -25.429 1.00 95.19 452 GLY A O 1
ATOM 3520 N N . ASN A 1 453 ? 5.710 -10.723 -24.478 1.00 95.44 453 ASN A N 1
ATOM 3521 C CA . ASN A 1 453 ? 5.544 -11.172 -23.098 1.00 95.44 453 ASN A CA 1
ATOM 3522 C C . ASN A 1 453 ? 4.332 -10.497 -22.445 1.00 95.44 453 ASN A C 1
ATOM 3524 O O . ASN A 1 453 ? 4.061 -9.325 -22.690 1.00 95.44 453 ASN A O 1
ATOM 3528 N N . ASP A 1 454 ? 3.658 -11.214 -21.550 1.00 96.06 454 ASP A N 1
ATOM 3529 C CA . ASP A 1 454 ? 2.570 -10.658 -20.749 1.00 96.06 454 ASP A CA 1
ATOM 3530 C C . ASP A 1 454 ? 3.114 -9.948 -19.511 1.00 96.06 454 ASP A C 1
ATOM 3532 O O . ASP A 1 454 ? 3.345 -10.594 -18.500 1.00 96.06 454 ASP A O 1
ATOM 3536 N N . MET A 1 455 ? 3.329 -8.632 -19.553 1.00 95.12 455 MET A N 1
ATOM 3537 C CA . MET A 1 455 ? 3.713 -7.849 -18.366 1.00 95.12 455 MET A CA 1
ATOM 3538 C C . MET A 1 455 ? 2.515 -7.466 -17.482 1.00 95.12 455 MET A C 1
ATOM 3540 O O . MET A 1 455 ? 2.710 -6.884 -16.415 1.00 95.12 455 MET A O 1
ATOM 3544 N N . GLY A 1 456 ? 1.290 -7.781 -17.904 1.00 93.69 456 GLY A N 1
ATOM 3545 C CA . GLY A 1 456 ? 0.057 -7.394 -17.235 1.00 93.69 456 GLY A CA 1
ATOM 3546 C C . GLY A 1 456 ? -0.489 -6.025 -17.648 1.00 93.69 456 GLY A C 1
ATOM 3547 O O . GLY A 1 456 ? -0.068 -5.396 -18.623 1.00 93.69 456 GLY A O 1
ATOM 3548 N N . ILE A 1 457 ? -1.485 -5.578 -16.886 1.00 92.31 457 ILE A N 1
ATOM 3549 C CA . ILE A 1 457 ? -2.249 -4.354 -17.124 1.00 92.31 457 ILE A CA 1
ATOM 3550 C C . ILE A 1 457 ? -1.990 -3.366 -15.986 1.00 92.31 457 ILE A C 1
ATOM 3552 O O . ILE A 1 457 ? -2.058 -3.719 -14.810 1.00 92.31 457 ILE A O 1
ATOM 3556 N N . PHE A 1 458 ? -1.736 -2.108 -16.342 1.00 91.25 458 PHE A N 1
ATOM 3557 C CA . PHE A 1 458 ? -1.382 -1.037 -15.417 1.00 91.25 458 PHE A CA 1
ATOM 3558 C C . PHE A 1 458 ? -2.430 0.077 -15.480 1.00 91.25 458 PHE A C 1
ATOM 3560 O O . PHE A 1 458 ? -2.315 0.983 -16.308 1.00 91.25 458 PHE A O 1
ATOM 3567 N N . PRO A 1 459 ? -3.473 0.014 -14.636 1.00 89.44 459 PRO A N 1
ATOM 3568 C CA . PRO A 1 459 ? -4.500 1.044 -14.570 1.00 89.44 459 PRO A CA 1
ATOM 3569 C C . PRO A 1 459 ? -3.968 2.378 -14.029 1.00 89.44 459 PRO A C 1
ATOM 3571 O O . PRO A 1 459 ? -3.099 2.397 -13.165 1.00 89.44 459 PRO A O 1
ATOM 3574 N N . GLY A 1 460 ? -4.568 3.491 -14.457 1.00 87.62 460 GLY A N 1
ATOM 3575 C CA . GLY A 1 460 ? -4.443 4.819 -13.851 1.00 87.62 460 GLY A CA 1
ATOM 3576 C C . GLY A 1 460 ? -4.873 4.791 -12.392 1.00 87.62 460 GLY A C 1
ATOM 3577 O O . GLY A 1 460 ? -6.061 4.623 -12.116 1.00 87.62 460 GLY A O 1
ATOM 3578 N N . THR A 1 461 ? -3.922 4.887 -11.465 1.00 85.81 461 THR A N 1
ATOM 3579 C CA . THR A 1 461 ? -4.162 4.726 -10.023 1.00 85.81 461 THR A CA 1
ATOM 3580 C C . THR A 1 461 ? -4.269 6.036 -9.258 1.00 85.81 461 THR A C 1
ATOM 3582 O O . THR A 1 461 ? -4.591 6.019 -8.073 1.00 85.81 461 THR A O 1
ATOM 3585 N N . GLY A 1 462 ? -3.907 7.152 -9.890 1.00 86.12 462 GLY A N 1
ATOM 3586 C CA . GLY A 1 462 ? -3.573 8.377 -9.180 1.00 86.12 462 GLY A CA 1
ATOM 3587 C C . GLY A 1 462 ? -2.397 8.200 -8.216 1.00 86.12 462 GLY A C 1
ATOM 3588 O O . GLY A 1 462 ? -1.743 7.154 -8.147 1.00 86.12 462 GLY A O 1
ATOM 3589 N N . GLN A 1 463 ? -2.091 9.263 -7.480 1.00 85.31 463 GLN A N 1
ATOM 3590 C CA . GLN A 1 463 ? -1.017 9.291 -6.493 1.00 85.31 463 GLN A CA 1
ATOM 3591 C C . GLN A 1 463 ? -1.247 10.375 -5.440 1.00 85.31 463 GLN A C 1
ATOM 3593 O O . GLN A 1 463 ? -1.911 11.381 -5.682 1.00 85.31 463 GLN A O 1
ATOM 3598 N N . LEU A 1 464 ? -0.644 10.185 -4.266 1.00 83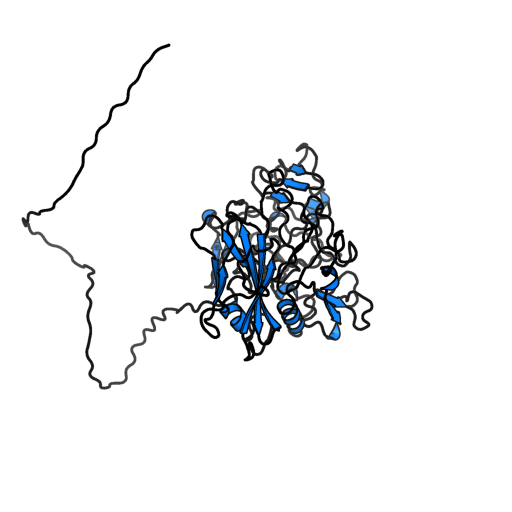.50 464 LEU A N 1
ATOM 3599 C CA . LEU A 1 464 ? -0.587 11.175 -3.194 1.00 83.50 464 LEU A CA 1
ATOM 3600 C C . LEU A 1 464 ? 0.829 11.739 -3.118 1.00 83.50 464 LEU A C 1
ATOM 3602 O O . LEU A 1 464 ? 1.752 11.066 -2.663 1.00 83.50 464 LEU A O 1
ATOM 3606 N N . ILE A 1 465 ? 1.007 12.986 -3.546 1.00 78.50 465 ILE A N 1
ATOM 3607 C CA . ILE A 1 465 ? 2.303 13.669 -3.486 1.00 78.50 465 ILE A CA 1
ATOM 3608 C C . ILE A 1 465 ? 2.135 14.918 -2.643 1.00 78.50 465 ILE A C 1
ATOM 3610 O O . ILE A 1 465 ? 1.277 15.731 -2.929 1.00 78.50 465 ILE A O 1
ATOM 3614 N N . ARG A 1 466 ? 2.988 15.133 -1.639 1.00 79.56 466 ARG A N 1
ATOM 3615 C CA . ARG A 1 466 ? 2.894 16.341 -0.807 1.00 79.56 466 ARG A CA 1
ATOM 3616 C C . ARG A 1 466 ? 3.190 17.637 -1.574 1.00 79.56 466 ARG A C 1
ATOM 3618 O O . ARG A 1 466 ? 2.470 18.616 -1.441 1.00 79.56 466 ARG A O 1
ATOM 3625 N N . GLY A 1 467 ? 4.263 17.637 -2.363 1.00 74.75 467 GLY A N 1
ATOM 3626 C CA . GLY A 1 467 ? 4.717 18.800 -3.137 1.00 74.75 467 GLY A CA 1
ATOM 3627 C C . GLY A 1 467 ? 4.009 19.006 -4.481 1.00 74.75 467 GLY A C 1
ATOM 3628 O O . GLY A 1 467 ? 4.406 19.886 -5.234 1.00 74.75 467 GLY A O 1
ATOM 3629 N N . ALA A 1 468 ? 3.008 18.192 -4.817 1.00 72.38 468 ALA A N 1
ATOM 3630 C CA . ALA A 1 468 ? 2.167 18.362 -6.002 1.00 72.38 468 ALA A CA 1
ATOM 3631 C C . ALA A 1 468 ? 0.701 18.229 -5.584 1.00 72.38 468 ALA A C 1
ATOM 3633 O O . ALA A 1 468 ? 0.421 17.653 -4.541 1.00 72.38 468 ALA A O 1
ATOM 3634 N N . HIS A 1 469 ? -0.237 18.796 -6.342 1.00 73.00 469 HIS A N 1
ATOM 3635 C CA . HIS A 1 469 ? -1.667 18.742 -5.996 1.00 73.00 469 HIS A CA 1
ATOM 3636 C C . HIS A 1 469 ? -1.965 19.147 -4.532 1.00 73.00 469 HIS A C 1
ATOM 3638 O O . HIS A 1 469 ? -2.879 18.620 -3.921 1.00 73.00 469 HIS A O 1
ATOM 3644 N N . LEU A 1 470 ? -1.166 20.040 -3.928 1.00 70.19 470 LEU A N 1
ATOM 3645 C CA . LEU A 1 470 ? -1.331 20.504 -2.539 1.00 70.19 470 LEU A CA 1
ATOM 3646 C C . LEU A 1 470 ? -1.376 19.382 -1.474 1.00 70.19 470 LEU A C 1
ATOM 3648 O O . LEU A 1 470 ? -2.028 19.521 -0.435 1.00 70.19 470 LEU A O 1
ATOM 3652 N N . GLY A 1 471 ? -0.694 18.254 -1.709 1.00 69.94 471 GLY A N 1
ATOM 3653 C CA . GLY A 1 471 ? -0.721 17.119 -0.780 1.00 69.94 471 GLY A CA 1
ATOM 3654 C C . GLY A 1 471 ? -2.025 16.342 -0.791 1.00 69.94 471 GLY A C 1
ATOM 3655 O O . GLY A 1 471 ? -2.359 15.702 0.205 1.00 69.94 471 GLY A O 1
ATOM 3656 N N . GLN A 1 472 ? -2.744 16.430 -1.902 1.00 77.56 472 GLN A N 1
ATOM 3657 C CA . GLN A 1 472 ? -4.013 15.776 -2.138 1.00 77.56 472 GLN A CA 1
ATOM 3658 C C . GLN A 1 472 ? -3.856 14.617 -3.121 1.00 77.56 472 GLN A C 1
ATOM 3660 O O . GLN A 1 472 ? -2.855 14.511 -3.835 1.00 77.56 472 GLN A O 1
ATOM 3665 N N . TYR A 1 473 ? -4.870 13.751 -3.165 1.00 82.50 473 TYR A N 1
ATOM 3666 C CA . TYR A 1 473 ? -4.978 12.736 -4.207 1.00 82.50 473 TYR A CA 1
ATOM 3667 C C . TYR A 1 473 ? -5.030 13.427 -5.578 1.00 82.50 473 TYR A C 1
ATOM 3669 O O . TYR A 1 473 ? -5.816 14.364 -5.768 1.00 82.50 473 TYR A O 1
ATOM 3677 N N . SER A 1 474 ? -4.147 13.010 -6.491 1.00 79.81 474 SER A N 1
ATOM 3678 C CA . SER A 1 474 ? -4.182 13.428 -7.894 1.00 79.81 474 SER A CA 1
ATOM 3679 C C . SER A 1 474 ? -5.372 12.801 -8.607 1.00 79.81 474 SER A C 1
ATOM 3681 O O . SER A 1 474 ? -5.991 11.884 -8.084 1.00 79.81 474 SER A O 1
ATOM 3683 N N . ASP A 1 475 ? -5.657 13.218 -9.835 1.00 77.75 475 ASP A N 1
ATOM 3684 C CA . ASP A 1 475 ? -6.628 12.474 -10.629 1.00 77.75 475 ASP A CA 1
ATOM 3685 C C . ASP A 1 475 ? -6.149 11.037 -10.930 1.00 77.75 475 ASP A C 1
ATOM 3687 O O . ASP A 1 475 ? -4.967 10.685 -10.813 1.00 77.75 475 ASP A O 1
ATOM 3691 N N . GLN A 1 476 ? -7.125 10.216 -11.296 1.00 79.12 476 GLN A N 1
ATOM 3692 C CA . GLN A 1 476 ? -7.056 8.806 -11.664 1.00 79.12 476 GLN A CA 1
ATOM 3693 C C . GLN A 1 476 ? -6.352 8.532 -13.005 1.00 79.12 476 GLN A C 1
ATOM 3695 O O . GLN A 1 476 ? -6.327 7.383 -13.442 1.00 79.12 476 GLN A O 1
ATOM 3700 N N . HIS A 1 477 ? -5.843 9.557 -13.693 1.00 77.81 477 HIS A N 1
ATOM 3701 C CA . HIS A 1 477 ? -5.182 9.414 -14.991 1.00 77.81 477 HIS A CA 1
ATOM 3702 C C . HIS A 1 477 ? -3.677 9.188 -14.838 1.00 77.81 477 HIS A C 1
ATOM 3704 O O . HIS A 1 477 ? -3.046 8.598 -15.713 1.00 77.81 477 HIS A O 1
ATOM 3710 N N . HIS A 1 478 ? -3.099 9.604 -13.708 1.00 78.94 478 HIS A N 1
ATOM 3711 C CA . HIS A 1 478 ? -1.710 9.304 -13.385 1.00 78.94 478 HIS A CA 1
ATOM 3712 C C . HIS A 1 478 ? -1.519 7.842 -12.982 1.00 78.94 478 HIS A C 1
ATOM 3714 O O . HIS A 1 478 ? -2.353 7.248 -12.297 1.00 78.94 478 HIS A O 1
ATOM 3720 N N . ILE A 1 479 ? -0.359 7.291 -13.335 1.00 80.31 479 ILE A N 1
ATOM 3721 C CA . ILE A 1 479 ? 0.087 5.973 -12.885 1.00 80.31 479 ILE A CA 1
ATOM 3722 C C . ILE A 1 479 ? 1.352 6.147 -12.068 1.00 80.31 479 ILE A C 1
ATOM 3724 O O . ILE A 1 479 ? 2.321 6.749 -12.526 1.00 80.31 479 ILE A O 1
ATOM 3728 N N . ALA A 1 480 ? 1.344 5.589 -10.864 1.00 79.88 480 ALA A N 1
ATOM 3729 C CA . ALA A 1 480 ? 2.520 5.511 -10.019 1.00 79.88 480 ALA A CA 1
ATOM 3730 C C . ALA A 1 480 ? 2.731 4.059 -9.595 1.00 79.88 480 ALA A C 1
ATOM 3732 O O . ALA A 1 480 ? 1.910 3.482 -8.883 1.00 79.88 480 ALA A O 1
ATOM 3733 N N . LEU A 1 481 ? 3.848 3.474 -10.024 1.00 83.50 481 LEU A N 1
ATOM 3734 C CA . LEU A 1 481 ? 4.253 2.136 -9.612 1.00 83.50 481 LEU A CA 1
ATOM 3735 C C . LEU A 1 481 ? 5.226 2.247 -8.446 1.00 83.50 481 LEU A C 1
ATOM 3737 O O . LEU A 1 481 ? 6.216 2.976 -8.510 1.00 83.50 481 LEU A O 1
ATOM 3741 N N . TRP A 1 482 ? 4.941 1.512 -7.377 1.00 83.88 482 TRP A N 1
ATOM 3742 C CA . TRP A 1 482 ? 5.768 1.494 -6.179 1.00 83.88 482 TRP A CA 1
ATOM 3743 C C . TRP A 1 482 ? 6.485 0.160 -6.053 1.00 83.88 482 TRP A C 1
ATOM 3745 O O . TRP A 1 482 ? 5.919 -0.897 -6.330 1.00 83.88 482 TRP A O 1
ATOM 3755 N N . THR A 1 483 ? 7.730 0.216 -5.589 1.00 90.88 483 THR A N 1
ATOM 3756 C CA . THR A 1 483 ? 8.498 -0.973 -5.226 1.00 90.88 483 THR A CA 1
ATOM 3757 C C . THR A 1 483 ? 8.854 -0.943 -3.744 1.00 90.88 483 THR A C 1
ATOM 3759 O O . THR A 1 483 ? 8.794 0.092 -3.071 1.00 90.88 483 THR A O 1
ATOM 3762 N N . ALA A 1 484 ? 9.255 -2.099 -3.231 1.00 92.56 484 ALA A N 1
ATOM 3763 C CA . ALA A 1 484 ? 9.837 -2.240 -1.909 1.00 92.56 484 ALA A CA 1
ATOM 3764 C C . ALA A 1 484 ? 11.206 -1.559 -1.800 1.00 92.56 484 ALA A C 1
ATOM 3766 O O . ALA A 1 484 ? 11.642 -1.272 -0.692 1.00 92.56 484 ALA A O 1
ATOM 3767 N N . THR A 1 485 ? 11.885 -1.298 -2.918 1.00 88.56 485 THR A N 1
ATOM 3768 C CA . THR A 1 485 ? 13.172 -0.605 -2.936 1.00 88.56 485 THR A CA 1
ATOM 3769 C C . THR A 1 485 ? 12.926 0.893 -2.861 1.00 88.56 485 THR A C 1
ATOM 3771 O O . THR A 1 485 ? 12.364 1.500 -3.773 1.00 88.56 485 THR A O 1
ATOM 3774 N N . MET A 1 486 ? 13.372 1.514 -1.771 1.00 77.88 486 MET A N 1
ATOM 3775 C CA . MET A 1 486 ? 13.401 2.969 -1.683 1.00 77.88 486 MET A CA 1
ATOM 3776 C C . MET A 1 486 ? 14.609 3.469 -2.474 1.00 77.88 486 MET A C 1
ATOM 3778 O O . MET A 1 486 ? 15.691 3.660 -1.927 1.00 77.88 486 MET A O 1
ATOM 3782 N N . THR A 1 487 ? 14.444 3.643 -3.782 1.00 57.56 487 THR A N 1
ATOM 3783 C CA . THR A 1 487 ? 15.433 4.355 -4.592 1.00 57.56 487 THR A CA 1
ATOM 3784 C C . THR A 1 487 ? 15.498 5.786 -4.069 1.00 57.56 487 THR A C 1
ATOM 3786 O O . THR A 1 487 ? 14.449 6.421 -3.916 1.00 57.56 487 THR A O 1
ATOM 3789 N N . GLY A 1 488 ? 16.690 6.277 -3.715 1.00 42.44 488 GLY A N 1
ATOM 3790 C CA . GLY A 1 488 ? 16.838 7.637 -3.189 1.00 42.44 488 GLY A CA 1
ATOM 3791 C C . GLY A 1 488 ? 16.128 8.626 -4.111 1.00 42.44 488 GLY A C 1
ATOM 3792 O O . GLY A 1 488 ? 16.468 8.689 -5.269 1.00 42.44 488 GLY A O 1
ATOM 3793 N N . ILE A 1 489 ? 15.109 9.344 -3.632 1.00 32.22 489 ILE A N 1
ATOM 3794 C CA . ILE A 1 489 ? 14.330 10.316 -4.424 1.00 32.22 489 ILE A CA 1
ATOM 3795 C C . ILE A 1 489 ? 13.633 9.690 -5.653 1.00 32.22 489 ILE A C 1
ATOM 3797 O O . ILE A 1 489 ? 14.189 9.614 -6.738 1.00 32.22 489 ILE A O 1
ATOM 3801 N N . LEU A 1 490 ? 12.362 9.311 -5.462 1.00 29.25 490 LEU A N 1
ATOM 3802 C CA . LEU A 1 490 ? 11.316 9.137 -6.484 1.00 29.25 490 LEU A CA 1
ATOM 3803 C C . LEU A 1 490 ? 11.802 8.829 -7.919 1.00 29.25 490 LEU A C 1
ATOM 3805 O O . LEU A 1 490 ? 12.081 9.741 -8.703 1.00 29.25 490 LEU A O 1
ATOM 3809 N N . ILE A 1 491 ? 11.683 7.566 -8.330 1.00 25.61 491 ILE A N 1
ATOM 3810 C CA . ILE A 1 491 ? 11.419 7.256 -9.738 1.00 25.61 491 ILE A CA 1
ATOM 3811 C C . ILE A 1 491 ? 10.040 7.852 -10.060 1.00 25.61 491 ILE A C 1
ATOM 3813 O O . ILE A 1 491 ? 9.000 7.248 -9.807 1.00 25.61 491 ILE A O 1
ATOM 3817 N N . ARG A 1 492 ? 10.017 9.093 -10.557 1.00 26.48 492 ARG A N 1
ATOM 3818 C CA . ARG A 1 492 ? 8.850 9.637 -11.251 1.00 26.48 492 ARG A CA 1
ATOM 3819 C C . ARG A 1 492 ? 8.917 9.133 -12.681 1.00 26.48 492 ARG A C 1
ATOM 3821 O O . ARG A 1 492 ? 9.595 9.735 -13.506 1.00 26.48 492 ARG A O 1
ATOM 3828 N N . HIS A 1 493 ? 8.147 8.103 -13.000 1.00 25.42 493 HIS A N 1
ATOM 3829 C CA . HIS A 1 493 ? 7.594 8.042 -14.346 1.00 25.42 493 HIS A CA 1
ATOM 3830 C C . HIS A 1 493 ? 6.510 9.122 -14.421 1.00 25.42 493 HIS A C 1
ATOM 3832 O O . HIS A 1 493 ? 5.360 8.896 -14.064 1.00 25.42 493 HIS A O 1
ATOM 3838 N N . ARG A 1 494 ? 6.904 10.349 -14.786 1.00 20.41 494 ARG A N 1
ATOM 3839 C CA . ARG A 1 494 ? 5.959 11.275 -15.413 1.00 20.41 494 ARG A CA 1
ATOM 3840 C C . ARG A 1 494 ? 5.848 10.836 -16.867 1.00 20.41 494 ARG A C 1
ATOM 3842 O O . ARG A 1 494 ? 6.860 10.838 -17.565 1.00 20.41 494 ARG A O 1
ATOM 3849 N N . GLN A 1 495 ? 4.648 10.470 -17.286 1.00 25.11 495 GLN A N 1
ATOM 3850 C CA . GLN A 1 495 ? 4.212 10.727 -18.651 1.00 25.11 495 GLN A CA 1
ATOM 3851 C C . GLN A 1 495 ? 3.217 11.874 -18.596 1.00 25.11 495 GLN A C 1
ATOM 3853 O O . GLN A 1 495 ? 2.403 11.872 -17.642 1.00 25.11 495 GLN A O 1
#

Mean predicted aligned error: 10.34 Å

Organism: NCBI:txid651561

pLDDT: mean 82.9, std 23.03, range [20.41, 98.88]

Radius of gyration: 28.29 Å; Cα contacts (8 Å, |Δi|>4): 960; chains: 1; bounding box: 74×100×78 Å

Sequence (495 aa):
MKRLAEKLAAVICLVGMAVGFKGNIISKRSFLSGRTFNDVSTIKKADSLVVPGNKYRTKVLIPDWKKAPNSYIFDIAQNSEGLLIPVKKAYAMWEGGGYLNGNGIPAGPVTADVLWEDAHGLIKSGTNYTLEIVGSGQSAKIKVPINKAKKGNAVVALKVNGEIYWSWHIWVTDDPTNGSTYKSFNNIKRMKADGTVEPIPDSDWKWMDRNLGALTGSMTSSDWNRNIGLLYQWGRKDPIPPLVTRGNDFYEVSGSAGRIRHRGAKNMTNAISIDDLRKFVLLSGAEVSSNMRLAVKNPLSLIYVNKDDNSGQAYYNNNVNLPVNWFGRSTSLPNNRLPELNLWSDNAQGKIETAYNTDDKAKPYRDKSPYDPCPNGWRIPSVLVANLASPSYTDDIRIDFSPFGVKTNMAKNIFETNKYHIIKPTDTGVPGFMTGFKVYPNIGFDLSAAGGNDMGIFPGTGQLIRGAHLGQYSDQHHIALWTATMTGILIRHRQ

Nearest PDB structures (foldseek):
  7ta2-assembly1_A  TM=4.583E-01  e=1.636E-01  Homo sapiens
  4m8r-assembly1_A  TM=4.134E-01  e=8.480E-02  Bacteroides caccae ATCC 43185
  7y6o-assembly1_A-2  TM=3.144E-01  e=1.367E-01  Chelicerata
  5uwv-assembly1_B  TM=3.372E-01  e=3.556E-01  Mycobacteroides abscessus ATCC 19977
  5uwv-assembly3_D  TM=3.593E-01  e=4.515E-01  Mycobacteroides abscessus ATCC 19977

Foldseek 3Di:
DDDDDDDDDDDDDYDDDDDDDDDDDDDDDDDDDDDDDDDDDDDDDDDDDDDDDDPPPPVPCPDQLLQAAQEDEDALPDPDQFDWAQCLNLQSCQVCNAQQRHVGDDDADKWKFFLKWQDPCQWVADPQRTWDWPDDDRRITTTTGGDSVDFTKIKMFIDGPNFGSAIHIYGYEHQQFPAFLDALDQQAWAQDPVRDIDGDDSVLGGDGQADAGAHDSDCPDPSNQRRQGFDDQFLAQFTAHLQATQVRDRTWMAGNNGIETDPPDPDCVRYDYLQVLEEEAELVRLALNNLNSVCSRRRNYHAAYAHNVNPGFDAVVNDPLGTAGRSHDYPVDHPQQVLLSLSQPALQSSDADPDQLDPVNQGHGYRTGSRFNDHPSDGFAHQRHADAPDPPDQQFHAQSSGRLRFNDSGGPSVCVVVVLLDDDPACVPHDLQQHPWDDDQLFFIQCCCRSHHYSHTFGQNFDQDCPPPVRHTDRSSHGDRDGSRPHNGDPDPDD

InterPro domains:
  IPR059334 Domain of unknown function DUF8290 [PF26939] (398-487)

Secondary structure (DSSP, 8-state):
----------------------------------------------------------------GGGS-SEEEEETTSS-SEEEEETHHHHHHHTT-TT-----PPSS-EEEEEEEESSTTSB---GGGEE-EESSGGG-EEEEEB-TT--EEEEEEEEETTEEEEEEEEEEES-TT------SSS--EEE-TTS-EEEPPGGG----SS-TT-S-S-SSSTTGGG-S--B--TT--S-B--S--TTS---EEEETTEEEE-TT-S--TTEEEGGGG-EEEEGGG-BHHHHHHHHHH-TT--EEEE-TT-SSB-BGGG-TTSBPPTT-B-SSS-GGGGGGG-TT--TTTT-B-S--SSGGGPPPB-PPPTT--SBTT------SSB----TTS----BGGGSTT--S---BHHHHHHTTTTS--SSSTT--GGGTT-EEETTTEEE-TTBTTB---EEE----B-TTSGGGSBPPTT------SS--SS------

Solvent-accessible surface area (backbone atoms only — not comparable to full-atom values): 28789 Å² total; per-residue (Å²): 134,84,89,79,89,86,86,88,86,84,91,87,87,84,84,85,83,88,86,89,85,88,84,92,84,90,82,88,85,83,87,88,82,91,81,89,86,88,85,85,88,85,92,82,90,82,92,77,99,72,85,84,87,72,83,80,71,74,76,74,77,74,79,64,43,46,59,48,62,29,21,45,78,41,49,57,85,50,94,66,63,55,49,74,48,65,46,33,35,43,45,43,29,25,60,47,28,83,60,41,69,38,94,38,72,79,88,64,65,72,48,36,29,33,40,31,23,58,34,89,67,36,55,67,52,50,79,82,28,30,39,57,69,49,78,60,79,61,77,13,25,41,48,45,40,48,34,67,95,49,64,42,40,33,32,38,31,40,24,45,75,85,42,44,64,29,66,34,41,39,32,34,30,73,80,50,69,80,27,36,67,66,64,25,46,88,88,47,30,32,42,47,98,89,66,53,71,44,74,61,55,72,91,78,45,71,36,56,39,44,43,69,66,28,77,32,53,45,81,81,54,89,64,30,44,41,22,47,32,51,42,66,59,91,58,47,45,49,60,35,76,69,33,52,35,64,79,76,46,60,46,51,32,42,36,62,74,41,39,37,29,35,82,84,38,90,79,55,84,88,42,43,43,54,76,75,48,50,43,80,37,38,51,91,69,28,31,34,36,57,33,47,46,49,45,45,52,33,50,72,33,56,60,41,32,17,28,76,86,62,86,39,79,24,39,52,94,77,34,87,90,35,66,45,49,54,46,48,45,54,96,89,43,59,83,92,47,52,40,47,67,30,38,25,28,17,32,33,42,42,47,67,59,95,77,56,84,48,83,90,46,55,32,36,45,57,71,60,28,66,30,27,42,35,30,75,99,51,63,57,55,34,27,21,58,37,52,75,50,43,99,89,47,85,56,49,59,34,34,18,41,31,70,87,26,50,69,40,83,52,26,38,52,57,41,54,71,71,44,67,83,61,81,62,101,56,59,80,94,48,60,68,51,56,24,60,58,41,79,41,87,66,46,31,38,44,25,55,36,29,40,81,36,39,72,35,65,47,53,19,48,17,50,77,38,67,94,42,72,85,49,32,76,44,61,39,48,42,56,71,87,80,53,24,42,67,47,35,73,72,86,71,70,78,128